Protein AF-0000000081333953 (afdb_homodimer)

Sequence (554 aa):
MEMHTAQPLSPWQMLKSGFLHRQLIFQLTQREISSRYRGSVMGVAWSFINPLLLLTIYTFVFSTVFKARWGAGLGSESKVDFALILFAGLIIHGFCAECINSAPKLILSNVNYVKKVVFPIEVLSMTSILNALFHFAVSLSVLLATQLFFNHTIPLTALYFPIIIMPLVFMMMGISWLLAALGTYIRDIGQITGMAVTALLFLSPVFYPISALPEQYQGWLYLNPLTAVIENARATLLFGQLPDWGSLGIGFGIGVITCALGYAFFQKTRAGFADVLMEMHTAQPLSPWQMLKSGFLHRQLIFQLTQREISSRYRGSVMGVAWSFINPLLLLTIYTFVFSTVFKARWGAGLGSESKVDFALILFAGLIIHGFCAECINSAPKLILSNVNYVKKVVFPIEVLSMTSILNALFHFAVSLSVLLATQLFFNHTIPLTALYFPIIIMPLVFMMMGISWLLAALGTYIRDIGQITGMAVTALLFLSPVFYPISALPEQYQGWLYLNPLTAVIENARATLLFGQLPDWGSLGIGFGIGVITCALGYAFFQKTRAGFADVL

Secondary structure (DSSP, 8-state):
----------HHHHHHHHHHTHHHHHHHHHHHHHHHTTT-SSGGGHHHHHHHHHHHHHHHHHHHT-TTTT-SS-TT--HHHHHHHHHHHHHHHHHHHHHHHHGGGTTGGGHHHHHSTT--TTHHHHHHHHHHHHHHHHHHHHHHHHHHHHH----GGGGGHHHHHHHHHHHHHHHHHHHHHHHHH-TTHHHHHHHHHHHHHHHTTTSS-GGGS-HHHHHHHTTSHHHHHHHHHHHHHTS-----HHHHHHHHHHHHHHHHHHHHHHHHHGGGHHHH-/----------HHHHHHHHHHTHHHHHHHHHHHHHHHTTT-SSGGGHHHHHHHHHHHHHHHHHHHT-TTTT-SS-TT--HHHHHHHHHHHHHHHHHHHHHHHHGGGTTGGGHHHHHSTT--TTHHHHHHHHHHHHHHHHHHHHHHHHHHHHH----GGGGGHHHHHHHHHHHHHHHHHHHHHHHHH-TTHHHHHHHHHHHHHHHTTTSS-GGGS-HHHHHHHTTSHHHHHHHHHHHHHTS-----HHHHHHHHHHHHHHHHHHHHHHHHHGGGHHHH-

pLDDT: mean 88.14, std 14.1, range [28.64, 98.62]

Nearest PDB structures (foldseek):
  7k2t-assembly1_B  TM=9.074E-01  e=9.260E-10  Aquifex aeolicus VF5
  8dku-assembly1_B  TM=8.670E-01  e=4.878E-10  Aquifex aeolicus VF5
  6m96-assembly1_B-2  TM=8.752E-01  e=1.147E-09  Aquifex aeolicus VF5
  6oih-assembly2_C  TM=8.794E-01  e=3.484E-09  Aquifex aeolicus VF5
  6jbh-assembly1_D  TM=8.485E-01  e=5.371E-08  Alicyclobacillus herbarius

Foldseek 3Di:
DDPLPLQDLFPVVVVVVCVVCVVVLVVLLVVVLQVVQPPPPCGNCVLQVVLLVVLVVLLVCCLPPVVPDLPDDPPPDDSNLLSLLLLLLVLLLQLLLQLLLCLLCQCVVPVVQLPDPDHPSLSSSVSSSVNSVVSSVSSVVSSLVSCCVPVVDWAPLLVCLVLLCQLVSLLSSLSSLQNNLVSLVDVCSNVVSVVVSVCLSVLECSPHDLVVDDPVCSVVSLVRLSHLSSVQNCQRGPVNHHHDVVSSVVSNVVSNVSNSNSSSVNSVRSVCSNVSD/DDPPPLQDLFPVVVVVVCVVCVVVLVVLLVVVLQVVQPPPPCGNCVLQVVLLVVLVVLLVCCLPPVVPDLPDDPPPDDSNLLSLLLLLLVLLLQLLLQLLLCLLCQCVVPVVQLPDPDHPSLSSSVSSSVNSVVSSVSSVVSSLVSCCVPVVDWAPLLVCLVLLCQLVSLLSSLSSLQNNLVSLVDVCSNVVSVVVSVCLSVLECSPHDLVVDDPVCSVVSLVRLSHLSSVQNCQRGPVNHHHDVVSSVVSNVVSNVSNSNSSSVNSVRSVCSNVSD

InterPro domains:
  IPR000412 ABC-2 transporter [PIRSF006648] (23-269)
  IPR000412 ABC-2 transporter [PR00164] (44-65)
  IPR000412 ABC-2 transporter [PR00164] (158-182)
  IPR000412 ABC-2 transporter [PR00164] (195-214)
  IPR000412 ABC-2 transporter [PR00164] (215-234)
  IPR013525 ABC-2 type transporter, transmembrane domain [PF01061] (24-237)
  IPR047817 ABC-2 type transporter, transmembrane domain, bacterial-type [PS51012] (42-269)

Organism: NCBI:txid2813360

Solvent-accessible surface area (backbone atoms only — not comparable to full-atom values): 28839 Å² total; per-residue (Å²): 139,80,78,76,61,80,66,75,60,48,60,63,46,54,54,48,49,49,61,74,39,40,66,59,34,51,50,51,24,53,47,50,59,50,56,74,28,58,77,23,87,66,31,70,54,47,59,53,48,50,48,51,50,49,48,52,48,42,28,49,40,41,46,52,53,48,68,70,65,84,67,65,84,64,64,94,66,53,50,58,53,54,29,50,55,36,44,54,23,44,48,55,48,48,33,51,38,50,37,52,58,47,16,23,45,51,50,70,75,37,49,70,48,65,71,36,90,79,51,70,67,75,45,56,46,53,22,48,47,51,44,32,47,50,52,35,51,45,40,49,50,52,52,54,49,49,36,35,70,75,67,67,52,69,40,75,38,38,72,52,44,72,64,55,49,42,25,54,52,32,29,48,50,5,49,20,28,38,35,21,47,46,17,57,78,35,48,47,45,53,61,48,33,53,51,50,42,55,45,49,50,64,59,27,59,33,88,42,60,65,81,59,33,55,73,86,52,44,67,62,33,60,71,33,80,54,29,58,41,39,53,32,44,45,28,9,53,71,66,54,32,78,62,59,62,66,59,48,51,53,38,35,52,51,7,51,51,36,24,38,52,13,47,29,50,26,60,69,50,55,78,53,47,65,79,70,99,140,78,80,78,61,79,67,76,60,47,59,63,45,52,55,48,49,50,60,74,39,41,66,58,35,51,52,50,25,53,47,50,59,50,57,75,27,58,79,24,86,64,30,70,53,46,60,51,49,50,48,52,49,50,49,52,48,43,27,49,40,41,46,52,52,49,68,69,66,78,67,62,83,63,64,95,66,53,50,60,55,54,29,49,55,36,45,55,25,46,47,56,48,49,35,51,39,50,35,52,59,47,17,23,45,52,50,71,74,37,50,70,47,66,71,36,92,78,52,69,68,74,44,56,48,54,22,48,46,50,43,30,48,50,51,35,51,45,39,49,50,51,52,52,48,51,36,34,70,75,67,66,52,70,40,76,39,39,72,53,45,72,65,54,50,42,25,54,52,31,30,46,52,5,48,20,28,39,35,21,48,47,18,59,78,37,49,47,43,54,61,49,35,54,52,49,42,52,46,48,51,64,60,27,60,33,90,42,60,64,81,60,34,54,75,86,52,42,67,62,34,61,72,33,79,55,28,59,41,39,54,33,43,45,28,9,54,72,65,54,31,77,63,59,62,67,60,47,50,53,39,35,53,52,6,49,52,37,24,38,50,12,46,28,51,26,61,70,49,53,80,55,48,64,79,69,98

Radius of gyration: 24.86 Å; Cα contacts (8 Å, |Δi|>4): 710; chains: 2; bounding box: 68×60×59 Å

Structure (mmCIF, N/CA/C/O backbone):
data_AF-0000000081333953-model_v1
#
loop_
_entity.id
_entity.type
_entity.pdbx_description
1 polymer 'Transport permease protein'
#
loop_
_atom_site.group_PDB
_atom_site.id
_atom_site.type_symbol
_atom_site.label_atom_id
_atom_site.label_alt_id
_atom_site.label_comp_id
_atom_site.label_asym_id
_atom_site.label_entity_id
_atom_site.label_seq_id
_atom_site.pdbx_PDB_ins_code
_atom_site.Cartn_x
_atom_site.Cartn_y
_atom_site.Cartn_z
_atom_site.occupancy
_atom_site.B_iso_or_equiv
_atom_site.auth_seq_id
_atom_site.auth_comp_id
_atom_site.auth_asym_id
_atom_site.auth_atom_id
_atom_site.pdbx_PDB_model_num
ATOM 1 N N . MET A 1 1 ? 32.875 -4 -30.906 1 29.44 1 MET A N 1
ATOM 2 C CA . MET A 1 1 ? 31.703 -3.148 -31.156 1 29.44 1 MET A CA 1
ATOM 3 C C . MET A 1 1 ? 30.484 -3.984 -31.484 1 29.44 1 MET A C 1
ATOM 5 O O . MET A 1 1 ? 29.469 -3.447 -31.938 1 29.44 1 MET A O 1
ATOM 9 N N . GLU A 1 2 ? 30.641 -5.352 -31.969 1 32.97 2 GLU A N 1
ATOM 10 C CA . GLU A 1 2 ? 29.891 -6.309 -32.781 1 32.97 2 GLU A CA 1
ATOM 11 C C . GLU A 1 2 ? 28.484 -6.523 -32.219 1 32.97 2 GLU A C 1
ATOM 13 O O . GLU A 1 2 ? 28.141 -5.977 -31.156 1 32.97 2 GLU A O 1
ATOM 18 N N . MET A 1 3 ? 28.109 -7.957 -32 1 33.84 3 MET A N 1
ATOM 19 C CA . MET A 1 3 ? 27.094 -8.945 -32.344 1 33.84 3 MET A CA 1
ATOM 20 C C . MET A 1 3 ? 26 -8.977 -31.281 1 33.84 3 MET A C 1
ATOM 22 O O . MET A 1 3 ? 26.156 -9.602 -30.234 1 33.84 3 MET A O 1
ATOM 26 N N . HIS A 1 4 ? 25.531 -7.828 -30.797 1 43.53 4 HIS A N 1
ATOM 27 C CA . HIS A 1 4 ? 24.266 -7.961 -30.078 1 43.53 4 HIS A CA 1
ATOM 28 C C . HIS A 1 4 ? 23.312 -8.883 -30.828 1 43.53 4 HIS A C 1
ATOM 30 O O . HIS A 1 4 ? 22.703 -8.484 -31.828 1 43.53 4 HIS A O 1
ATOM 36 N N . THR A 1 5 ? 23.719 -10.055 -31.109 1 42.38 5 THR A N 1
ATOM 37 C CA . THR A 1 5 ? 22.891 -11.055 -31.797 1 42.38 5 THR A CA 1
ATOM 38 C C . THR A 1 5 ? 21.438 -10.961 -31.344 1 42.38 5 THR A C 1
ATOM 40 O O . THR A 1 5 ? 21.156 -10.93 -30.156 1 42.38 5 THR A O 1
ATOM 43 N N . ALA A 1 6 ? 20.75 -10.391 -32.281 1 53.06 6 ALA A N 1
ATOM 44 C CA . ALA A 1 6 ? 19.297 -10.383 -32.156 1 53.06 6 ALA A CA 1
ATOM 45 C C . ALA A 1 6 ? 18.781 -11.672 -31.516 1 53.06 6 ALA A C 1
ATOM 47 O O . ALA A 1 6 ? 19.016 -12.766 -32.062 1 53.06 6 ALA A O 1
ATOM 48 N N . GLN A 1 7 ? 18.719 -11.805 -30.188 1 61.44 7 GLN A N 1
ATOM 49 C CA . GLN A 1 7 ? 18.234 -13.031 -29.562 1 61.44 7 GLN A CA 1
ATOM 50 C C . GLN A 1 7 ? 16.828 -13.359 -30.047 1 61.44 7 GLN A C 1
ATOM 52 O O . GLN A 1 7 ? 16.047 -12.461 -30.375 1 61.44 7 GLN A O 1
ATOM 57 N N . PRO A 1 8 ? 16.547 -14.609 -30.391 1 61.22 8 PRO A N 1
ATOM 58 C CA . PRO A 1 8 ? 15.273 -15.055 -30.969 1 61.22 8 PRO A CA 1
ATOM 59 C C . PRO A 1 8 ? 14.062 -14.602 -30.141 1 61.22 8 PRO A C 1
ATOM 61 O O . PRO A 1 8 ? 14.125 -14.578 -28.906 1 61.22 8 PRO A O 1
ATOM 64 N N . LEU A 1 9 ? 13.109 -13.953 -30.734 1 67.56 9 LEU A N 1
ATOM 65 C CA . LEU A 1 9 ? 11.875 -13.383 -30.219 1 67.56 9 LEU A CA 1
ATOM 66 C C . LEU A 1 9 ? 10.844 -14.469 -29.953 1 67.56 9 LEU A C 1
ATOM 68 O O . LEU A 1 9 ? 9.781 -14.203 -29.375 1 67.56 9 LEU A O 1
ATOM 72 N N . SER A 1 10 ? 11.242 -15.766 -30.188 1 74 10 SER A N 1
ATOM 73 C CA . SER A 1 10 ? 10.25 -16.844 -30.188 1 74 10 SER A CA 1
ATOM 74 C C . SER A 1 10 ? 9.914 -17.281 -28.766 1 74 10 SER A C 1
ATOM 76 O O . SER A 1 10 ? 10.773 -17.266 -27.875 1 74 10 SER A O 1
ATOM 78 N N . PRO A 1 11 ? 8.672 -17.438 -28.547 1 76.06 11 PRO A N 1
ATOM 79 C CA . PRO A 1 11 ? 8.25 -17.984 -27.25 1 76.06 11 PRO A CA 1
ATOM 80 C C . PRO A 1 11 ? 9.039 -19.219 -26.844 1 76.06 11 PRO A C 1
ATOM 82 O O . PRO A 1 11 ? 9.234 -19.469 -25.656 1 76.06 11 PRO A O 1
ATOM 85 N N . TRP A 1 12 ? 9.461 -19.844 -27.828 1 80 12 TRP A N 1
ATOM 86 C CA . TRP A 1 12 ? 10.258 -21.031 -27.547 1 80 12 TRP A CA 1
ATOM 87 C C . TRP A 1 12 ? 11.586 -20.656 -26.891 1 80 12 TRP A C 1
ATOM 89 O O . TRP A 1 12 ? 12.086 -21.391 -26.031 1 80 12 TRP A O 1
ATOM 99 N N . GLN A 1 13 ? 12.07 -19.625 -27.234 1 82.19 13 GLN A N 1
ATOM 100 C CA . GLN A 1 13 ? 13.328 -19.156 -26.656 1 82.19 13 GLN A CA 1
ATOM 101 C C . GLN A 1 13 ? 13.156 -18.781 -25.188 1 82.19 13 GLN A C 1
ATOM 103 O O . GLN A 1 13 ? 14.07 -18.969 -24.391 1 82.19 13 GLN A O 1
ATOM 108 N N . MET A 1 14 ? 11.984 -18.312 -24.875 1 83.75 14 MET A N 1
ATOM 109 C CA . MET A 1 14 ? 11.68 -17.969 -23.484 1 83.75 14 MET A CA 1
ATOM 110 C C . MET A 1 14 ? 11.734 -19.203 -22.594 1 83.75 14 MET A C 1
ATOM 112 O O . MET A 1 14 ? 12.375 -19.172 -21.531 1 83.75 14 MET A O 1
ATOM 116 N N . LEU A 1 15 ? 11.078 -20.188 -23.078 1 85.12 15 LEU A N 1
ATOM 117 C CA . LEU A 1 15 ? 11.062 -21.438 -22.328 1 85.12 15 LEU A CA 1
ATOM 118 C C . LEU A 1 15 ? 12.461 -22.047 -22.266 1 85.12 15 LEU A C 1
ATOM 120 O O . LEU A 1 15 ? 12.875 -22.547 -21.219 1 85.12 15 LEU A O 1
ATOM 124 N N . LYS A 1 16 ? 13.141 -21.953 -23.359 1 86.88 16 LYS A N 1
ATOM 125 C CA . LYS A 1 16 ? 14.5 -22.469 -23.422 1 86.88 16 LYS A CA 1
ATOM 126 C C . LYS A 1 16 ? 15.422 -21.719 -22.484 1 86.88 16 LYS A C 1
ATOM 128 O O . LYS A 1 16 ? 16.219 -22.328 -21.766 1 86.88 16 LYS A O 1
ATOM 133 N N . SER A 1 17 ? 15.305 -20.453 -22.484 1 87 17 SER A N 1
ATOM 134 C CA . SER A 1 17 ? 16.125 -19.641 -21.594 1 87 17 SER A CA 1
ATOM 135 C C . SER A 1 17 ? 15.828 -19.953 -20.125 1 87 17 SER A C 1
ATOM 137 O O . SER A 1 17 ? 16.75 -20.078 -19.312 1 87 17 SER A O 1
ATOM 139 N N . GLY A 1 18 ? 14.586 -20.094 -19.766 1 89.88 18 GLY A N 1
ATOM 140 C CA . GLY A 1 18 ? 14.203 -20.469 -18.422 1 89.88 18 GLY A CA 1
ATOM 141 C C . GLY A 1 18 ? 14.789 -21.797 -17.984 1 89.88 18 GLY A C 1
ATOM 142 O O . GLY A 1 18 ? 15.281 -21.938 -16.859 1 89.88 18 GLY A O 1
ATOM 143 N N . PHE A 1 19 ? 14.695 -22.688 -18.953 1 89.12 19 PHE A N 1
ATOM 144 C CA . PHE A 1 19 ? 15.211 -24.016 -18.656 1 89.12 19 PHE A CA 1
ATOM 145 C C . PHE A 1 19 ? 16.734 -24 -18.578 1 89.12 19 PHE A C 1
ATOM 147 O O . PHE A 1 19 ? 17.328 -24.609 -17.688 1 89.12 19 PHE A O 1
ATOM 154 N N . LEU A 1 20 ? 17.391 -23.328 -19.453 1 90.25 20 LEU A N 1
ATOM 155 C CA . LEU A 1 20 ? 18.844 -23.266 -19.516 1 90.25 20 LEU A CA 1
ATOM 156 C C . LEU A 1 20 ? 19.406 -22.578 -18.281 1 90.25 20 LEU A C 1
ATOM 158 O O . LEU A 1 20 ? 20.469 -22.969 -17.781 1 90.25 20 LEU A O 1
ATOM 162 N N . HIS A 1 21 ? 18.719 -21.625 -17.812 1 93.69 21 HIS A N 1
ATOM 163 C CA . HIS A 1 21 ? 19.234 -20.828 -16.688 1 93.69 21 HIS A CA 1
ATOM 164 C C . HIS A 1 21 ? 18.453 -21.125 -15.406 1 93.69 21 HIS A C 1
ATOM 166 O O . HIS A 1 21 ? 18.344 -20.25 -14.539 1 93.69 21 HIS A O 1
ATOM 172 N N . ARG A 1 22 ? 17.875 -22.281 -15.297 1 94.88 22 ARG A N 1
ATOM 173 C CA . ARG A 1 22 ? 17.031 -22.641 -14.164 1 94.88 22 ARG A CA 1
ATOM 174 C C . ARG A 1 22 ? 17.797 -22.562 -12.852 1 94.88 22 ARG A C 1
ATOM 176 O O . ARG A 1 22 ? 17.25 -22.141 -11.828 1 94.88 22 ARG A O 1
ATOM 183 N N . GLN A 1 23 ? 19.047 -22.922 -12.859 1 95.69 23 GLN A N 1
ATOM 184 C CA . GLN A 1 23 ? 19.844 -22.891 -11.641 1 95.69 23 GLN A CA 1
ATOM 185 C C . GLN A 1 23 ? 20.125 -21.453 -11.219 1 95.69 23 GLN A C 1
ATOM 187 O O . GLN A 1 23 ? 20.031 -21.125 -10.031 1 95.69 23 GLN A O 1
ATOM 192 N N . LEU A 1 24 ? 20.453 -20.656 -12.195 1 94.5 24 LEU A N 1
ATOM 193 C CA . LEU A 1 24 ? 20.688 -19.234 -11.93 1 94.5 24 LEU A CA 1
ATOM 194 C C . LEU A 1 24 ? 19.438 -18.562 -11.383 1 94.5 24 LEU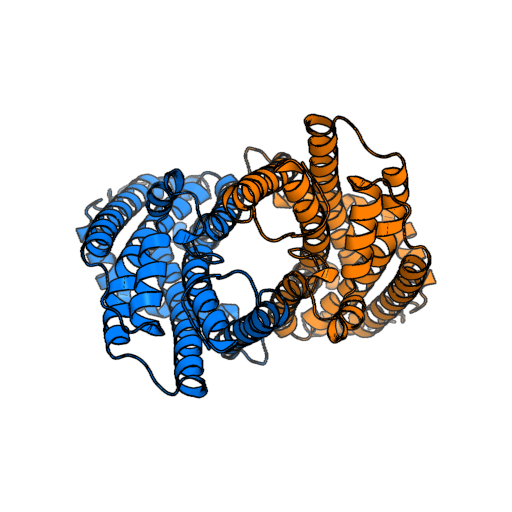 A C 1
ATOM 196 O O . LEU A 1 24 ? 19.5 -17.828 -10.398 1 94.5 24 LEU A O 1
ATOM 200 N N . ILE A 1 25 ? 18.312 -18.859 -11.992 1 96.56 25 ILE A N 1
ATOM 201 C CA . ILE A 1 25 ? 17.031 -18.297 -11.586 1 96.56 25 ILE A CA 1
ATOM 202 C C . ILE A 1 25 ? 16.719 -18.719 -10.156 1 96.56 25 ILE A C 1
ATOM 204 O O . ILE A 1 25 ? 16.312 -17.891 -9.336 1 96.56 25 ILE A O 1
ATOM 208 N N . PHE A 1 26 ? 16.938 -19.922 -9.867 1 96 26 PHE A N 1
ATOM 209 C CA . PHE A 1 26 ? 16.656 -20.453 -8.539 1 96 26 PHE A CA 1
ATOM 210 C C . PHE A 1 26 ? 17.578 -19.797 -7.504 1 96 26 PHE A C 1
ATOM 212 O O . PHE A 1 26 ? 17.125 -19.406 -6.426 1 96 26 PHE A O 1
ATOM 219 N N . GLN A 1 27 ? 18.828 -19.609 -7.809 1 95.75 27 GLN A N 1
ATOM 220 C CA . GLN A 1 27 ? 19.781 -19 -6.898 1 95.75 27 GLN A CA 1
ATOM 221 C C . GLN A 1 27 ? 19.438 -17.531 -6.648 1 95.75 27 GLN A C 1
ATOM 223 O O . GLN A 1 27 ? 19.484 -17.062 -5.508 1 95.75 27 GLN A O 1
ATOM 228 N N . LEU A 1 28 ? 19.094 -16.906 -7.719 1 95.44 28 LEU A N 1
ATOM 229 C CA . LEU A 1 28 ? 18.719 -15.5 -7.586 1 95.44 28 LEU A CA 1
ATOM 230 C C . LEU A 1 28 ? 17.438 -15.352 -6.762 1 95.44 28 LEU A C 1
ATOM 232 O O . LEU A 1 28 ? 17.328 -14.422 -5.965 1 95.44 28 LEU A O 1
ATOM 236 N N . THR A 1 29 ? 16.516 -16.266 -6.977 1 96.5 29 THR A N 1
ATOM 237 C CA . THR A 1 29 ? 15.266 -16.234 -6.23 1 96.5 29 THR A CA 1
ATOM 238 C C . THR A 1 29 ? 15.523 -16.453 -4.738 1 96.5 29 THR A C 1
ATOM 240 O O . THR A 1 29 ? 15.023 -15.688 -3.906 1 96.5 29 THR A O 1
ATOM 243 N N . GLN A 1 30 ? 16.344 -17.406 -4.402 1 95.5 30 GLN A N 1
ATOM 244 C CA . GLN A 1 30 ? 16.672 -17.672 -3.012 1 95.5 30 GLN A CA 1
ATOM 245 C C . GLN A 1 30 ? 17.375 -16.484 -2.363 1 95.5 30 GLN A C 1
ATOM 247 O O . GLN A 1 30 ? 17.078 -16.125 -1.223 1 95.5 30 GLN A O 1
ATOM 252 N N . ARG A 1 31 ? 18.203 -15.938 -3.109 1 93.88 31 ARG A N 1
ATOM 253 C CA . ARG A 1 31 ? 18.938 -14.781 -2.621 1 93.88 31 ARG A CA 1
ATOM 254 C C . ARG A 1 31 ? 18 -13.594 -2.375 1 93.88 31 ARG A C 1
ATOM 256 O O . ARG A 1 31 ? 18.141 -12.891 -1.375 1 93.88 31 ARG A O 1
ATOM 263 N N . GLU A 1 32 ? 17.125 -13.414 -3.291 1 94 32 GLU A N 1
ATOM 264 C CA . GLU A 1 32 ? 16.188 -12.297 -3.162 1 94 32 GLU A CA 1
ATOM 265 C C . GLU A 1 32 ? 15.273 -12.484 -1.957 1 94 32 GLU A C 1
ATOM 267 O O . GLU A 1 32 ? 15.016 -11.531 -1.216 1 94 32 GLU A O 1
ATOM 272 N N . ILE A 1 33 ? 14.781 -13.68 -1.786 1 92.69 33 ILE A N 1
ATOM 273 C CA . ILE A 1 33 ? 13.914 -13.977 -0.65 1 92.69 33 ILE A CA 1
ATOM 274 C C . ILE A 1 33 ? 14.664 -13.727 0.653 1 92.69 33 ILE A C 1
ATOM 276 O O . ILE A 1 33 ? 14.141 -13.086 1.569 1 92.69 33 ILE A O 1
ATOM 280 N N . SER A 1 34 ? 15.898 -14.109 0.716 1 91.06 34 SER A N 1
ATOM 281 C CA . SER A 1 34 ? 16.719 -13.938 1.912 1 91.06 34 SER A CA 1
ATOM 282 C C . SER A 1 34 ? 17.078 -12.477 2.127 1 91.06 34 SER A C 1
ATOM 284 O O . SER A 1 34 ? 17.125 -12 3.264 1 91.06 34 SER A O 1
ATOM 286 N N . SER A 1 35 ? 17.328 -11.781 1.065 1 89.75 35 SER A N 1
ATOM 287 C CA . SER A 1 35 ? 17.781 -10.391 1.138 1 89.75 35 SER A CA 1
ATOM 288 C C . SER A 1 35 ? 16.672 -9.477 1.649 1 89.75 35 SER A C 1
ATOM 290 O O . SER A 1 35 ? 16.938 -8.484 2.33 1 89.75 35 SER A O 1
ATOM 292 N N . ARG A 1 36 ? 15.469 -9.867 1.419 1 87.12 36 ARG A N 1
ATOM 293 C CA . ARG A 1 36 ? 14.32 -9.07 1.853 1 87.12 36 ARG A CA 1
ATOM 294 C C . ARG A 1 36 ? 14.258 -8.984 3.373 1 87.12 36 ARG A C 1
ATOM 296 O O . ARG A 1 36 ? 13.828 -7.969 3.928 1 87.12 36 ARG A O 1
ATOM 303 N N . TYR A 1 37 ? 14.742 -9.969 4.012 1 86 37 TYR A N 1
ATOM 304 C CA . TYR A 1 37 ? 14.625 -10.023 5.465 1 86 37 TYR A CA 1
ATOM 305 C C . TYR A 1 37 ? 16 -9.992 6.125 1 86 37 TYR A C 1
ATOM 307 O O . TYR A 1 37 ? 16.141 -10.352 7.297 1 86 37 TYR A O 1
ATOM 315 N N . ARG A 1 38 ? 16.875 -9.547 5.309 1 85.06 38 ARG A N 1
ATOM 316 C CA . ARG A 1 38 ? 18.25 -9.539 5.809 1 85.06 38 ARG A CA 1
ATOM 317 C C . ARG A 1 38 ? 18.391 -8.625 7.016 1 85.06 38 ARG A C 1
ATOM 319 O O . ARG A 1 38 ? 17.938 -7.477 6.988 1 85.06 38 ARG A O 1
ATOM 326 N N . GLY A 1 39 ? 18.984 -9.109 8.062 1 85.06 39 GLY A N 1
ATOM 327 C CA . GLY A 1 39 ? 19.25 -8.328 9.258 1 85.06 39 GLY A CA 1
ATOM 328 C C . GLY A 1 39 ? 18.125 -8.359 10.266 1 85.06 39 GLY A C 1
ATOM 329 O O . GLY A 1 39 ? 18.281 -7.898 11.391 1 85.06 39 GLY A O 1
ATOM 330 N N . SER A 1 40 ? 16.969 -8.844 9.805 1 88.44 40 SER A N 1
ATOM 331 C CA . SER A 1 40 ? 15.844 -8.938 10.727 1 88.44 40 SER A CA 1
ATOM 332 C C . SER A 1 40 ? 16 -10.125 11.672 1 88.44 40 SER A C 1
ATOM 334 O O . SER A 1 40 ? 16.594 -11.141 11.305 1 88.44 40 SER A O 1
ATOM 336 N N . VAL A 1 41 ? 15.531 -9.984 12.844 1 90.12 41 VAL A N 1
ATOM 337 C CA . VAL A 1 41 ? 15.641 -11.023 13.859 1 90.12 41 VAL A CA 1
ATOM 338 C C . VAL A 1 41 ? 14.781 -12.219 13.469 1 90.12 41 VAL A C 1
ATOM 340 O O . VAL A 1 41 ? 15.242 -13.367 13.5 1 90.12 41 VAL A O 1
ATOM 343 N N . MET A 1 42 ? 13.586 -12.016 12.938 1 90.69 42 MET A N 1
ATOM 344 C CA . MET A 1 42 ? 12.672 -13.102 12.578 1 90.69 42 MET A CA 1
ATOM 345 C C . MET A 1 42 ? 12.938 -13.586 11.156 1 90.69 42 MET A C 1
ATOM 347 O O . MET A 1 42 ? 12.43 -14.633 10.75 1 90.69 42 MET A O 1
ATOM 351 N N . GLY A 1 43 ? 13.688 -12.875 10.414 1 91.25 43 GLY A N 1
ATOM 352 C CA . GLY A 1 43 ? 14.109 -13.273 9.078 1 91.25 43 GLY A CA 1
ATOM 353 C C . GLY A 1 43 ? 12.961 -13.68 8.18 1 91.25 43 GLY A C 1
ATOM 354 O O . GLY A 1 43 ? 11.977 -12.953 8.055 1 91.25 43 GLY A O 1
ATOM 355 N N . VAL A 1 44 ? 13.047 -14.805 7.613 1 90.62 44 VAL A N 1
ATOM 356 C CA . VAL A 1 44 ? 12.109 -15.297 6.613 1 90.62 44 VAL A CA 1
ATOM 357 C C . VAL A 1 44 ? 10.773 -15.625 7.277 1 90.62 44 VAL A C 1
ATOM 359 O O . VAL A 1 44 ? 9.742 -15.703 6.605 1 90.62 44 VAL A O 1
ATOM 362 N N . ALA A 1 45 ? 10.688 -15.688 8.57 1 92.94 45 ALA A N 1
ATOM 363 C CA . ALA A 1 45 ? 9.453 -15.969 9.297 1 92.94 45 ALA A CA 1
ATOM 364 C C . ALA A 1 45 ? 8.43 -14.852 9.102 1 92.94 45 ALA A C 1
ATOM 366 O O . ALA A 1 45 ? 7.227 -15.078 9.25 1 92.94 45 ALA A O 1
ATOM 367 N N . TRP A 1 46 ? 8.977 -13.727 8.703 1 91.31 46 TRP A N 1
ATOM 368 C CA . TRP A 1 46 ? 8.078 -12.609 8.43 1 91.31 46 TRP A CA 1
ATOM 369 C C . TRP A 1 46 ? 7.152 -12.914 7.258 1 91.31 46 TRP A C 1
ATOM 371 O O . TRP A 1 46 ? 6.031 -12.406 7.191 1 91.31 46 TRP A O 1
ATOM 381 N N . SER A 1 47 ? 7.605 -13.758 6.332 1 92.31 47 SER A N 1
ATOM 382 C CA . SER A 1 47 ? 6.762 -14.109 5.195 1 92.31 47 SER A CA 1
ATOM 383 C C . SER A 1 47 ? 5.484 -14.805 5.648 1 92.31 47 SER A C 1
ATOM 385 O O . SER A 1 47 ? 4.449 -14.719 4.984 1 92.31 47 SER A O 1
ATOM 387 N N . PHE A 1 48 ? 5.52 -15.398 6.82 1 93.19 48 PHE A N 1
ATOM 388 C CA . PHE A 1 48 ? 4.352 -16.062 7.383 1 93.19 48 PHE A CA 1
ATOM 389 C C . PHE A 1 48 ? 3.582 -15.133 8.305 1 93.19 48 PHE A C 1
ATOM 391 O O . PHE A 1 48 ? 2.35 -15.125 8.305 1 93.19 48 PHE A O 1
ATOM 398 N N . ILE A 1 49 ? 4.266 -14.344 8.984 1 92.75 49 ILE A N 1
ATOM 399 C CA . ILE A 1 49 ? 3.662 -13.469 9.984 1 92.75 49 ILE A CA 1
ATOM 400 C C . ILE A 1 49 ? 2.816 -12.406 9.297 1 92.75 49 ILE A C 1
ATOM 402 O O . ILE A 1 49 ? 1.709 -12.094 9.742 1 92.75 49 ILE A O 1
ATOM 406 N N . ASN A 1 50 ? 3.262 -11.961 8.156 1 90.69 50 ASN A N 1
ATOM 407 C CA . ASN A 1 50 ? 2.578 -10.883 7.449 1 90.69 50 ASN A CA 1
ATOM 408 C C . ASN A 1 50 ? 1.181 -11.305 7.004 1 90.69 50 ASN A C 1
ATOM 410 O O . ASN A 1 50 ? 0.188 -10.688 7.395 1 90.69 50 ASN A O 1
ATOM 414 N N . PRO A 1 51 ? 1.085 -12.352 6.305 1 91.56 51 PRO A N 1
ATOM 415 C CA . PRO A 1 51 ? -0.264 -12.742 5.887 1 91.56 51 PRO A CA 1
ATOM 416 C C . PRO A 1 51 ? -1.143 -13.172 7.059 1 91.56 51 PRO A C 1
ATOM 418 O O . PRO A 1 51 ? -2.361 -12.984 7.023 1 91.56 51 PRO A O 1
ATOM 421 N N . LEU A 1 52 ? -0.579 -13.734 8.086 1 91.62 52 LEU A N 1
ATOM 422 C CA . LEU A 1 52 ? -1.356 -14.109 9.258 1 91.62 52 LEU A CA 1
ATOM 423 C C . LEU A 1 52 ? -1.941 -12.883 9.945 1 91.62 52 LEU A C 1
ATOM 425 O O . LEU A 1 52 ? -3.111 -12.883 10.336 1 91.62 52 LEU A O 1
ATOM 429 N N . LEU A 1 53 ? -1.125 -11.898 10.031 1 89.06 53 LEU A N 1
ATOM 430 C CA . LEU A 1 53 ? -1.591 -10.664 10.656 1 89.06 53 LEU A CA 1
ATOM 431 C C . LEU A 1 53 ? -2.652 -9.984 9.797 1 89.06 53 LEU A C 1
ATOM 433 O O . LEU A 1 53 ? -3.641 -9.461 10.32 1 89.06 53 LEU A O 1
ATOM 437 N N . LEU A 1 54 ? -2.414 -10 8.547 1 85.69 54 LEU A N 1
ATOM 438 C CA . LEU A 1 54 ? -3.395 -9.422 7.633 1 85.69 54 LEU A CA 1
ATOM 439 C C . LEU A 1 54 ? -4.73 -10.148 7.742 1 85.69 54 LEU A C 1
ATOM 441 O O . LEU A 1 54 ? -5.781 -9.508 7.832 1 85.69 54 LEU A O 1
ATOM 445 N N . LEU A 1 55 ? -4.66 -11.445 7.746 1 88.81 55 LEU A N 1
ATOM 446 C CA . LEU A 1 55 ? -5.883 -12.227 7.879 1 88.81 55 LEU A CA 1
ATOM 447 C C . LEU A 1 55 ? -6.59 -11.914 9.195 1 88.81 55 LEU A C 1
ATOM 449 O O . LEU A 1 55 ? -7.816 -11.789 9.227 1 88.81 55 LEU A O 1
ATOM 453 N N . THR A 1 56 ? -5.805 -11.727 10.258 1 87.56 56 THR A N 1
ATOM 454 C CA . THR A 1 56 ? -6.363 -11.398 11.562 1 87.56 56 THR A CA 1
ATOM 455 C C . THR A 1 56 ? -7.035 -10.031 11.531 1 87.56 56 THR A C 1
ATOM 457 O O . THR A 1 56 ? -8.156 -9.875 12.031 1 87.56 56 THR A O 1
ATOM 460 N N . ILE A 1 57 ? -6.402 -9.07 10.914 1 82.38 57 ILE A N 1
ATOM 461 C CA . ILE A 1 57 ? -6.941 -7.723 10.812 1 82.38 57 ILE A CA 1
ATOM 462 C C . ILE A 1 57 ? -8.242 -7.746 10.008 1 82.38 57 ILE A C 1
ATOM 464 O O . ILE A 1 57 ? -9.242 -7.156 10.414 1 82.38 57 ILE A O 1
ATOM 468 N N . TYR A 1 58 ? -8.219 -8.453 8.93 1 76.75 58 TYR A N 1
ATOM 469 C CA . TYR A 1 58 ? -9.398 -8.508 8.07 1 76.75 58 TYR A CA 1
ATOM 470 C C . TYR A 1 58 ? -10.531 -9.266 8.75 1 76.75 58 TYR A C 1
ATOM 472 O O . TYR A 1 58 ? -11.703 -8.883 8.625 1 76.75 58 TYR A O 1
ATOM 480 N N . THR A 1 59 ? -10.203 -10.352 9.406 1 79.44 59 THR A N 1
ATOM 481 C CA . THR A 1 59 ? -11.211 -11.078 10.172 1 79.44 59 THR A CA 1
ATOM 482 C C . THR A 1 59 ? -11.883 -10.164 11.188 1 79.44 59 THR A C 1
ATOM 484 O O . THR A 1 59 ? -13.109 -10.164 11.312 1 79.44 59 THR A O 1
ATOM 487 N N . PHE A 1 60 ? -11.133 -9.344 11.82 1 75.06 60 PHE A N 1
ATOM 488 C CA . PHE A 1 60 ? -11.672 -8.422 12.82 1 75.06 60 PHE A CA 1
ATOM 489 C C . PHE A 1 60 ? -12.555 -7.371 12.164 1 75.06 60 PHE A C 1
ATOM 491 O O . PHE A 1 60 ? -13.672 -7.121 12.617 1 75.06 60 PHE A O 1
ATOM 498 N N . VAL A 1 61 ? -12.062 -6.734 11.141 1 71.25 61 VAL A N 1
ATOM 499 C CA . VAL A 1 61 ? -12.773 -5.645 10.477 1 71.25 61 VAL A CA 1
ATOM 500 C C . VAL A 1 61 ? -14.078 -6.164 9.875 1 71.25 61 VAL A C 1
ATOM 502 O O . VAL A 1 61 ? -15.133 -5.547 10.031 1 71.25 61 VAL A O 1
ATOM 505 N N . PHE A 1 62 ? -14.031 -7.266 9.312 1 67.56 62 PHE A N 1
ATOM 506 C CA . PHE A 1 62 ? -15.219 -7.75 8.609 1 67.56 62 PHE A CA 1
ATOM 507 C C . PHE A 1 62 ? -16.172 -8.453 9.57 1 67.56 62 PHE A C 1
ATOM 509 O O . PHE A 1 62 ? -17.375 -8.477 9.344 1 67.56 62 PHE A O 1
ATOM 516 N N . SER A 1 63 ? -15.664 -9.023 10.578 1 70.69 63 SER A N 1
ATOM 517 C CA . SER A 1 63 ? -16.531 -9.617 11.586 1 70.69 63 SER A CA 1
ATOM 518 C C . SER A 1 63 ? -17.266 -8.555 12.398 1 70.69 63 SER A C 1
ATOM 520 O O . SER A 1 63 ? -18.406 -8.758 12.82 1 70.69 63 SER A O 1
ATOM 522 N N . THR A 1 64 ? -16.609 -7.426 12.523 1 67.88 64 THR A N 1
ATOM 523 C CA . THR A 1 64 ? -17.172 -6.418 13.422 1 67.88 64 THR A CA 1
ATOM 524 C C . THR A 1 64 ? -17.781 -5.262 12.625 1 67.88 64 THR A C 1
ATOM 526 O O . THR A 1 64 ? -18.797 -4.703 13.008 1 67.88 64 THR A O 1
ATOM 529 N N . VAL A 1 65 ? -17.109 -4.891 11.523 1 62.44 65 VAL A N 1
ATOM 530 C CA . VAL A 1 65 ? -17.516 -3.689 10.805 1 62.44 65 VAL A CA 1
ATOM 531 C C . VAL A 1 65 ? -18.484 -4.062 9.688 1 62.44 65 VAL A C 1
ATOM 533 O O . VAL A 1 65 ? -19.484 -3.361 9.461 1 62.44 65 VAL A O 1
ATOM 536 N N . PHE A 1 66 ? -18.188 -5.059 8.836 1 57.38 66 PHE A N 1
ATOM 537 C CA . PHE A 1 66 ? -18.938 -5.305 7.605 1 57.38 66 PHE A CA 1
ATOM 538 C C . PHE A 1 66 ? -19.891 -6.484 7.781 1 57.38 66 PHE A C 1
ATOM 540 O O . PHE A 1 66 ? -20.125 -7.242 6.836 1 57.38 66 PHE A O 1
ATOM 547 N N . LYS A 1 67 ? -20.344 -6.723 8.984 1 53.53 67 LYS A N 1
ATOM 548 C CA . LYS A 1 67 ? -21.297 -7.832 9.094 1 53.53 67 LYS A CA 1
ATOM 549 C C . LYS A 1 67 ? -22.297 -7.816 7.945 1 53.53 67 LYS A C 1
ATOM 551 O O . LYS A 1 67 ? -22.75 -8.875 7.504 1 53.53 67 LYS A O 1
ATOM 556 N N . ALA A 1 68 ? -22.797 -6.668 7.422 1 45.31 68 ALA A N 1
ATOM 557 C CA . ALA A 1 68 ? -24.062 -6.516 6.715 1 45.31 68 ALA A CA 1
ATOM 558 C C . ALA A 1 68 ? -23.906 -6.867 5.238 1 45.31 68 ALA A C 1
ATOM 560 O O . ALA A 1 68 ? -24.891 -7.242 4.582 1 45.31 68 ALA A O 1
ATOM 561 N N . ARG A 1 69 ? -22.859 -6.512 4.633 1 47.47 69 ARG A N 1
ATOM 562 C CA . ARG A 1 69 ? -23.125 -6.195 3.234 1 47.47 69 ARG A CA 1
ATOM 563 C C . ARG A 1 69 ? -23.078 -7.449 2.369 1 47.47 69 ARG A C 1
ATOM 565 O O . ARG A 1 69 ? -23.25 -7.379 1.15 1 47.47 69 ARG A O 1
ATOM 572 N N . TRP A 1 70 ? -22.094 -8.312 2.527 1 46.25 70 TRP A N 1
ATOM 573 C CA . TRP A 1 70 ? -22.109 -9.336 1.491 1 46.25 70 TRP A CA 1
ATOM 574 C C . TRP A 1 70 ? -23.438 -10.086 1.489 1 46.25 70 TRP A C 1
ATOM 576 O O . TRP A 1 70 ? -23.578 -11.094 0.793 1 46.25 70 TRP A O 1
ATOM 586 N N . GLY A 1 71 ? -24.656 -9.195 1.712 1 40.91 71 GLY A N 1
ATOM 587 C CA . GLY A 1 71 ? -26.016 -9.656 1.441 1 40.91 71 GLY A CA 1
ATOM 588 C C . GLY A 1 71 ? -26.172 -11.156 1.595 1 40.91 71 GLY A C 1
ATOM 589 O O . GLY A 1 71 ? -27.062 -11.625 2.312 1 40.91 71 GLY A O 1
ATOM 590 N N . ALA A 1 72 ? -26.047 -11.672 0.3 1 41.75 72 ALA A N 1
ATOM 591 C CA . ALA A 1 72 ? -26.797 -12.836 -0.174 1 41.75 72 ALA A CA 1
ATOM 592 C C . ALA A 1 72 ? -26.781 -13.953 0.862 1 41.75 72 ALA A C 1
ATOM 594 O O . ALA A 1 72 ? -26.047 -13.891 1.847 1 41.75 72 ALA A O 1
ATOM 595 N N . GLY A 1 73 ? -26.75 -15.227 0.376 1 35.59 73 GLY A N 1
ATOM 596 C CA . GLY A 1 73 ? -27.141 -16.625 0.524 1 35.59 73 GLY A CA 1
ATOM 597 C C . GLY A 1 73 ? -26.312 -17.359 1.574 1 35.59 73 GLY A C 1
ATOM 598 O O . GLY A 1 73 ? -26.328 -18.594 1.63 1 35.59 73 GLY A O 1
ATOM 599 N N . LEU A 1 74 ? -25.156 -16.547 1.953 1 41.25 74 LEU A N 1
ATOM 600 C CA . LEU A 1 74 ? -24.531 -17.531 2.826 1 41.25 74 LEU A CA 1
ATOM 601 C C . LEU A 1 74 ? -25.203 -17.547 4.199 1 41.25 74 LEU A C 1
ATOM 603 O O . LEU A 1 74 ? -25.312 -16.516 4.848 1 41.25 74 LEU A O 1
ATOM 607 N N . GLY A 1 75 ? -26.188 -18.062 4.305 1 39.88 75 GLY A N 1
ATOM 608 C CA . GLY A 1 75 ? -26.844 -18.375 5.566 1 39.88 75 GLY A CA 1
ATOM 609 C C . GLY A 1 75 ? -26.016 -17.984 6.781 1 39.88 75 GLY A C 1
ATOM 610 O O . GLY A 1 75 ? -25.188 -17.078 6.703 1 39.88 75 GLY A O 1
ATOM 611 N N . SER A 1 76 ? -26.016 -18.781 7.859 1 45.28 76 SER A N 1
ATOM 612 C CA . SER A 1 76 ? -25.297 -18.875 9.125 1 45.28 76 SER A CA 1
ATOM 613 C C . SER A 1 76 ? -23.797 -18.672 8.922 1 45.28 76 SER A C 1
ATOM 615 O O . SER A 1 76 ? -22.984 -19.453 9.43 1 45.28 76 SER A O 1
ATOM 617 N N . GLU A 1 77 ? -23.234 -18.047 7.852 1 54.22 77 GLU A N 1
ATOM 618 C CA . GLU A 1 77 ? -21.812 -18.172 7.609 1 54.22 77 GLU A CA 1
ATOM 619 C C . GLU A 1 77 ? -21.016 -17.328 8.609 1 54.22 77 GLU A C 1
ATOM 621 O O . GLU A 1 77 ? -21.422 -16.219 8.961 1 54.22 77 GLU A O 1
ATOM 626 N N . SER A 1 78 ? -19.969 -17.953 9.344 1 67 78 SER A N 1
ATOM 627 C CA . SER A 1 78 ? -19.062 -17.531 10.406 1 67 78 SER A CA 1
ATOM 628 C C . SER A 1 78 ? -18.203 -16.359 9.961 1 67 78 SER A C 1
ATOM 630 O O . SER A 1 78 ? -17.984 -16.141 8.766 1 67 78 SER A O 1
ATOM 632 N N . LYS A 1 79 ? -18.062 -15.359 10.703 1 74 79 LYS A N 1
ATOM 633 C CA . LYS A 1 79 ? -17.125 -14.242 10.594 1 74 79 LYS A CA 1
ATOM 634 C C . LYS A 1 79 ? -15.828 -14.68 9.914 1 74 79 LYS A C 1
ATOM 636 O O . LYS A 1 79 ? -15.266 -13.93 9.109 1 74 79 LYS A O 1
ATOM 641 N N . VAL A 1 80 ? -15.625 -15.914 10.023 1 79 80 VAL A N 1
ATOM 642 C CA . VAL A 1 80 ? -14.375 -16.453 9.5 1 79 80 VAL A CA 1
ATOM 643 C C . VAL A 1 80 ? -14.516 -16.734 8.008 1 79 80 VAL A C 1
ATOM 645 O O . VAL A 1 80 ? -13.57 -16.531 7.238 1 79 80 VAL A O 1
ATOM 648 N N . ASP A 1 81 ? -15.664 -17.094 7.586 1 83.88 81 ASP A N 1
ATOM 649 C CA . ASP A 1 81 ? -15.875 -17.391 6.172 1 83.88 81 ASP A CA 1
ATOM 650 C C . ASP A 1 81 ? -15.695 -16.141 5.312 1 83.88 81 ASP A C 1
ATOM 652 O O . ASP A 1 81 ? -15.062 -16.188 4.258 1 83.88 81 ASP A O 1
ATOM 656 N N . PHE A 1 82 ? -16.125 -15.117 5.82 1 82.06 82 PHE A N 1
ATOM 657 C CA . PHE A 1 82 ? -15.992 -13.867 5.078 1 82.06 82 PHE A CA 1
ATOM 658 C C . PHE A 1 82 ? -14.531 -13.438 5.02 1 82.06 82 PHE A C 1
ATOM 660 O O . PHE A 1 82 ? -14.062 -12.938 3.992 1 82.06 82 PHE A O 1
ATOM 667 N N . ALA A 1 83 ? -13.914 -13.555 6.082 1 85.5 83 ALA A N 1
ATOM 668 C CA . ALA A 1 83 ? -12.5 -13.219 6.117 1 85.5 83 ALA A CA 1
ATOM 669 C C . ALA A 1 83 ? -11.711 -14.047 5.113 1 85.5 83 ALA A C 1
ATOM 671 O O . ALA A 1 83 ? -10.789 -13.539 4.465 1 85.5 83 ALA A O 1
ATOM 672 N N . LEU A 1 84 ? -12.133 -15.25 4.988 1 90.81 84 LEU A N 1
ATOM 673 C CA . LEU A 1 84 ? -11.445 -16.141 4.062 1 90.81 84 LEU A CA 1
ATOM 674 C C . LEU A 1 84 ? -11.734 -15.758 2.617 1 90.81 84 LEU A C 1
ATOM 676 O O . LEU A 1 84 ? -10.844 -15.805 1.766 1 90.81 84 LEU A O 1
ATOM 680 N N . ILE A 1 85 ? -12.969 -15.367 2.365 1 90.19 85 ILE A N 1
ATOM 681 C CA . ILE A 1 85 ? -13.367 -14.93 1.032 1 90.19 85 ILE A CA 1
ATOM 682 C C . ILE A 1 85 ? -12.578 -13.688 0.639 1 90.19 85 ILE A C 1
ATOM 684 O O . ILE A 1 85 ? -12.039 -13.609 -0.466 1 90.19 85 ILE A O 1
ATOM 688 N N . LEU A 1 86 ? -12.492 -12.789 1.565 1 88.19 86 LEU A N 1
ATOM 689 C CA . LEU A 1 86 ? -11.75 -11.562 1.32 1 88.19 86 LEU A CA 1
ATOM 690 C C . LEU A 1 86 ? -10.258 -11.852 1.146 1 88.19 86 LEU A C 1
ATOM 692 O O . LEU A 1 86 ? -9.625 -11.32 0.229 1 88.19 86 LEU A O 1
ATOM 696 N N . PHE A 1 87 ? -9.766 -12.641 2.006 1 92.44 87 PHE A N 1
ATOM 697 C CA . PHE A 1 87 ? -8.344 -12.953 1.993 1 92.44 87 PHE A CA 1
ATOM 698 C C . PHE A 1 87 ? -7.945 -13.641 0.691 1 92.44 87 PHE A C 1
ATOM 700 O O . PHE A 1 87 ? -6.875 -13.367 0.141 1 92.44 87 PHE A O 1
ATOM 707 N N . ALA A 1 88 ? -8.781 -14.469 0.156 1 95.31 88 ALA A N 1
ATOM 708 C CA . ALA A 1 88 ? -8.508 -15.133 -1.116 1 95.31 88 ALA A CA 1
ATOM 709 C C . ALA A 1 88 ? -8.305 -14.109 -2.234 1 95.31 88 ALA A C 1
ATOM 711 O O . ALA A 1 88 ? -7.387 -14.242 -3.045 1 95.31 88 ALA A O 1
ATOM 712 N N . GLY A 1 89 ? -9.18 -13.141 -2.256 1 94.44 89 GLY A N 1
ATOM 713 C CA . GLY A 1 89 ? -9.023 -12.086 -3.242 1 94.44 89 GLY A CA 1
ATOM 714 C C . GLY A 1 89 ? -7.777 -11.25 -3.039 1 94.44 89 GLY A C 1
ATOM 715 O O . GLY A 1 89 ? -7.102 -10.891 -4.004 1 94.44 89 GLY A O 1
ATOM 716 N N . LEU A 1 90 ? -7.461 -11.016 -1.814 1 93.06 90 LEU A N 1
ATOM 717 C CA . LEU A 1 90 ? -6.336 -10.148 -1.485 1 93.06 90 LEU A CA 1
ATOM 718 C C . LEU A 1 90 ? -5.012 -10.82 -1.819 1 93.06 90 LEU A C 1
ATOM 720 O O . LEU A 1 90 ? -4.059 -10.164 -2.236 1 93.06 90 LEU A O 1
ATOM 724 N N . ILE A 1 91 ? -4.918 -12.078 -1.585 1 96.38 91 ILE A N 1
ATOM 725 C CA . ILE A 1 91 ? -3.65 -12.75 -1.855 1 96.38 91 ILE A CA 1
ATOM 726 C C . ILE A 1 91 ? -3.396 -12.789 -3.361 1 96.38 91 ILE A C 1
ATOM 728 O O . ILE A 1 91 ? -2.252 -12.672 -3.807 1 96.38 91 ILE A O 1
ATOM 732 N N . ILE A 1 92 ? -4.453 -12.906 -4.148 1 97.88 92 ILE A N 1
ATOM 733 C CA . ILE A 1 92 ? -4.312 -12.891 -5.598 1 97.88 92 ILE A CA 1
ATOM 734 C C . ILE A 1 92 ? -3.912 -11.492 -6.062 1 97.88 92 ILE A C 1
ATOM 736 O O . ILE A 1 92 ? -2.984 -11.344 -6.863 1 97.88 92 ILE A O 1
ATOM 740 N N . HIS A 1 93 ? -4.582 -10.539 -5.523 1 96.12 93 HIS A N 1
ATOM 741 C CA . HIS A 1 93 ? -4.191 -9.172 -5.824 1 96.12 93 HIS A CA 1
ATOM 742 C C . HIS A 1 93 ? -2.764 -8.891 -5.371 1 96.12 93 HIS A C 1
ATOM 744 O O . HIS A 1 93 ? -2.012 -8.195 -6.062 1 96.12 93 HIS A O 1
ATOM 750 N N . GLY A 1 94 ? -2.449 -9.352 -4.18 1 95.88 94 GLY A N 1
ATOM 751 C CA . GLY A 1 94 ? -1.104 -9.156 -3.662 1 95.88 94 GLY A CA 1
ATOM 752 C C . GLY A 1 94 ? -0.026 -9.703 -4.578 1 95.88 94 GLY A C 1
ATOM 753 O O . GLY A 1 94 ? 1.021 -9.078 -4.758 1 95.88 94 GLY A O 1
ATOM 754 N N . PHE A 1 95 ? -0.248 -10.844 -5.129 1 97.94 95 PHE A N 1
ATOM 755 C CA . PHE A 1 95 ? 0.669 -11.43 -6.098 1 97.94 95 PHE A CA 1
ATOM 756 C C . PHE A 1 95 ? 0.855 -10.492 -7.293 1 97.94 95 PHE A C 1
ATOM 758 O O . PHE A 1 95 ? 1.986 -10.195 -7.68 1 97.94 95 PHE A O 1
ATOM 765 N N . CYS A 1 96 ? -0.188 -10.008 -7.84 1 97.75 96 CYS A N 1
ATOM 766 C CA . CYS A 1 96 ? -0.149 -9.094 -8.977 1 97.75 96 CYS A CA 1
ATOM 767 C C . CYS A 1 96 ? 0.571 -7.805 -8.609 1 97.75 96 CYS A C 1
ATOM 769 O O . CYS A 1 96 ? 1.41 -7.32 -9.375 1 97.75 96 CYS A O 1
ATOM 771 N N . ALA A 1 97 ? 0.232 -7.336 -7.469 1 96.81 97 ALA A N 1
ATOM 772 C CA . ALA A 1 97 ? 0.81 -6.078 -7.004 1 96.81 97 ALA A CA 1
ATOM 773 C C . ALA A 1 97 ? 2.328 -6.18 -6.887 1 96.81 97 ALA A C 1
ATOM 775 O O . ALA A 1 97 ? 3.053 -5.281 -7.32 1 96.81 97 ALA A O 1
ATOM 776 N N . GLU A 1 98 ? 2.768 -7.227 -6.324 1 96.56 98 GLU A N 1
ATOM 777 C CA . GLU A 1 98 ? 4.207 -7.418 -6.172 1 96.56 98 GLU A CA 1
ATOM 778 C C . GLU A 1 98 ? 4.902 -7.488 -7.527 1 96.56 98 GLU A C 1
ATOM 780 O O . GLU A 1 98 ? 5.949 -6.871 -7.73 1 96.56 98 GLU A O 1
ATOM 785 N N . CYS A 1 99 ? 4.324 -8.203 -8.469 1 98.25 99 CYS A N 1
ATOM 786 C CA . CYS A 1 99 ? 4.898 -8.336 -9.805 1 98.25 99 CYS A CA 1
ATOM 787 C C . CYS A 1 99 ? 4.93 -6.996 -10.523 1 98.25 99 CYS A C 1
ATOM 789 O O . CYS A 1 99 ? 5.969 -6.594 -11.055 1 98.25 99 CYS A O 1
ATOM 791 N N . ILE A 1 100 ? 3.836 -6.262 -10.477 1 98.06 100 ILE A N 1
ATOM 792 C CA . ILE A 1 100 ? 3.672 -5.027 -11.242 1 98.06 100 ILE A CA 1
ATOM 793 C C . ILE A 1 100 ? 4.547 -3.932 -10.641 1 98.06 100 ILE A C 1
ATOM 795 O O . ILE A 1 100 ? 5.203 -3.184 -11.375 1 98.06 100 ILE A O 1
ATOM 799 N N . ASN A 1 101 ? 4.641 -3.889 -9.359 1 96.69 101 ASN A N 1
ATOM 800 C CA . ASN A 1 101 ? 5.363 -2.805 -8.695 1 96.69 101 ASN A CA 1
ATOM 801 C C . ASN A 1 101 ? 6.871 -3.002 -8.781 1 96.69 101 ASN A C 1
ATOM 803 O O . ASN A 1 101 ? 7.629 -2.029 -8.836 1 96.69 101 ASN A O 1
ATOM 807 N N . SER A 1 102 ? 7.332 -4.188 -8.828 1 97.31 102 SER A N 1
ATOM 808 C CA . SER A 1 102 ? 8.773 -4.434 -8.836 1 97.31 102 SER A CA 1
ATOM 809 C C . SER A 1 102 ? 9.336 -4.359 -10.25 1 97.31 102 SER A C 1
ATOM 811 O O . SER A 1 102 ? 10.516 -4.062 -10.438 1 97.31 102 SER A O 1
ATOM 813 N N . ALA A 1 103 ? 8.547 -4.551 -11.195 1 98.5 103 ALA A N 1
ATOM 814 C CA . ALA A 1 103 ? 8.992 -4.797 -12.57 1 98.5 103 ALA A CA 1
ATOM 815 C C . ALA A 1 103 ? 9.727 -3.588 -13.133 1 98.5 103 ALA A C 1
ATOM 817 O O . ALA A 1 103 ? 10.812 -3.723 -13.703 1 98.5 103 ALA A O 1
ATOM 818 N N . PRO A 1 104 ? 9.211 -2.359 -12.93 1 97.38 104 PRO A N 1
ATOM 819 C CA . PRO A 1 104 ? 9.867 -1.213 -13.562 1 97.38 104 PRO A CA 1
ATOM 820 C C . PRO A 1 104 ? 11.266 -0.964 -13.016 1 97.38 104 PRO A C 1
ATOM 822 O O . PRO A 1 104 ? 12.086 -0.316 -13.672 1 97.38 104 PRO A O 1
ATOM 825 N N . LYS A 1 105 ? 11.57 -1.483 -11.883 1 95.12 105 LYS A N 1
ATOM 826 C CA . LYS A 1 105 ? 12.836 -1.19 -11.227 1 95.12 105 LYS A CA 1
ATOM 827 C C . LYS A 1 105 ? 13.828 -2.338 -11.406 1 95.12 105 LYS A C 1
ATOM 829 O O . LYS A 1 105 ? 14.984 -2.232 -11 1 95.12 105 LYS A O 1
ATOM 834 N N . LEU A 1 106 ? 13.461 -3.379 -11.977 1 96.56 106 LEU A N 1
ATOM 835 C CA . LEU A 1 106 ? 14.266 -4.594 -12.031 1 96.56 106 LEU A CA 1
ATOM 836 C C . LEU A 1 106 ? 15.609 -4.328 -12.703 1 96.56 106 LEU A C 1
ATOM 838 O O . LEU A 1 106 ? 16.656 -4.695 -12.172 1 96.56 106 LEU A O 1
ATOM 842 N N . ILE A 1 107 ? 15.578 -3.664 -13.828 1 95.94 107 ILE A N 1
ATOM 843 C CA . ILE A 1 107 ? 16.797 -3.432 -14.586 1 95.94 107 ILE A CA 1
ATOM 844 C C . ILE A 1 107 ? 17.609 -2.312 -13.938 1 95.94 107 ILE A C 1
ATOM 846 O O . ILE A 1 107 ? 18.828 -2.424 -13.781 1 95.94 107 ILE A O 1
ATOM 850 N N . LEU A 1 108 ? 16.938 -1.313 -13.461 1 93.06 108 LEU A N 1
ATOM 851 C CA . LEU A 1 108 ? 17.578 -0.152 -12.852 1 93.06 108 LEU A CA 1
ATOM 852 C C . LEU A 1 108 ? 18.281 -0.536 -11.555 1 93.06 108 LEU A C 1
ATOM 854 O O . LEU A 1 108 ? 19.297 0.062 -11.195 1 93.06 108 LEU A O 1
ATOM 858 N N . SER A 1 109 ? 17.781 -1.521 -10.922 1 92.56 109 SER A N 1
ATOM 859 C CA . SER A 1 109 ? 18.375 -1.942 -9.656 1 92.56 109 SER A CA 1
ATOM 860 C C . SER A 1 109 ? 19.469 -2.977 -9.875 1 92.56 109 SER A C 1
ATOM 862 O O . SER A 1 109 ? 20.156 -3.387 -8.93 1 92.56 109 SER A O 1
ATOM 864 N N . ASN A 1 110 ? 19.625 -3.416 -11.125 1 93.81 110 ASN A N 1
ATOM 865 C CA . ASN A 1 110 ? 20.625 -4.426 -11.469 1 93.81 110 ASN A CA 1
ATOM 866 C C . ASN A 1 110 ? 21.469 -4 -12.664 1 93.81 110 ASN A C 1
ATOM 868 O O . ASN A 1 110 ? 21.672 -4.777 -13.594 1 93.81 110 ASN A O 1
ATOM 872 N N . VAL A 1 111 ? 21.922 -2.836 -12.594 1 92.88 111 VAL A N 1
ATOM 873 C CA . VAL A 1 111 ? 22.672 -2.254 -13.711 1 92.88 111 VAL A CA 1
ATOM 874 C C . VAL A 1 111 ? 23.938 -3.053 -13.953 1 92.88 111 VAL A C 1
ATOM 876 O O . VAL A 1 111 ? 24.375 -3.221 -15.094 1 92.88 111 VAL A O 1
ATOM 879 N N . ASN A 1 112 ? 24.5 -3.584 -12.898 1 91.44 112 ASN A N 1
ATOM 880 C CA . ASN A 1 112 ? 25.734 -4.352 -13.016 1 91.44 112 ASN A CA 1
ATOM 881 C C . ASN A 1 112 ? 25.547 -5.574 -13.906 1 91.44 112 ASN A C 1
ATOM 883 O O . ASN A 1 112 ? 26.484 -5.98 -14.609 1 91.44 112 ASN A O 1
ATOM 887 N N . TYR A 1 113 ? 24.375 -6.137 -13.898 1 89.75 113 TYR A N 1
ATOM 888 C CA . TYR A 1 113 ? 24.094 -7.309 -14.727 1 89.75 113 TYR A CA 1
ATOM 889 C C . TYR A 1 113 ? 23.938 -6.918 -16.188 1 89.75 113 TYR A C 1
ATOM 891 O O . TYR A 1 113 ? 24.219 -7.715 -17.078 1 89.75 113 TYR A O 1
ATOM 89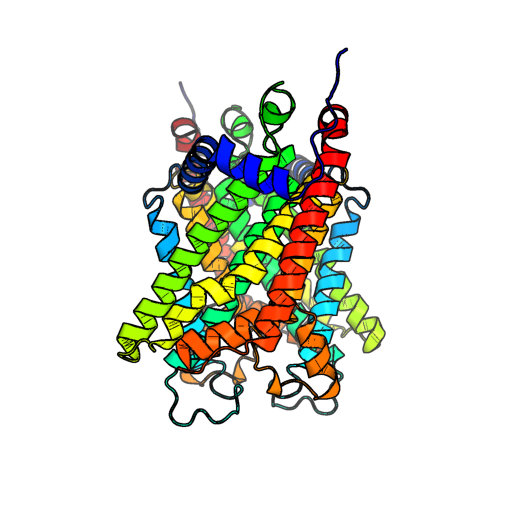9 N N . VAL A 1 114 ? 23.516 -5.703 -16.422 1 86.88 114 VAL A N 1
ATOM 900 C CA . VAL A 1 114 ? 23.297 -5.211 -17.781 1 86.88 114 VAL A CA 1
ATOM 901 C C . VAL A 1 114 ? 24.641 -4.938 -18.453 1 86.88 114 VAL A C 1
ATOM 903 O O . VAL A 1 114 ? 24.812 -5.207 -19.641 1 86.88 114 VAL A O 1
ATOM 906 N N . LYS A 1 115 ? 25.484 -4.418 -17.594 1 84.19 115 LYS A N 1
ATOM 907 C CA . LYS A 1 115 ? 26.797 -4.027 -18.125 1 84.19 115 LYS A CA 1
ATOM 908 C C . LYS A 1 115 ? 27.703 -5.238 -18.281 1 84.19 115 LYS A C 1
ATOM 910 O O . LYS A 1 115 ? 28.703 -5.176 -19 1 84.19 115 LYS A O 1
ATOM 915 N N . LYS A 1 116 ? 27.297 -6.281 -17.578 1 75.25 116 LYS A N 1
ATOM 916 C CA . LYS A 1 116 ? 28.078 -7.504 -17.734 1 75.25 116 LYS A CA 1
ATOM 917 C C . LYS A 1 116 ? 27.703 -8.25 -19.016 1 75.25 116 LYS A C 1
ATOM 919 O O . LYS A 1 116 ? 26.516 -8.414 -19.312 1 75.25 116 LYS A O 1
ATOM 924 N N . VAL A 1 117 ? 28.562 -8.531 -19.875 1 65.56 117 VAL A N 1
ATOM 925 C CA . VAL A 1 117 ? 28.453 -8.984 -21.266 1 65.56 117 VAL A CA 1
ATOM 926 C C . VAL A 1 117 ? 27.656 -10.297 -21.312 1 65.56 117 VAL A C 1
ATOM 928 O O . VAL A 1 117 ? 26.891 -10.531 -22.234 1 65.56 117 VAL A O 1
ATOM 931 N N . VAL A 1 118 ? 27.562 -11.07 -20.219 1 77.12 118 VAL A N 1
ATOM 932 C CA . VAL A 1 118 ? 27.078 -12.422 -20.469 1 77.12 118 VAL A CA 1
ATOM 933 C C . VAL A 1 118 ? 25.844 -12.703 -19.609 1 77.12 118 VAL A C 1
ATOM 935 O O . VAL A 1 118 ? 25.297 -13.812 -19.641 1 77.12 118 VAL A O 1
ATOM 938 N N . PHE A 1 119 ? 25.281 -11.812 -19.078 1 87.75 119 PHE A N 1
ATOM 939 C CA . PHE A 1 119 ? 24.172 -12.141 -18.172 1 87.75 119 PHE A CA 1
ATOM 940 C C . PHE A 1 119 ? 22.844 -12.094 -18.922 1 87.75 119 PHE A C 1
ATOM 942 O O . PHE A 1 119 ? 22.547 -11.117 -19.609 1 87.75 119 PHE A O 1
ATOM 949 N N . PRO A 1 120 ? 22.094 -13.227 -18.844 1 92.12 120 PRO A N 1
ATOM 950 C CA . PRO A 1 120 ? 20.766 -13.203 -19.438 1 92.12 120 PRO A CA 1
ATOM 951 C C . PRO A 1 120 ? 19.781 -12.336 -18.656 1 92.12 120 PRO A C 1
ATOM 953 O O . PRO A 1 120 ? 19.109 -12.828 -17.75 1 92.12 120 PRO A O 1
ATOM 956 N N . ILE A 1 121 ? 19.578 -11.188 -19.047 1 93.31 121 ILE A N 1
ATOM 957 C CA . ILE A 1 121 ? 18.906 -10.156 -18.266 1 93.31 121 ILE A CA 1
ATOM 958 C C . ILE A 1 121 ? 17.422 -10.492 -18.156 1 93.31 121 ILE A C 1
ATOM 960 O O . ILE A 1 121 ? 16.75 -10.039 -17.219 1 93.31 121 ILE A O 1
ATOM 964 N N . GLU A 1 122 ? 16.906 -11.328 -19.062 1 93.56 122 GLU A N 1
ATOM 965 C CA . GLU A 1 122 ? 15.492 -11.695 -19.047 1 93.56 122 GLU A CA 1
ATOM 966 C C . GLU A 1 122 ? 15.156 -12.547 -17.812 1 93.56 122 GLU A C 1
ATOM 968 O O . GLU A 1 122 ? 13.992 -12.648 -17.422 1 93.56 122 GLU A O 1
ATOM 973 N N . VAL A 1 123 ? 16.141 -13.078 -17.141 1 95.19 123 VAL A N 1
ATOM 974 C CA . VAL A 1 123 ? 15.945 -13.969 -15.992 1 95.19 123 VAL A CA 1
ATOM 975 C C . VAL A 1 123 ? 15.523 -13.148 -14.773 1 95.19 123 VAL A C 1
ATOM 977 O O . VAL A 1 123 ? 14.945 -13.688 -13.828 1 95.19 123 VAL A O 1
ATOM 980 N N . LEU A 1 124 ? 15.82 -11.875 -14.828 1 96 124 LEU A N 1
ATOM 981 C CA . LEU A 1 124 ? 15.484 -11.023 -13.688 1 96 124 LEU A CA 1
ATOM 982 C C . LEU A 1 124 ? 13.977 -10.984 -13.469 1 96 124 LEU A C 1
ATOM 984 O O . LEU A 1 124 ? 13.508 -11.031 -12.336 1 96 124 LEU A O 1
ATOM 988 N N . SER A 1 125 ? 13.219 -10.922 -14.531 1 97.44 125 SER A N 1
ATOM 989 C CA . SER A 1 125 ? 11.766 -10.93 -14.422 1 97.44 125 SER A CA 1
ATOM 990 C C . SER A 1 125 ? 11.258 -12.281 -13.93 1 97.44 125 SER A C 1
ATOM 992 O O . SER A 1 125 ? 10.344 -12.344 -13.109 1 97.44 125 SER A O 1
ATOM 994 N N . MET A 1 126 ? 11.898 -13.312 -14.406 1 97.38 126 MET A N 1
ATOM 995 C CA . MET A 1 126 ? 11.516 -14.648 -13.961 1 97.38 126 MET A CA 1
ATOM 996 C C . MET A 1 126 ? 11.781 -14.82 -12.469 1 97.38 126 MET A C 1
ATOM 998 O O . MET A 1 126 ? 10.969 -15.414 -11.75 1 97.38 126 MET A O 1
ATOM 1002 N N . THR A 1 127 ? 12.875 -14.289 -12.055 1 97.31 127 THR A N 1
ATOM 1003 C CA . THR A 1 127 ? 13.234 -14.344 -10.641 1 97.31 127 THR A CA 1
ATOM 1004 C C . THR A 1 127 ? 12.219 -13.57 -9.797 1 97.31 127 THR A C 1
ATOM 1006 O O . THR A 1 127 ? 11.781 -14.055 -8.75 1 97.31 127 THR A O 1
ATOM 1009 N N . SER A 1 128 ? 11.828 -12.422 -10.289 1 97.75 128 SER A N 1
ATOM 1010 C CA . SER A 1 128 ? 10.859 -11.594 -9.57 1 97.75 128 SER A CA 1
ATOM 1011 C C . SER A 1 128 ? 9.508 -12.289 -9.461 1 97.75 128 SER A C 1
ATOM 1013 O O . SER A 1 128 ? 8.844 -12.219 -8.422 1 97.75 128 SER A O 1
ATOM 1015 N N . ILE A 1 129 ? 9.109 -13.016 -10.477 1 98.19 129 ILE A N 1
ATOM 1016 C CA . ILE A 1 129 ? 7.844 -13.734 -10.484 1 98.19 129 ILE A CA 1
ATOM 1017 C C . ILE A 1 129 ? 7.898 -14.883 -9.477 1 98.19 129 ILE A C 1
ATOM 1019 O O . ILE A 1 129 ? 6.949 -15.094 -8.719 1 98.19 129 ILE A O 1
ATOM 1023 N N . LEU A 1 130 ? 8.992 -15.547 -9.453 1 97.81 130 LEU A N 1
ATOM 1024 C CA . LEU A 1 130 ? 9.141 -16.656 -8.523 1 97.81 130 LEU A CA 1
ATOM 1025 C C . LEU A 1 130 ? 9.148 -16.172 -7.078 1 97.81 130 LEU A C 1
ATOM 1027 O O . LEU A 1 130 ? 8.625 -16.828 -6.184 1 97.81 130 LEU A O 1
ATOM 1031 N N . ASN A 1 131 ? 9.742 -15.031 -6.879 1 97.44 131 ASN A N 1
ATOM 1032 C CA . ASN A 1 131 ? 9.688 -14.422 -5.551 1 97.44 131 ASN A CA 1
ATOM 1033 C C . ASN A 1 131 ? 8.25 -14.117 -5.133 1 97.44 131 ASN A C 1
ATOM 1035 O O . ASN A 1 131 ? 7.848 -14.43 -4.012 1 97.44 131 ASN A O 1
ATOM 1039 N N . ALA A 1 132 ? 7.535 -13.539 -6.012 1 98 132 ALA A N 1
ATOM 1040 C CA . ALA A 1 132 ? 6.133 -13.227 -5.742 1 98 132 ALA A CA 1
ATOM 1041 C C . ALA A 1 132 ? 5.324 -14.5 -5.512 1 98 132 ALA A C 1
ATOM 1043 O O . ALA A 1 132 ? 4.438 -14.531 -4.656 1 98 132 ALA A O 1
ATOM 1044 N N . LEU A 1 133 ? 5.684 -15.547 -6.285 1 98.25 133 LEU A N 1
ATOM 1045 C CA . LEU A 1 133 ? 4.996 -16.828 -6.133 1 98.25 133 LEU A CA 1
ATOM 1046 C C . LEU A 1 133 ? 5.297 -17.438 -4.773 1 98.25 133 LEU A C 1
ATOM 1048 O O . LEU A 1 133 ? 4.441 -18.109 -4.184 1 98.25 133 LEU A O 1
ATOM 1052 N N . PHE A 1 134 ? 6.496 -17.219 -4.273 1 97.31 134 PHE A N 1
ATOM 1053 C CA . PHE A 1 134 ? 6.844 -17.703 -2.941 1 97.31 134 PHE A CA 1
ATOM 1054 C C . PHE A 1 134 ? 5.949 -17.062 -1.885 1 97.31 134 PHE A C 1
ATOM 1056 O O . PHE A 1 134 ? 5.348 -17.766 -1.07 1 97.31 134 PHE A O 1
ATOM 1063 N N . HIS A 1 135 ? 5.82 -15.781 -1.938 1 96.56 135 HIS A N 1
ATOM 1064 C CA . HIS A 1 135 ? 4.98 -15.07 -0.98 1 96.56 135 HIS A CA 1
ATOM 1065 C C . HIS A 1 135 ? 3.514 -15.461 -1.142 1 96.56 135 HIS A C 1
ATOM 1067 O O . HIS A 1 135 ? 2.793 -15.602 -0.151 1 96.56 135 HIS A O 1
ATOM 1073 N N . PHE A 1 136 ? 3.139 -15.68 -2.332 1 97.94 136 PHE A N 1
ATOM 1074 C CA . PHE A 1 136 ? 1.781 -16.125 -2.621 1 97.94 136 PHE A CA 1
ATOM 1075 C C . PHE A 1 136 ? 1.521 -17.5 -2.016 1 97.94 136 PHE A C 1
ATOM 1077 O O . PHE A 1 136 ? 0.483 -17.719 -1.386 1 97.94 136 PHE A O 1
ATOM 1084 N N . ALA A 1 137 ? 2.432 -18.359 -2.219 1 98.06 137 ALA A N 1
ATOM 1085 C CA . ALA A 1 137 ? 2.291 -19.719 -1.7 1 98.06 137 ALA A CA 1
ATOM 1086 C C . ALA A 1 137 ? 2.197 -19.719 -0.177 1 98.06 137 ALA A C 1
ATOM 1088 O O . ALA A 1 137 ? 1.414 -20.469 0.404 1 98.06 137 ALA A O 1
ATOM 1089 N N . VAL A 1 138 ? 2.967 -18.922 0.411 1 97.12 138 VAL A N 1
ATOM 1090 C CA . VAL A 1 138 ? 2.926 -18.797 1.864 1 97.12 138 VAL A CA 1
ATOM 1091 C C . VAL A 1 138 ? 1.557 -18.281 2.303 1 97.12 138 VAL A C 1
ATOM 1093 O O . VAL A 1 138 ? 0.938 -18.844 3.209 1 97.12 138 VAL A O 1
ATOM 1096 N N . SER A 1 139 ? 1.048 -17.266 1.672 1 97.5 139 SER A N 1
ATOM 1097 C CA . SER A 1 139 ? -0.262 -16.719 1.997 1 97.5 139 SER A CA 1
ATOM 1098 C C . SER A 1 139 ? -1.369 -17.734 1.765 1 97.5 139 SER A C 1
ATOM 1100 O O . SER A 1 139 ? -2.322 -17.812 2.541 1 97.5 139 SER A O 1
ATOM 1102 N N . LEU A 1 140 ? -1.21 -18.5 0.672 1 97.88 140 LEU A N 1
ATOM 1103 C CA . LEU A 1 140 ? -2.166 -19.547 0.368 1 97.88 140 LEU A CA 1
ATOM 1104 C C . LEU A 1 140 ? -2.176 -20.609 1.469 1 97.88 140 LEU A C 1
ATOM 1106 O O . LEU A 1 140 ? -3.242 -21.078 1.869 1 97.88 140 LEU A O 1
ATOM 1110 N N . SER A 1 141 ? -1.04 -20.938 1.929 1 97.69 141 SER A N 1
ATOM 1111 C CA . SER A 1 141 ? -0.954 -21.906 3.012 1 97.69 141 SER A CA 1
ATOM 1112 C C . SER A 1 141 ? -1.644 -21.391 4.273 1 97.69 141 SER A C 1
ATOM 1114 O O . SER A 1 141 ? -2.291 -22.172 4.988 1 97.69 141 SER A O 1
ATOM 1116 N N . VAL A 1 142 ? -1.488 -20.094 4.547 1 96.75 142 VAL A N 1
ATOM 1117 C CA . VAL A 1 142 ? -2.16 -19.484 5.688 1 96.75 142 VAL A CA 1
ATOM 1118 C C . VAL A 1 142 ? -3.674 -19.547 5.492 1 96.75 142 VAL A C 1
ATOM 1120 O O . VAL A 1 142 ? -4.414 -19.875 6.426 1 96.75 142 VAL A O 1
ATOM 1123 N N . LEU A 1 143 ? -4.105 -19.297 4.297 1 96.62 143 LEU A N 1
ATOM 1124 C CA . LEU A 1 143 ? -5.527 -19.375 3.979 1 96.62 143 LEU A CA 1
ATOM 1125 C C . LEU A 1 143 ? -6.062 -20.781 4.211 1 96.62 143 LEU A C 1
ATOM 1127 O O . LEU A 1 143 ? -7.066 -20.969 4.902 1 96.62 143 LEU A O 1
ATOM 1131 N N . LEU A 1 144 ? -5.395 -21.797 3.666 1 97.12 144 LEU A N 1
ATOM 1132 C CA . LEU A 1 144 ? -5.844 -23.188 3.756 1 97.12 144 LEU A CA 1
ATOM 1133 C C . LEU A 1 144 ? -5.773 -23.688 5.191 1 97.12 144 LEU A C 1
ATOM 1135 O O . LEU A 1 144 ? -6.648 -24.438 5.637 1 97.12 144 LEU A O 1
ATOM 1139 N N . ALA A 1 145 ? -4.777 -23.281 5.922 1 96.5 145 ALA A N 1
ATOM 1140 C CA . ALA A 1 145 ? -4.652 -23.656 7.328 1 96.5 145 ALA A CA 1
ATOM 1141 C C . ALA A 1 145 ? -5.797 -23.078 8.156 1 96.5 145 ALA A C 1
ATOM 1143 O O . ALA A 1 145 ? -6.363 -23.766 9.008 1 96.5 145 ALA A O 1
ATOM 1144 N N . THR A 1 146 ? -6.078 -21.859 7.918 1 93.25 146 THR A N 1
ATOM 1145 C CA . THR A 1 146 ? -7.164 -21.219 8.641 1 93.25 146 THR A CA 1
ATOM 1146 C C . THR A 1 146 ? -8.5 -21.859 8.305 1 93.25 146 THR A C 1
ATOM 1148 O O . THR A 1 146 ? -9.328 -22.094 9.195 1 93.25 146 THR A O 1
ATOM 1151 N N . GLN A 1 147 ? -8.664 -22.156 7.043 1 93.62 147 GLN A N 1
ATOM 1152 C CA . GLN A 1 147 ? -9.875 -22.844 6.617 1 93.62 147 GLN A CA 1
ATOM 1153 C C . GLN A 1 147 ? -9.992 -24.219 7.285 1 93.62 147 GLN A C 1
ATOM 1155 O O . GLN A 1 147 ? -11.07 -24.594 7.758 1 93.62 147 GLN A O 1
ATOM 1160 N N . LEU A 1 148 ? -8.945 -24.922 7.336 1 95.12 148 LEU A N 1
ATOM 1161 C CA . LEU A 1 148 ? -8.93 -26.25 7.961 1 95.12 148 LEU A CA 1
ATOM 1162 C C . LEU A 1 148 ? -9.211 -26.141 9.461 1 95.12 148 LEU A C 1
ATOM 1164 O O . LEU A 1 148 ? -9.938 -26.953 10.016 1 95.12 148 LEU A O 1
ATOM 1168 N N . PHE A 1 149 ? -8.68 -25.172 10.062 1 93.38 149 PHE A N 1
ATOM 1169 C CA . PHE A 1 149 ? -8.805 -25 11.5 1 93.38 149 PHE A CA 1
ATOM 1170 C C . PHE A 1 149 ? -10.227 -24.594 11.883 1 93.38 149 PHE A C 1
ATOM 1172 O O . PHE A 1 149 ? -10.797 -25.125 12.836 1 93.38 149 PHE A O 1
ATOM 1179 N N . PHE A 1 150 ? -10.875 -23.797 11.195 1 88 150 PHE A N 1
ATOM 1180 C CA . PHE A 1 150 ? -12.156 -23.234 11.586 1 88 150 PHE A CA 1
ATOM 1181 C C . PHE A 1 150 ? -13.305 -23.984 10.906 1 88 150 PHE A C 1
ATOM 1183 O O . PHE A 1 150 ? -14.359 -24.188 11.516 1 88 150 PHE A O 1
ATOM 1190 N N . ASN A 1 151 ? -13.078 -24.344 9.656 1 89.44 151 ASN A N 1
ATOM 1191 C CA . ASN A 1 151 ? -14.148 -25.016 8.914 1 89.44 151 ASN A CA 1
ATOM 1192 C C . ASN A 1 151 ? -13.953 -26.516 8.875 1 89.44 151 ASN A C 1
ATOM 1194 O O . ASN A 1 151 ? -14.805 -27.25 8.375 1 89.44 151 ASN A O 1
ATOM 1198 N N . HIS A 1 152 ? -12.805 -26.922 9.25 1 92.12 152 HIS A N 1
ATOM 1199 C CA . HIS A 1 152 ? -12.469 -28.328 9.453 1 92.12 152 HIS A CA 1
ATOM 1200 C C . HIS A 1 152 ? -12.469 -29.078 8.125 1 92.12 152 HIS A C 1
ATOM 1202 O O . HIS A 1 152 ? -12.609 -30.312 8.109 1 92.12 152 HIS A O 1
ATOM 1208 N N . THR A 1 153 ? -12.477 -28.375 6.996 1 91.19 153 THR A N 1
ATOM 1209 C CA . THR A 1 153 ? -12.453 -29.062 5.711 1 91.19 153 THR A CA 1
ATOM 1210 C C . THR A 1 153 ? -11.734 -28.234 4.66 1 91.19 153 THR A C 1
ATOM 1212 O O . THR A 1 153 ? -11.711 -27 4.75 1 91.19 153 THR A O 1
ATOM 1215 N N . ILE A 1 154 ? -11.047 -28.906 3.771 1 94.75 154 ILE A N 1
ATOM 1216 C CA . ILE A 1 154 ? -10.555 -28.359 2.51 1 94.75 154 ILE A CA 1
ATOM 1217 C C . ILE A 1 154 ? -11.18 -29.125 1.342 1 94.75 154 ILE A C 1
ATOM 1219 O O . ILE A 1 154 ? -11 -30.328 1.208 1 94.75 154 ILE A O 1
ATOM 1223 N N . PRO A 1 155 ? -11.953 -28.406 0.601 1 96 155 PRO A N 1
ATOM 1224 C CA . PRO A 1 155 ? -12.602 -29.125 -0.506 1 96 155 PRO A CA 1
ATOM 1225 C C . PRO A 1 155 ? -11.594 -29.781 -1.449 1 96 155 PRO A C 1
ATOM 1227 O O . PRO A 1 155 ? -10.508 -29.234 -1.678 1 96 155 PRO A O 1
ATOM 1230 N N . LEU A 1 156 ? -11.922 -30.875 -2.02 1 97 156 LEU A N 1
ATOM 1231 C CA . LEU A 1 156 ? -11.07 -31.578 -2.977 1 97 156 LEU A CA 1
ATOM 1232 C C . LEU A 1 156 ? -10.836 -30.719 -4.219 1 97 156 LEU A C 1
ATOM 1234 O O . LEU A 1 156 ? -9.805 -30.859 -4.887 1 97 156 LEU A O 1
ATOM 1238 N N . THR A 1 157 ? -11.742 -29.797 -4.465 1 97.94 157 THR A N 1
ATOM 1239 C CA . THR A 1 157 ? -11.641 -28.938 -5.633 1 97.94 157 THR A CA 1
ATOM 1240 C C . THR A 1 157 ? -10.445 -27.984 -5.492 1 97.94 157 THR A C 1
ATOM 1242 O O . THR A 1 157 ? -10.039 -27.344 -6.465 1 97.94 157 THR A O 1
ATOM 1245 N N . ALA A 1 158 ? -9.883 -27.875 -4.281 1 97.94 158 ALA A N 1
ATOM 1246 C CA . ALA A 1 158 ? -8.695 -27.062 -4.062 1 97.94 158 ALA A CA 1
ATOM 1247 C C . ALA A 1 158 ? -7.523 -27.562 -4.906 1 97.94 158 ALA A C 1
ATOM 1249 O O . ALA A 1 158 ? -6.602 -26.797 -5.207 1 97.94 158 ALA A O 1
ATOM 1250 N N . LEU A 1 159 ? -7.609 -28.781 -5.348 1 97.62 159 LEU A N 1
ATOM 1251 C CA . LEU A 1 159 ? -6.539 -29.391 -6.137 1 97.62 159 LEU A CA 1
ATOM 1252 C C . LEU A 1 159 ? -6.453 -28.75 -7.516 1 97.62 159 LEU A C 1
ATOM 1254 O O . LEU A 1 159 ? -5.426 -28.844 -8.188 1 97.62 159 LEU A O 1
ATOM 1258 N N . TYR A 1 160 ? -7.516 -28.078 -7.977 1 97.94 160 TYR A N 1
ATOM 1259 C CA . TYR A 1 160 ? -7.535 -27.406 -9.273 1 97.94 160 TYR A CA 1
ATOM 1260 C C . TYR A 1 160 ? -6.82 -26.062 -9.219 1 97.94 160 TYR A C 1
ATOM 1262 O O . TYR A 1 160 ? -6.578 -25.438 -10.25 1 97.94 160 TYR A O 1
ATOM 1270 N N . PHE A 1 161 ? -6.426 -25.641 -8.031 1 97.88 161 PHE A N 1
ATOM 1271 C CA . PHE A 1 161 ? -5.988 -24.25 -7.848 1 97.88 161 PHE A CA 1
ATOM 1272 C C . PHE A 1 161 ? -4.699 -23.984 -8.609 1 97.88 161 PHE A C 1
ATOM 1274 O O . PHE A 1 161 ? -4.523 -22.922 -9.188 1 97.88 161 PHE A O 1
ATOM 1281 N N . PRO A 1 162 ? -3.742 -24.969 -8.711 1 97.44 162 PRO A N 1
ATOM 1282 C CA . PRO A 1 162 ? -2.543 -24.719 -9.516 1 97.44 162 PRO A CA 1
ATOM 1283 C C . PRO A 1 162 ? -2.867 -24.375 -10.961 1 97.44 162 PRO A C 1
ATOM 1285 O O . PRO A 1 162 ? -2.178 -23.547 -11.578 1 97.44 162 PRO A O 1
ATOM 1288 N N . ILE A 1 163 ? -3.904 -24.891 -11.477 1 97.38 163 ILE A N 1
ATOM 1289 C CA . ILE A 1 163 ? -4.316 -24.609 -12.844 1 97.38 163 ILE A CA 1
ATOM 1290 C C . ILE A 1 163 ? -4.984 -23.234 -12.914 1 97.38 163 ILE A C 1
ATOM 1292 O O . ILE A 1 163 ? -4.816 -22.5 -13.883 1 97.38 163 ILE A O 1
ATOM 1296 N N . ILE A 1 164 ? -5.668 -22.875 -11.859 1 98 164 ILE A N 1
ATOM 1297 C CA . ILE A 1 164 ? -6.445 -21.641 -11.797 1 98 164 ILE A CA 1
ATOM 1298 C C . ILE A 1 164 ? -5.504 -20.438 -11.773 1 98 164 ILE A C 1
ATOM 1300 O O . ILE A 1 164 ? -5.805 -19.391 -12.359 1 98 164 ILE A O 1
ATOM 1304 N N . ILE A 1 165 ? -4.316 -20.609 -11.133 1 98.31 165 ILE A N 1
ATOM 1305 C CA . ILE A 1 165 ? -3.42 -19.469 -10.945 1 98.31 165 ILE A CA 1
ATOM 1306 C C . ILE A 1 165 ? -2.539 -19.297 -12.18 1 98.31 165 ILE A C 1
ATOM 1308 O O . ILE A 1 165 ? -1.948 -18.234 -12.391 1 98.31 165 ILE A O 1
ATOM 1312 N N . MET A 1 166 ? -2.445 -20.234 -13.102 1 97.69 166 MET A N 1
ATOM 1313 C CA . MET A 1 166 ? -1.497 -20.281 -14.211 1 97.69 166 MET A CA 1
ATOM 1314 C C . MET A 1 166 ? -1.742 -19.109 -15.172 1 97.69 166 MET A C 1
ATOM 1316 O O . MET A 1 166 ? -0.799 -18.453 -15.602 1 97.69 166 MET A O 1
ATOM 1320 N N . PRO A 1 167 ? -3.031 -18.859 -15.555 1 97.44 167 PRO A N 1
ATOM 1321 C CA . PRO A 1 167 ? -3.258 -17.719 -16.453 1 97.44 167 PRO A CA 1
ATOM 1322 C C . PRO A 1 167 ? -2.656 -16.422 -15.914 1 97.44 167 PRO A C 1
ATOM 1324 O O . PRO A 1 167 ? -2.061 -15.656 -16.672 1 97.44 167 PRO A O 1
ATOM 1327 N N . LEU A 1 168 ? -2.779 -16.234 -14.641 1 98.19 168 LEU A N 1
ATOM 1328 C CA . LEU A 1 168 ? -2.283 -15.016 -14.023 1 98.19 168 LEU A CA 1
ATOM 1329 C C . LEU A 1 168 ? -0.758 -15 -13.984 1 98.19 168 LEU A C 1
ATOM 1331 O O . LEU A 1 168 ? -0.135 -13.961 -14.195 1 98.19 168 LEU A O 1
ATOM 1335 N N . VAL A 1 169 ? -0.13 -16.141 -13.781 1 98.31 169 VAL A N 1
ATOM 1336 C CA . VAL A 1 169 ? 1.325 -16.25 -13.766 1 98.31 169 VAL A CA 1
ATOM 1337 C C . VAL A 1 169 ? 1.884 -15.891 -15.141 1 98.31 169 VAL A C 1
ATOM 1339 O O . VAL A 1 169 ? 2.828 -15.102 -15.25 1 98.31 169 VAL A O 1
ATOM 1342 N N . PHE A 1 170 ? 1.275 -16.406 -16.156 1 97.69 170 PHE A N 1
ATOM 1343 C CA . PHE A 1 170 ? 1.723 -16.094 -17.516 1 97.69 170 PHE A CA 1
ATOM 1344 C C . PHE A 1 170 ? 1.526 -14.625 -17.844 1 97.69 170 PHE A C 1
ATOM 1346 O O . PHE A 1 170 ? 2.414 -13.984 -18.406 1 97.69 170 PHE A O 1
ATOM 1353 N N . MET A 1 171 ? 0.419 -14.148 -17.438 1 98.12 171 MET A N 1
ATOM 1354 C CA . MET A 1 171 ? 0.129 -12.742 -17.688 1 98.12 171 MET A CA 1
ATOM 1355 C C . MET A 1 171 ? 1.139 -11.844 -16.984 1 98.12 171 MET A C 1
ATOM 1357 O O . MET A 1 171 ? 1.687 -10.922 -17.594 1 98.12 171 MET A O 1
ATOM 1361 N N . MET A 1 172 ? 1.438 -12.141 -15.711 1 98.44 172 MET A N 1
ATOM 1362 C CA . MET A 1 172 ? 2.355 -11.312 -14.938 1 98.44 172 MET A CA 1
ATOM 1363 C C . MET A 1 172 ? 3.781 -11.445 -15.453 1 98.44 172 MET A C 1
ATOM 1365 O O . MET A 1 172 ? 4.555 -10.492 -15.406 1 98.44 172 MET A O 1
ATOM 1369 N N . MET A 1 173 ? 4.082 -12.586 -15.977 1 97.94 173 MET A N 1
ATOM 1370 C CA . MET A 1 17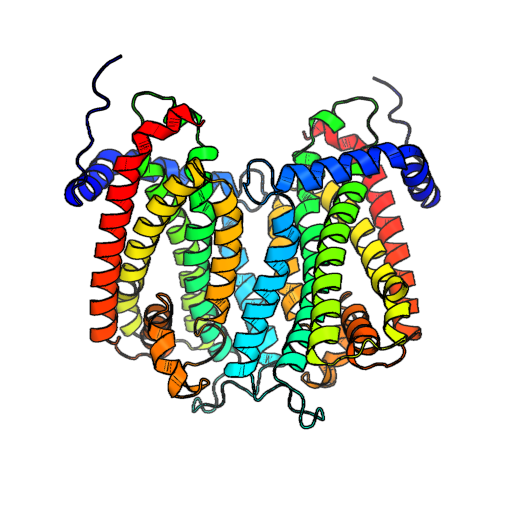3 ? 5.391 -12.758 -16.594 1 97.94 173 MET A CA 1
ATOM 1371 C C . MET A 1 173 ? 5.559 -11.812 -17.781 1 97.94 173 MET A C 1
ATOM 1373 O O . MET A 1 173 ? 6.566 -11.117 -17.891 1 97.94 173 MET A O 1
ATOM 1377 N N . GLY A 1 174 ? 4.602 -11.812 -18.609 1 98.25 174 GLY A N 1
ATOM 1378 C CA . GLY A 1 174 ? 4.637 -10.922 -19.75 1 98.25 174 GLY A CA 1
ATOM 1379 C C . GLY A 1 174 ? 4.629 -9.453 -19.375 1 98.25 174 GLY A C 1
ATOM 1380 O O . GLY A 1 174 ? 5.422 -8.664 -19.891 1 98.25 174 GLY A O 1
ATOM 1381 N N . ILE A 1 175 ? 3.818 -9.117 -18.422 1 98.38 175 ILE A N 1
ATOM 1382 C CA . ILE A 1 175 ? 3.707 -7.738 -17.953 1 98.38 175 ILE A CA 1
ATOM 1383 C C . ILE A 1 175 ? 5.008 -7.316 -17.281 1 98.38 175 ILE A C 1
ATOM 1385 O O . ILE A 1 175 ? 5.449 -6.172 -17.422 1 98.38 175 ILE A O 1
ATOM 1389 N N . SER A 1 176 ? 5.574 -8.211 -16.547 1 98.62 176 SER A N 1
ATOM 1390 C CA . SER A 1 176 ? 6.844 -7.922 -15.891 1 98.62 176 SER A CA 1
ATOM 1391 C C . SER A 1 176 ? 7.926 -7.578 -16.906 1 98.62 176 SER A C 1
ATOM 1393 O O . SER A 1 176 ? 8.664 -6.609 -16.734 1 98.62 176 SER A O 1
ATOM 1395 N N . TRP A 1 177 ? 8 -8.344 -17.984 1 98.25 177 TRP A N 1
ATOM 1396 C CA . TRP A 1 177 ? 8.977 -8.047 -19.031 1 98.25 177 TRP A CA 1
ATOM 1397 C C . TRP A 1 177 ? 8.68 -6.703 -19.688 1 98.25 177 TRP A C 1
ATOM 1399 O O . TRP A 1 177 ? 9.586 -5.906 -19.922 1 98.25 177 TRP A O 1
ATOM 1409 N N . LEU A 1 178 ? 7.449 -6.488 -19.953 1 98.44 178 LEU A N 1
ATOM 1410 C CA . LEU A 1 178 ? 7.039 -5.234 -20.562 1 98.44 178 LEU A CA 1
ATOM 1411 C C . LEU A 1 178 ? 7.387 -4.043 -19.688 1 98.44 178 LEU A C 1
ATOM 1413 O O . LEU A 1 178 ? 8.016 -3.088 -20.141 1 98.44 178 LEU A O 1
ATOM 1417 N N . LEU A 1 179 ? 7.062 -4.105 -18.422 1 98.56 179 LEU A N 1
ATOM 1418 C CA . LEU A 1 179 ? 7.262 -3.002 -17.484 1 98.56 179 LEU A CA 1
ATOM 1419 C C . LEU A 1 179 ? 8.742 -2.828 -17.156 1 98.56 179 LEU A C 1
ATOM 1421 O O . LEU A 1 179 ? 9.203 -1.707 -16.938 1 98.56 179 LEU A O 1
ATOM 1425 N N . ALA A 1 180 ? 9.461 -3.951 -17.094 1 98.31 180 ALA A N 1
ATOM 1426 C CA . ALA A 1 180 ? 10.898 -3.855 -16.875 1 98.31 180 ALA A CA 1
ATOM 1427 C C . ALA A 1 180 ? 11.578 -3.082 -18 1 98.31 180 ALA A C 1
ATOM 1429 O O . ALA A 1 180 ? 12.414 -2.215 -17.75 1 98.31 180 ALA A O 1
ATOM 1430 N N . ALA A 1 181 ? 11.156 -3.414 -19.203 1 97.81 181 ALA A N 1
ATOM 1431 C CA . ALA A 1 181 ? 11.719 -2.729 -20.359 1 97.81 181 ALA A CA 1
ATOM 1432 C C . ALA A 1 181 ? 11.32 -1.256 -20.375 1 97.81 181 ALA A C 1
ATOM 1434 O O . ALA A 1 181 ? 12.172 -0.376 -20.484 1 97.81 181 ALA A O 1
ATOM 1435 N N . LEU A 1 182 ? 10.062 -0.969 -20.203 1 97.56 182 LEU A N 1
ATOM 1436 C CA . LEU A 1 182 ? 9.562 0.402 -20.234 1 97.56 182 LEU A CA 1
ATOM 1437 C C . LEU A 1 182 ? 10.164 1.229 -19.109 1 97.56 182 LEU A C 1
ATOM 1439 O O . LEU A 1 182 ? 10.531 2.391 -19.297 1 97.56 182 LEU A O 1
ATOM 1443 N N . GLY A 1 183 ? 10.25 0.646 -17.953 1 96.38 183 GLY A N 1
ATOM 1444 C CA . GLY A 1 183 ? 10.781 1.344 -16.797 1 96.38 183 GLY A CA 1
ATOM 1445 C C . GLY A 1 183 ? 12.242 1.738 -16.953 1 96.38 183 GLY A C 1
ATOM 1446 O O . GLY A 1 183 ? 12.703 2.697 -16.344 1 96.38 183 GLY A O 1
ATOM 1447 N N . THR A 1 184 ? 12.93 0.966 -17.75 1 95.31 184 THR A N 1
ATOM 1448 C CA . THR A 1 184 ? 14.328 1.279 -18.031 1 95.31 184 THR A CA 1
ATOM 1449 C C . THR A 1 184 ? 14.438 2.564 -18.844 1 95.31 184 THR A C 1
ATOM 1451 O O . THR A 1 184 ? 15.359 3.357 -18.641 1 95.31 184 THR A O 1
ATOM 1454 N N . TYR A 1 185 ? 13.469 2.779 -19.672 1 94.88 185 TYR A N 1
ATOM 1455 C CA . TYR A 1 185 ? 13.516 3.93 -20.562 1 94.88 185 TYR A CA 1
ATOM 1456 C C . TYR A 1 185 ? 12.75 5.109 -19.984 1 94.88 185 TYR A C 1
ATOM 1458 O O . TYR A 1 185 ? 13.117 6.266 -20.203 1 94.88 185 TYR A O 1
ATOM 1466 N N . ILE A 1 186 ? 11.664 4.805 -19.312 1 94.5 186 ILE A N 1
ATOM 1467 C CA . ILE A 1 186 ? 10.766 5.844 -18.828 1 94.5 186 ILE A CA 1
ATOM 1468 C C . ILE A 1 186 ? 10.531 5.664 -17.328 1 94.5 186 ILE A C 1
ATOM 1470 O O . ILE A 1 186 ? 9.781 4.781 -16.906 1 94.5 186 ILE A O 1
ATOM 1474 N N . ARG A 1 187 ? 10.969 6.586 -16.547 1 91.94 187 ARG A N 1
ATOM 1475 C CA . ARG A 1 187 ? 10.93 6.469 -15.102 1 91.94 187 ARG A CA 1
ATOM 1476 C C . ARG A 1 187 ? 9.508 6.66 -14.57 1 91.94 187 ARG A C 1
ATOM 1478 O O . ARG A 1 187 ? 9.188 6.23 -13.461 1 91.94 187 ARG A O 1
ATOM 1485 N N . ASP A 1 188 ? 8.656 7.242 -15.383 1 93.56 188 ASP A N 1
ATOM 1486 C CA . ASP A 1 188 ? 7.27 7.488 -15 1 93.56 188 ASP A CA 1
ATOM 1487 C C . ASP A 1 188 ? 6.512 6.18 -14.812 1 93.56 188 ASP A C 1
ATOM 1489 O O . ASP A 1 188 ? 5.473 6.148 -14.141 1 93.56 188 ASP A O 1
ATOM 1493 N N . ILE A 1 189 ? 7.023 5.156 -15.312 1 94.62 189 ILE A N 1
ATOM 1494 C CA . ILE A 1 189 ? 6.328 3.875 -15.266 1 94.62 189 ILE A CA 1
ATOM 1495 C C . ILE A 1 189 ? 6.18 3.428 -13.812 1 94.62 189 ILE A C 1
ATOM 1497 O O . ILE A 1 189 ? 5.172 2.818 -13.438 1 94.62 189 ILE A O 1
ATOM 1501 N N . GLY A 1 190 ? 7.145 3.783 -13.008 1 92.38 190 GLY A N 1
ATOM 1502 C CA . GLY A 1 190 ? 7.055 3.451 -11.602 1 92.38 190 GLY A CA 1
ATOM 1503 C C . GLY A 1 190 ? 5.867 4.09 -10.906 1 92.38 190 GLY A C 1
ATOM 1504 O O . GLY A 1 190 ? 5.203 3.453 -10.086 1 92.38 190 GLY A O 1
ATOM 1505 N N . GLN A 1 191 ? 5.551 5.277 -11.258 1 87.56 191 GLN A N 1
ATOM 1506 C CA . GLN A 1 191 ? 4.402 5.984 -10.711 1 87.56 191 GLN A CA 1
ATOM 1507 C C . GLN A 1 191 ? 3.092 5.395 -11.219 1 87.56 191 GLN A C 1
ATOM 1509 O O . GLN A 1 191 ? 2.145 5.207 -10.453 1 87.56 191 GLN A O 1
ATOM 1514 N N . ILE A 1 192 ? 3.107 4.988 -12.383 1 91.75 192 ILE A N 1
ATOM 1515 C CA . ILE A 1 192 ? 1.915 4.477 -13.047 1 91.75 192 ILE A CA 1
ATOM 1516 C C . ILE A 1 192 ? 1.546 3.113 -12.469 1 91.75 192 ILE A C 1
ATOM 1518 O O . ILE A 1 192 ? 0.369 2.828 -12.242 1 91.75 192 ILE A O 1
ATOM 1522 N N . THR A 1 193 ? 2.568 2.322 -12.258 1 95.06 193 THR A N 1
ATOM 1523 C CA . THR A 1 193 ? 2.305 0.97 -11.781 1 95.06 193 THR A CA 1
ATOM 1524 C C . THR A 1 193 ? 1.672 1.003 -10.391 1 95.06 193 THR A C 1
ATOM 1526 O O . THR A 1 193 ? 0.764 0.222 -10.094 1 95.06 193 THR A O 1
ATOM 1529 N N . GLY A 1 194 ? 2.076 1.912 -9.555 1 90.06 194 GLY A N 1
ATOM 1530 C CA . GLY A 1 194 ? 1.458 2.039 -8.242 1 90.06 194 GLY A CA 1
ATOM 1531 C C . GLY A 1 194 ? -0.029 2.336 -8.312 1 90.06 194 GLY A C 1
ATOM 1532 O O . GLY A 1 194 ? -0.826 1.698 -7.617 1 90.06 194 GLY A O 1
ATOM 1533 N N . MET A 1 195 ? -0.37 3.17 -9.148 1 87.69 195 MET A N 1
ATOM 1534 C CA . MET A 1 195 ? -1.766 3.559 -9.32 1 87.69 195 MET A CA 1
ATOM 1535 C C . MET A 1 195 ? -2.572 2.426 -9.953 1 87.69 195 MET A C 1
ATOM 1537 O O . MET A 1 195 ? -3.719 2.191 -9.57 1 87.69 195 MET A O 1
ATOM 1541 N N . ALA A 1 196 ? -1.929 1.8 -10.859 1 92 196 ALA A N 1
ATOM 1542 C CA . ALA A 1 196 ? -2.602 0.698 -11.547 1 92 196 ALA A CA 1
ATOM 1543 C C . ALA A 1 196 ? -2.939 -0.428 -10.57 1 92 196 ALA A C 1
ATOM 1545 O O . ALA A 1 196 ? -4.027 -1.006 -10.633 1 92 196 ALA A O 1
ATOM 1546 N N . VAL A 1 197 ? -2.043 -0.684 -9.68 1 93.62 197 VAL A N 1
ATOM 1547 C CA . VAL A 1 197 ? -2.246 -1.743 -8.695 1 93.62 197 VAL A CA 1
ATOM 1548 C C . VAL A 1 197 ? -3.4 -1.375 -7.77 1 93.62 197 VAL A C 1
ATOM 1550 O O . VAL A 1 197 ? -4.242 -2.217 -7.453 1 93.62 197 VAL A O 1
ATOM 1553 N N . THR A 1 198 ? -3.451 -0.139 -7.375 1 86.44 198 THR A N 1
ATOM 1554 C CA . THR A 1 198 ? -4.543 0.32 -6.523 1 86.44 198 THR A CA 1
ATOM 1555 C C . THR A 1 198 ? -5.875 0.232 -7.258 1 86.44 198 THR A C 1
ATOM 1557 O O . THR A 1 198 ? -6.871 -0.234 -6.699 1 86.44 198 THR A O 1
ATOM 1560 N N . ALA A 1 199 ? -5.883 0.636 -8.492 1 86.81 199 ALA A N 1
ATOM 1561 C CA . ALA A 1 199 ? -7.086 0.537 -9.312 1 86.81 199 ALA A CA 1
ATOM 1562 C C . ALA A 1 199 ? -7.547 -0.913 -9.438 1 86.81 199 ALA A C 1
ATOM 1564 O O . ALA A 1 199 ? -8.742 -1.203 -9.32 1 86.81 199 ALA A O 1
ATOM 1565 N N . LEU A 1 200 ? -6.586 -1.776 -9.602 1 91.75 200 LEU A N 1
ATOM 1566 C CA . LEU A 1 200 ? -6.91 -3.191 -9.75 1 91.75 200 LEU A CA 1
ATOM 1567 C C . LEU A 1 200 ? -7.559 -3.734 -8.477 1 91.75 200 LEU A C 1
ATOM 1569 O O . LEU A 1 200 ? -8.438 -4.594 -8.547 1 91.75 200 LEU A O 1
ATOM 1573 N N . LEU A 1 201 ? -7.113 -3.254 -7.379 1 88.75 201 LEU A N 1
ATOM 1574 C CA . LEU A 1 201 ? -7.676 -3.713 -6.113 1 88.75 201 LEU A CA 1
ATOM 1575 C C . LEU A 1 201 ? -9.172 -3.418 -6.043 1 88.75 201 LEU A C 1
ATOM 1577 O O . LEU A 1 201 ? -9.961 -4.289 -5.68 1 88.75 201 LEU A O 1
ATOM 1581 N N . PHE A 1 202 ? -9.508 -2.285 -6.52 1 80.81 202 PHE A N 1
ATOM 1582 C CA . PHE A 1 202 ? -10.883 -1.83 -6.324 1 80.81 202 PHE A CA 1
ATOM 1583 C C . PHE A 1 202 ? -11.75 -2.189 -7.523 1 80.81 202 PHE A C 1
ATOM 1585 O O . PHE A 1 202 ? -12.969 -2.287 -7.406 1 80.81 202 PHE A O 1
ATOM 1592 N N . LEU A 1 203 ? -11.094 -2.379 -8.633 1 85 203 LEU A N 1
ATOM 1593 C CA . LEU A 1 203 ? -11.859 -2.732 -9.828 1 85 203 LEU A CA 1
ATOM 1594 C C . LEU A 1 203 ? -11.977 -4.246 -9.969 1 85 203 LEU A C 1
ATOM 1596 O O . LEU A 1 203 ? -12.547 -4.738 -10.945 1 85 203 LEU A O 1
ATOM 1600 N N . SER A 1 204 ? -11.422 -4.961 -9.07 1 89.25 204 SER A N 1
ATOM 1601 C CA . SER A 1 204 ? -11.609 -6.406 -8.969 1 89.25 204 SER A CA 1
ATOM 1602 C C . SER A 1 204 ? -12.578 -6.762 -7.848 1 89.25 204 SER A C 1
ATOM 1604 O O . SER A 1 204 ? -12.781 -5.977 -6.918 1 89.25 204 SER A O 1
ATOM 1606 N N . PRO A 1 205 ? -13.148 -7.891 -7.965 1 88.12 205 PRO A N 1
ATOM 1607 C CA . PRO A 1 205 ? -14.102 -8.281 -6.918 1 88.12 205 PRO A CA 1
ATOM 1608 C C . PRO A 1 205 ? -13.406 -8.82 -5.664 1 88.12 205 PRO A C 1
ATOM 1610 O O . PRO A 1 205 ? -13.758 -9.898 -5.18 1 88.12 205 PRO A O 1
ATOM 1613 N N . VAL A 1 206 ? -12.5 -7.996 -5.184 1 88.5 206 VAL A N 1
ATOM 1614 C CA . VAL A 1 206 ? -11.789 -8.375 -3.971 1 88.5 206 VAL A CA 1
ATOM 1615 C C . VAL A 1 206 ? -12.664 -8.117 -2.75 1 88.5 206 VAL A C 1
ATOM 1617 O O . VAL A 1 206 ? -12.859 -9 -1.914 1 88.5 206 VAL A O 1
ATOM 1620 N N . PHE A 1 207 ? -13.312 -6.949 -2.754 1 80 207 PHE A N 1
ATOM 1621 C CA . PHE A 1 207 ? -14.031 -6.508 -1.564 1 80 207 PHE A CA 1
ATOM 1622 C C . PHE A 1 207 ? -15.531 -6.742 -1.723 1 80 207 PHE A C 1
ATOM 1624 O O . PHE A 1 207 ? -16.297 -6.508 -0.79 1 80 207 PHE A O 1
ATOM 1631 N N . TYR A 1 208 ? -15.945 -7.145 -2.896 1 78.38 208 TYR A N 1
ATOM 1632 C CA . TYR A 1 208 ? -17.375 -7.305 -3.184 1 78.38 208 TYR A CA 1
ATOM 1633 C C . TYR A 1 208 ? -17.594 -8.438 -4.172 1 78.38 208 TYR A C 1
ATOM 1635 O O . TYR A 1 208 ? -16.734 -8.742 -4.996 1 78.38 208 TYR A O 1
ATOM 1643 N N . PRO A 1 209 ? -18.766 -9 -3.986 1 81.19 209 PRO A N 1
ATOM 1644 C CA . PRO A 1 209 ? -19.109 -9.984 -5.008 1 81.19 209 PRO A CA 1
ATOM 1645 C C . PRO A 1 209 ? -19.516 -9.344 -6.336 1 81.19 209 PRO A C 1
ATOM 1647 O O . PRO A 1 209 ? -19.984 -8.203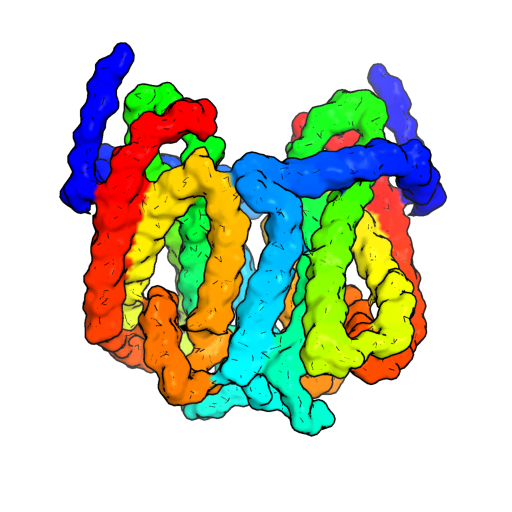 -6.359 1 81.19 209 PRO A O 1
ATOM 1650 N N . ILE A 1 210 ? -19.359 -10.078 -7.375 1 83.38 210 ILE A N 1
ATOM 1651 C CA . ILE A 1 210 ? -19.703 -9.57 -8.703 1 83.38 210 ILE A CA 1
ATOM 1652 C C . ILE A 1 210 ? -21.172 -9.164 -8.734 1 83.38 210 ILE A C 1
ATOM 1654 O O . ILE A 1 210 ? -21.547 -8.195 -9.398 1 83.38 210 ILE A O 1
ATOM 1658 N N . SER A 1 211 ? -21.969 -9.844 -7.984 1 80.19 211 SER A N 1
ATOM 1659 C CA . SER A 1 211 ? -23.406 -9.617 -7.973 1 80.19 211 SER A CA 1
ATOM 1660 C C . SER A 1 211 ? -23.766 -8.289 -7.324 1 80.19 211 SER A C 1
ATOM 1662 O O . SER A 1 211 ? -24.891 -7.809 -7.445 1 80.19 211 SER A O 1
ATOM 1664 N N . ALA A 1 212 ? -22.812 -7.703 -6.641 1 75 212 ALA A N 1
ATOM 1665 C CA . ALA A 1 212 ? -23.047 -6.414 -5.996 1 75 212 ALA A CA 1
ATOM 1666 C C . ALA A 1 212 ? -23.047 -5.281 -7.016 1 75 212 ALA A C 1
ATOM 1668 O O . ALA A 1 212 ? -23.516 -4.176 -6.73 1 75 212 ALA A O 1
ATOM 1669 N N . LEU A 1 213 ? -22.547 -5.543 -8.219 1 77.75 213 LEU A N 1
ATOM 1670 C CA . LEU A 1 213 ? -22.5 -4.531 -9.273 1 77.75 213 LEU A CA 1
ATOM 1671 C C . LEU A 1 213 ? -23.75 -4.609 -10.141 1 77.75 213 LEU A C 1
ATOM 1673 O O . LEU A 1 213 ? -24.328 -5.688 -10.312 1 77.75 213 LEU A O 1
ATOM 1677 N N . PRO A 1 214 ? -24.125 -3.389 -10.656 1 79.62 214 PRO A N 1
ATOM 1678 C CA . PRO A 1 214 ? -25.188 -3.439 -11.656 1 79.62 214 PRO A CA 1
ATOM 1679 C C . PRO A 1 214 ? -24.859 -4.355 -12.836 1 79.62 214 PRO A C 1
ATOM 1681 O O . PRO A 1 214 ? -23.688 -4.469 -13.219 1 79.62 214 PRO A O 1
ATOM 1684 N N . GLU A 1 215 ? -25.797 -4.984 -13.359 1 82.5 215 GLU A N 1
ATOM 1685 C CA . GLU A 1 215 ? -25.641 -6.004 -14.391 1 82.5 215 GLU A CA 1
ATOM 1686 C C . GLU A 1 215 ? -24.844 -5.473 -15.578 1 82.5 215 GLU A C 1
ATOM 1688 O O . GLU A 1 215 ? -24.047 -6.203 -16.172 1 82.5 215 GLU A O 1
ATOM 1693 N N . GLN A 1 216 ? -25.016 -4.188 -15.836 1 83.06 216 GLN A N 1
ATOM 1694 C CA . GLN A 1 216 ? -24.359 -3.6 -17 1 83.06 216 GLN A CA 1
ATOM 1695 C C . GLN A 1 216 ? -22.844 -3.566 -16.812 1 83.06 216 GLN A C 1
ATOM 1697 O O . GLN A 1 216 ? -22.094 -3.531 -17.781 1 83.06 216 GLN A O 1
ATOM 1702 N N . TYR A 1 217 ? -22.391 -3.631 -15.555 1 80.5 217 TYR A N 1
ATOM 1703 C CA . TYR A 1 217 ? -20.969 -3.496 -15.297 1 80.5 217 TYR A CA 1
ATOM 1704 C C . TYR A 1 217 ? -20.328 -4.848 -14.984 1 80.5 217 TYR A C 1
ATOM 1706 O O . TYR A 1 217 ? -19.109 -4.977 -14.938 1 80.5 217 TYR A O 1
ATOM 1714 N N . GLN A 1 218 ? -21.109 -5.824 -14.836 1 83.5 218 GLN A N 1
ATOM 1715 C CA . GLN A 1 218 ? -20.594 -7.133 -14.43 1 83.5 218 GLN A CA 1
ATOM 1716 C C . GLN A 1 218 ? -19.703 -7.73 -15.516 1 83.5 218 GLN A C 1
ATOM 1718 O O . GLN A 1 218 ? -18.656 -8.305 -15.219 1 83.5 218 GLN A O 1
ATOM 1723 N N . GLY A 1 219 ? -20.141 -7.543 -16.781 1 81.25 219 GLY A N 1
ATOM 1724 C CA . GLY A 1 219 ? -19.328 -8.039 -17.891 1 81.25 219 GLY A CA 1
ATOM 1725 C C . GLY A 1 219 ? -17.984 -7.344 -18.016 1 81.25 219 GLY A C 1
ATOM 1726 O O . GLY A 1 219 ? -16.984 -7.98 -18.312 1 81.25 219 GLY A O 1
ATOM 1727 N N . TRP A 1 220 ? -17.906 -6.082 -17.656 1 79.44 220 TRP A N 1
ATOM 1728 C CA . TRP A 1 220 ? -16.688 -5.289 -17.766 1 79.44 220 TRP A CA 1
ATOM 1729 C C . TRP A 1 220 ? -15.672 -5.723 -16.703 1 79.44 220 TRP A C 1
ATOM 1731 O O . TRP A 1 220 ? -14.469 -5.578 -16.906 1 79.44 220 TRP A O 1
ATOM 1741 N N . LEU A 1 221 ? -16.203 -6.348 -15.695 1 82.75 221 LEU A N 1
ATOM 1742 C CA . LEU A 1 221 ? -15.32 -6.781 -14.625 1 82.75 221 LEU A CA 1
ATOM 1743 C C . LEU A 1 221 ? -14.43 -7.926 -15.094 1 82.75 221 LEU A C 1
ATOM 1745 O O . LEU A 1 221 ? -13.312 -8.086 -14.602 1 82.75 221 LEU A O 1
ATOM 1749 N N . TYR A 1 222 ? -14.977 -8.609 -16.062 1 81.88 222 TYR A N 1
ATOM 1750 C CA . TYR A 1 222 ? -14.219 -9.773 -16.516 1 81.88 222 TYR A CA 1
ATOM 1751 C C . TYR A 1 222 ? -13.078 -9.367 -17.438 1 81.88 222 TYR A C 1
ATOM 1753 O O . TYR A 1 222 ? -12.211 -10.18 -17.75 1 81.88 222 TYR A O 1
ATOM 1761 N N . LEU A 1 223 ? -13.047 -8.102 -17.719 1 82.75 223 LEU A N 1
ATOM 1762 C CA . LEU A 1 223 ? -11.883 -7.578 -18.422 1 82.75 223 LEU A CA 1
ATOM 1763 C C . LEU A 1 223 ? -10.688 -7.461 -17.484 1 82.75 223 LEU A C 1
ATOM 1765 O O . LEU A 1 223 ? -9.539 -7.375 -17.922 1 82.75 223 LEU A O 1
ATOM 1769 N N . ASN A 1 224 ? -11.039 -7.449 -16.234 1 88.19 224 ASN A N 1
ATOM 1770 C CA . ASN A 1 224 ? -10 -7.48 -15.219 1 88.19 224 ASN A CA 1
ATOM 1771 C C . ASN A 1 224 ? -9.383 -8.875 -15.086 1 88.19 224 ASN A C 1
ATOM 1773 O O . ASN A 1 224 ? -10.094 -9.844 -14.812 1 88.19 224 ASN A O 1
ATOM 1777 N N . PRO A 1 225 ? -8.133 -8.891 -15.281 1 89.12 225 PRO A N 1
ATOM 1778 C CA . PRO A 1 225 ? -7.484 -10.203 -15.281 1 89.12 225 PRO A CA 1
ATOM 1779 C C . PRO A 1 225 ? -7.598 -10.922 -13.938 1 89.12 225 PRO A C 1
ATOM 1781 O O . PRO A 1 225 ? -7.41 -12.141 -13.867 1 89.12 225 PRO A O 1
ATOM 1784 N N . LEU A 1 226 ? -7.98 -10.211 -12.945 1 95.38 226 LEU A N 1
ATOM 1785 C CA . LEU A 1 226 ? -8.031 -10.812 -11.617 1 95.38 226 LEU A CA 1
ATOM 1786 C C . LEU A 1 226 ? -9.391 -11.445 -11.352 1 95.38 226 LEU A C 1
ATOM 1788 O O . LEU A 1 226 ? -9.508 -12.352 -10.523 1 95.38 226 LEU A O 1
ATOM 1792 N N . THR A 1 227 ? -10.375 -10.984 -12.055 1 94.38 227 THR A N 1
ATOM 1793 C CA . THR A 1 227 ? -11.75 -11.344 -11.734 1 94.38 227 THR A CA 1
ATOM 1794 C C . THR A 1 227 ? -11.961 -12.844 -11.883 1 94.38 227 THR A C 1
ATOM 1796 O O . THR A 1 227 ? -12.383 -13.516 -10.938 1 94.38 227 THR A O 1
ATOM 1799 N N . ALA A 1 228 ? -11.594 -13.375 -13.039 1 95.25 228 ALA A N 1
ATOM 1800 C CA . ALA A 1 228 ? -11.812 -14.797 -13.281 1 95.25 228 ALA A CA 1
ATOM 1801 C C . ALA A 1 228 ? -11 -15.656 -12.312 1 95.25 228 ALA A C 1
ATOM 1803 O O . ALA A 1 228 ? -11.484 -16.672 -11.82 1 95.25 228 ALA A O 1
ATOM 1804 N N . VAL A 1 229 ? -9.82 -15.219 -11.984 1 97.62 229 VAL A N 1
ATOM 1805 C CA . VAL A 1 229 ? -8.938 -15.984 -11.102 1 97.62 229 VAL A CA 1
ATOM 1806 C C . VAL A 1 229 ? -9.484 -15.945 -9.68 1 97.62 229 VAL A C 1
ATOM 1808 O O . VAL A 1 229 ? -9.539 -16.984 -9 1 97.62 229 VAL A O 1
ATOM 1811 N N . ILE A 1 230 ? -9.945 -14.805 -9.258 1 97.06 230 ILE A N 1
ATOM 1812 C CA . ILE A 1 230 ? -10.484 -14.648 -7.91 1 97.06 230 ILE A CA 1
ATOM 1813 C C . ILE A 1 230 ? -11.742 -15.5 -7.754 1 97.06 230 ILE A C 1
ATOM 1815 O O . ILE A 1 230 ? -11.875 -16.25 -6.785 1 97.06 230 ILE A O 1
ATOM 1819 N N . GLU A 1 231 ? -12.617 -15.453 -8.727 1 95.81 231 GLU A N 1
ATOM 1820 C CA . GLU A 1 231 ? -13.875 -16.188 -8.656 1 95.81 231 GLU A CA 1
ATOM 1821 C C . GLU A 1 231 ? -13.625 -17.703 -8.656 1 95.81 231 GLU A C 1
ATOM 1823 O O . GLU A 1 231 ? -14.219 -18.438 -7.871 1 95.81 231 GLU A O 1
ATOM 1828 N N . ASN A 1 232 ? -12.758 -18.125 -9.477 1 97.62 232 ASN A N 1
ATOM 1829 C CA . ASN A 1 232 ? -12.453 -19.547 -9.539 1 97.62 232 ASN A CA 1
ATOM 1830 C C . ASN A 1 232 ? -11.711 -20.016 -8.289 1 97.62 232 ASN A C 1
ATOM 1832 O O . ASN A 1 232 ? -11.891 -21.141 -7.84 1 97.62 232 ASN A O 1
ATOM 1836 N N . ALA A 1 233 ? -10.859 -19.141 -7.766 1 98 233 ALA A N 1
ATOM 1837 C CA . ALA A 1 233 ? -10.164 -19.469 -6.523 1 98 233 ALA A CA 1
ATOM 1838 C C . ALA A 1 233 ? -11.156 -19.672 -5.379 1 98 233 ALA A C 1
ATOM 1840 O O . ALA A 1 233 ? -11.086 -20.672 -4.656 1 98 233 ALA A O 1
ATOM 1841 N N . ARG A 1 234 ? -12.086 -18.75 -5.227 1 96.38 234 ARG A N 1
ATOM 1842 C CA . ARG A 1 234 ? -13.094 -18.875 -4.18 1 96.38 234 ARG A CA 1
ATOM 1843 C C . ARG A 1 234 ? -13.953 -20.125 -4.395 1 96.38 234 ARG A C 1
ATOM 1845 O O . ARG A 1 234 ? -14.203 -20.875 -3.455 1 96.38 234 ARG A O 1
ATOM 1852 N N . ALA A 1 235 ? -14.359 -20.359 -5.613 1 96.5 235 ALA A N 1
ATOM 1853 C CA . ALA A 1 235 ? -15.195 -21.516 -5.949 1 96.5 235 ALA A CA 1
ATOM 1854 C C . ALA A 1 235 ? -14.516 -22.828 -5.562 1 96.5 235 ALA A C 1
ATOM 1856 O O . ALA A 1 235 ? -15.141 -23.703 -4.961 1 96.5 235 ALA A O 1
ATOM 1857 N N . THR A 1 236 ? -13.203 -22.922 -5.801 1 97.94 236 THR A N 1
ATOM 1858 C CA . THR A 1 236 ? -12.531 -24.203 -5.652 1 97.94 236 THR A CA 1
ATOM 1859 C C . THR A 1 236 ? -11.922 -24.344 -4.262 1 97.94 236 THR A C 1
ATOM 1861 O O . THR A 1 236 ? -11.883 -25.438 -3.697 1 97.94 236 THR A O 1
ATOM 1864 N N . LEU A 1 237 ? -11.477 -23.234 -3.658 1 97.44 237 LEU A N 1
ATOM 1865 C CA . LEU A 1 237 ? -10.766 -23.297 -2.387 1 97.44 237 LEU A CA 1
ATOM 1866 C C . LEU A 1 237 ? -11.734 -23.25 -1.215 1 97.44 237 LEU A C 1
ATOM 1868 O O . LEU A 1 237 ? -11.461 -23.797 -0.149 1 97.44 237 LEU A O 1
ATOM 1872 N N . LEU A 1 238 ? -12.867 -22.562 -1.463 1 94.5 238 LEU A N 1
ATOM 1873 C CA . LEU A 1 238 ? -13.711 -22.266 -0.31 1 94.5 238 LEU A CA 1
ATOM 1874 C C . LEU A 1 238 ? -15.094 -22.875 -0.467 1 94.5 238 LEU A C 1
ATOM 1876 O O . LEU A 1 238 ? -15.664 -23.375 0.501 1 94.5 238 LEU A O 1
ATOM 1880 N N . PHE A 1 239 ? -15.609 -22.922 -1.716 1 94 239 PHE A N 1
ATOM 1881 C CA . PHE A 1 239 ? -17.016 -23.266 -1.875 1 94 239 PHE A CA 1
ATOM 1882 C C . PHE A 1 239 ? -17.172 -24.703 -2.355 1 94 239 PHE A C 1
ATOM 1884 O O . PHE A 1 239 ? -18.281 -25.219 -2.436 1 94 239 PHE A O 1
ATOM 1891 N N . GLY A 1 240 ? -16.094 -25.312 -2.729 1 95.88 240 GLY A N 1
ATOM 1892 C CA . GLY A 1 240 ? -16.156 -26.688 -3.172 1 95.88 240 GLY A CA 1
ATOM 1893 C C . GLY A 1 240 ? -16.797 -26.859 -4.531 1 95.88 240 GLY A C 1
ATOM 1894 O O . GLY A 1 240 ? -17.453 -27.875 -4.797 1 95.88 240 GLY A O 1
ATOM 1895 N N . GLN A 1 241 ? -16.688 -25.828 -5.316 1 97.19 241 GLN A N 1
ATOM 1896 C CA . GLN A 1 241 ? -17.266 -25.844 -6.66 1 97.19 241 GLN A CA 1
ATOM 1897 C C . GLN A 1 241 ? -16.188 -26.016 -7.719 1 97.19 241 GLN A C 1
ATOM 1899 O O . GLN A 1 241 ? -15.023 -25.656 -7.492 1 97.19 241 GLN A O 1
ATOM 1904 N N . LEU A 1 242 ? -16.562 -26.531 -8.852 1 97.75 242 LEU A N 1
ATOM 1905 C CA . LEU A 1 242 ? -15.633 -26.672 -9.969 1 97.75 242 LEU A CA 1
ATOM 1906 C C . LEU A 1 242 ? -15.344 -25.328 -10.617 1 97.75 242 LEU A C 1
ATOM 1908 O O . LEU A 1 242 ? -16.172 -24.406 -10.555 1 97.75 242 LEU A O 1
ATOM 1912 N N . PRO A 1 243 ? -14.141 -25.219 -11.18 1 97.75 243 PRO A N 1
ATOM 1913 C CA . PRO A 1 243 ? -13.844 -23.953 -11.844 1 97.75 243 PRO A CA 1
ATOM 1914 C C . PRO A 1 243 ? -14.617 -23.766 -13.148 1 97.75 243 PRO A C 1
ATOM 1916 O O . PRO A 1 243 ? -15.117 -24.75 -13.711 1 97.75 243 PRO A O 1
ATOM 1919 N N . ASP A 1 244 ? -14.812 -22.578 -13.531 1 96.81 244 ASP A N 1
ATOM 1920 C CA . ASP A 1 244 ? -15.336 -22.266 -14.859 1 96.81 244 ASP A CA 1
ATOM 1921 C C . ASP A 1 244 ? -14.266 -22.469 -15.93 1 96.81 244 ASP A C 1
ATOM 1923 O O . ASP A 1 244 ? -13.484 -21.547 -16.219 1 96.81 244 ASP A O 1
ATOM 1927 N N . TRP A 1 245 ? -14.32 -23.547 -16.609 1 96.5 245 TRP A N 1
ATOM 1928 C CA . TRP A 1 245 ? -13.289 -23.938 -17.547 1 96.5 245 TRP A CA 1
ATOM 1929 C C . TRP A 1 245 ? -13.234 -22.969 -18.734 1 96.5 245 TRP A C 1
ATOM 1931 O O . TRP A 1 245 ? -12.188 -22.781 -19.359 1 96.5 245 TRP A O 1
ATOM 1941 N N . GLY A 1 246 ? -14.375 -22.391 -19.094 1 95.12 246 GLY A N 1
ATOM 1942 C CA . GLY A 1 246 ? -14.398 -21.391 -20.156 1 95.12 246 GLY A CA 1
ATOM 1943 C C . GLY A 1 246 ? -13.578 -20.156 -19.828 1 95.12 246 GLY A C 1
ATOM 1944 O O . GLY A 1 246 ? -12.719 -19.766 -20.609 1 95.12 246 GLY A O 1
ATOM 1945 N N . SER A 1 247 ? -13.828 -19.625 -18.672 1 93.69 247 SER A N 1
ATOM 1946 C CA . SER A 1 247 ? -13.086 -18.438 -18.25 1 93.69 247 SER A CA 1
ATOM 1947 C C . SER A 1 247 ? -11.602 -18.75 -18.094 1 93.69 247 SER A C 1
ATOM 1949 O O . SER A 1 247 ? -10.75 -17.922 -18.406 1 93.69 247 SER A O 1
ATOM 1951 N N . LEU A 1 248 ? -11.289 -19.938 -17.672 1 95 248 LEU A N 1
ATOM 1952 C CA . LEU A 1 248 ? -9.898 -20.344 -17.484 1 95 248 LEU A CA 1
ATOM 1953 C C . LEU A 1 248 ? -9.188 -20.469 -18.828 1 95 248 LEU A C 1
ATOM 1955 O O . LEU A 1 248 ? -8.039 -20.047 -18.969 1 95 248 LEU A O 1
ATOM 1959 N N . GLY A 1 249 ? -9.922 -21.078 -19.734 1 96 249 GLY A N 1
ATOM 1960 C CA . GLY A 1 249 ? -9.344 -21.219 -21.062 1 96 249 GLY A CA 1
ATOM 1961 C C . GLY A 1 249 ? -9.039 -19.875 -21.703 1 96 249 GLY A C 1
ATOM 1962 O O . GLY A 1 249 ? -7.949 -19.688 -22.266 1 96 249 GLY A O 1
ATOM 1963 N N . ILE A 1 250 ? -9.969 -18.984 -21.641 1 95.44 250 ILE A N 1
ATOM 1964 C CA . ILE A 1 250 ? -9.781 -17.641 -22.188 1 95.44 250 ILE A CA 1
ATOM 1965 C C . ILE A 1 250 ? -8.617 -16.953 -21.469 1 95.44 250 ILE A C 1
ATOM 1967 O O . ILE A 1 250 ? -7.75 -16.375 -22.109 1 95.44 250 ILE A O 1
ATOM 1971 N N . GLY A 1 251 ? -8.586 -17.062 -20.141 1 95.69 251 GLY A N 1
ATOM 1972 C CA . GLY A 1 251 ? -7.5 -16.484 -19.375 1 95.69 251 GLY A CA 1
ATOM 1973 C C . GLY A 1 251 ? -6.141 -17.047 -19.734 1 95.69 251 GLY A C 1
ATOM 1974 O O . GLY A 1 251 ? -5.164 -16.297 -19.844 1 95.69 251 GLY A O 1
ATOM 1975 N N . PHE A 1 252 ? -6.152 -18.312 -19.938 1 96.44 252 PHE A N 1
ATOM 1976 C CA . PHE A 1 252 ? -4.91 -18.984 -20.312 1 96.44 252 PHE A CA 1
ATOM 1977 C C . PHE A 1 252 ? -4.414 -18.469 -21.656 1 96.44 252 PHE A C 1
ATOM 1979 O O . PHE A 1 252 ? -3.234 -18.141 -21.812 1 96.44 252 PHE A O 1
ATOM 1986 N N . GLY A 1 253 ? -5.332 -18.422 -22.609 1 97 253 GLY A N 1
ATOM 1987 C CA . GLY A 1 253 ? -4.969 -17.906 -23.906 1 97 253 GLY A CA 1
ATOM 1988 C C . GLY A 1 253 ? -4.426 -16.484 -23.859 1 97 253 GLY A C 1
ATOM 1989 O O . GLY A 1 253 ? -3.363 -16.203 -24.406 1 97 253 GLY A O 1
ATOM 1990 N N . ILE A 1 254 ? -5.043 -15.617 -23.125 1 96.81 254 ILE A N 1
ATOM 1991 C CA . ILE A 1 254 ? -4.621 -14.227 -23 1 96.81 254 ILE A CA 1
ATOM 1992 C C . ILE A 1 254 ? -3.281 -14.164 -22.266 1 96.81 254 ILE A C 1
ATOM 1994 O O . ILE A 1 254 ? -2.404 -13.375 -22.625 1 96.81 254 ILE A O 1
ATOM 1998 N N . GLY A 1 255 ? -3.162 -14.977 -21.234 1 97.25 255 GLY A N 1
ATOM 1999 C CA . GLY A 1 255 ? -1.914 -15.039 -20.5 1 97.25 255 GLY A CA 1
ATOM 2000 C C . GLY A 1 255 ? -0.727 -15.43 -21.359 1 97.25 255 GLY A C 1
ATOM 2001 O O . GLY A 1 255 ? 0.32 -14.781 -21.312 1 97.25 255 GLY A O 1
ATOM 2002 N N . VAL A 1 256 ? -0.908 -16.422 -22.172 1 96.44 256 VAL A N 1
ATOM 2003 C CA . VAL A 1 256 ? 0.167 -16.922 -23.016 1 96.44 256 VAL A CA 1
ATOM 2004 C C . VAL A 1 256 ? 0.525 -15.875 -24.062 1 96.44 256 VAL A C 1
ATOM 2006 O O . VAL A 1 256 ? 1.705 -15.625 -24.328 1 96.44 256 VAL A O 1
ATOM 2009 N N . ILE A 1 257 ? -0.458 -15.273 -24.609 1 97.25 257 ILE A N 1
ATOM 2010 C CA . ILE A 1 257 ? -0.229 -14.242 -25.625 1 97.25 257 ILE A CA 1
ATOM 2011 C C . ILE A 1 257 ? 0.509 -13.062 -24.984 1 97.25 257 ILE A C 1
ATOM 2013 O O . ILE A 1 257 ? 1.479 -12.555 -25.562 1 97.25 257 ILE A O 1
ATOM 2017 N N . THR A 1 258 ? 0.078 -12.664 -23.781 1 97.44 258 THR A N 1
ATOM 2018 C CA . THR A 1 258 ? 0.729 -11.562 -23.078 1 97.44 258 THR A CA 1
ATOM 2019 C C . THR A 1 258 ? 2.176 -11.922 -22.734 1 97.44 258 THR A C 1
ATOM 2021 O O . THR A 1 258 ? 3.072 -11.086 -22.875 1 97.44 258 THR A O 1
ATOM 2024 N N . CYS A 1 259 ? 2.334 -13.086 -22.328 1 97.12 259 CYS A N 1
ATOM 2025 C CA . CYS A 1 259 ? 3.67 -13.57 -22.016 1 97.12 259 CYS A CA 1
ATOM 2026 C C . CYS A 1 259 ? 4.586 -13.508 -23.234 1 97.12 259 CYS A C 1
ATOM 2028 O O . CYS A 1 259 ? 5.699 -12.984 -23.141 1 97.12 259 CYS A O 1
ATOM 2030 N N . ALA A 1 260 ? 4.113 -13.977 -24.344 1 96.25 260 ALA A N 1
ATOM 2031 C CA . ALA A 1 260 ? 4.891 -13.992 -25.578 1 96.25 260 ALA A CA 1
ATOM 2032 C C . ALA A 1 260 ? 5.188 -12.578 -26.062 1 96.25 260 ALA A C 1
ATOM 2034 O O . ALA A 1 260 ? 6.324 -12.258 -26.422 1 96.25 260 ALA A O 1
ATOM 2035 N N . LEU A 1 261 ? 4.215 -11.734 -26.016 1 97.19 261 LEU A N 1
ATOM 2036 C CA . LEU A 1 261 ? 4.379 -10.367 -26.469 1 97.19 261 LEU A CA 1
ATOM 2037 C C . LEU A 1 261 ? 5.316 -9.586 -25.547 1 97.19 261 LEU A C 1
ATOM 2039 O O . LEU A 1 261 ? 6.141 -8.805 -26.016 1 97.19 261 LEU A O 1
ATOM 2043 N N . GLY A 1 262 ? 5.125 -9.828 -24.203 1 97.62 262 GLY A N 1
ATOM 2044 C CA . GLY A 1 262 ? 6.016 -9.18 -23.266 1 97.62 262 GLY A CA 1
ATOM 2045 C C . GLY A 1 262 ? 7.469 -9.578 -23.438 1 97.62 262 GLY A C 1
ATOM 2046 O O . GLY A 1 262 ? 8.359 -8.727 -23.406 1 97.62 262 GLY A O 1
ATOM 2047 N N . TYR A 1 263 ? 7.652 -10.82 -23.719 1 96.38 263 TYR A N 1
ATOM 2048 C CA . TYR A 1 263 ? 9.008 -11.32 -23.938 1 96.38 263 TYR A CA 1
ATOM 2049 C C . TYR A 1 263 ? 9.602 -10.742 -25.219 1 96.38 263 TYR A C 1
ATOM 2051 O O . TYR A 1 263 ? 10.75 -10.289 -25.219 1 96.38 263 TYR A O 1
ATOM 2059 N N . ALA A 1 264 ? 8.859 -10.758 -26.266 1 95.75 264 ALA A N 1
ATOM 2060 C CA . ALA A 1 264 ? 9.312 -10.219 -27.547 1 95.75 264 ALA A CA 1
ATOM 2061 C C . ALA A 1 264 ? 9.68 -8.734 -27.422 1 95.75 264 ALA A C 1
ATOM 2063 O O . ALA A 1 264 ? 10.711 -8.297 -27.938 1 95.75 264 ALA A O 1
ATOM 2064 N N . PHE A 1 265 ? 8.836 -8.055 -26.75 1 96.94 265 PHE A N 1
ATOM 2065 C CA . PHE A 1 265 ? 9.086 -6.633 -26.547 1 96.94 265 PHE A CA 1
ATOM 2066 C C . PHE A 1 265 ? 10.375 -6.418 -25.75 1 96.94 265 PHE A C 1
ATOM 2068 O O . PHE A 1 265 ? 11.195 -5.57 -26.109 1 96.94 265 PHE A O 1
ATOM 2075 N N . PHE A 1 266 ? 10.555 -7.156 -24.75 1 96.69 266 PHE A N 1
ATOM 2076 C CA . PHE A 1 266 ? 11.742 -7.062 -23.906 1 96.69 266 PHE A CA 1
ATOM 2077 C C . PHE A 1 266 ? 13 -7.336 -24.719 1 96.69 266 PHE A C 1
ATOM 2079 O O . PHE A 1 266 ? 13.969 -6.582 -24.641 1 96.69 266 PHE A O 1
ATOM 2086 N N . GLN A 1 267 ? 12.953 -8.336 -25.5 1 93.69 267 GLN A N 1
ATOM 2087 C CA . GLN A 1 267 ? 14.117 -8.719 -26.297 1 93.69 267 GLN A CA 1
ATOM 2088 C C . GLN A 1 267 ? 14.445 -7.652 -27.328 1 93.69 267 GLN A C 1
ATOM 2090 O O . GLN A 1 267 ? 15.609 -7.371 -27.594 1 93.69 267 GLN A O 1
ATOM 2095 N N . LYS A 1 268 ? 13.438 -7.117 -27.844 1 94.5 268 LYS A N 1
ATOM 2096 C CA . LYS A 1 268 ? 13.641 -6.109 -28.875 1 94.5 268 LYS A CA 1
ATOM 2097 C C . LYS A 1 268 ? 14.234 -4.832 -28.281 1 94.5 268 LYS A C 1
ATOM 2099 O O . LYS A 1 268 ? 14.992 -4.125 -28.953 1 94.5 268 LYS A O 1
ATOM 2104 N N . THR A 1 269 ? 13.961 -4.551 -27.062 1 94.88 269 THR A N 1
ATOM 2105 C CA . THR A 1 269 ? 14.344 -3.258 -26.5 1 94.88 269 THR A CA 1
ATOM 2106 C C . THR A 1 269 ? 15.586 -3.396 -25.625 1 94.88 269 THR A C 1
ATOM 2108 O O . THR A 1 269 ? 16.219 -2.398 -25.281 1 94.88 269 THR A O 1
ATOM 2111 N N . ARG A 1 270 ? 16 -4.539 -25.25 1 92.12 270 ARG A N 1
ATOM 2112 C CA . ARG A 1 270 ? 17.062 -4.758 -24.266 1 92.12 270 ARG A CA 1
ATOM 2113 C C . ARG A 1 270 ? 18.406 -4.254 -24.797 1 92.12 270 ARG A C 1
ATOM 2115 O O . ARG A 1 270 ? 19.312 -3.955 -24.016 1 92.12 270 ARG A O 1
ATOM 2122 N N . ALA A 1 271 ? 18.547 -4.152 -26.141 1 89.31 271 ALA A N 1
ATOM 2123 C CA . ALA A 1 271 ? 19.797 -3.689 -26.719 1 89.31 271 ALA A CA 1
ATOM 2124 C C . ALA A 1 271 ? 20.094 -2.244 -26.328 1 89.31 271 ALA A C 1
ATOM 2126 O O . ALA A 1 271 ? 21.25 -1.832 -26.281 1 89.31 271 ALA A O 1
ATOM 2127 N N . GLY A 1 272 ? 19.047 -1.511 -26.016 1 91.31 272 GLY A N 1
ATOM 2128 C CA . GLY A 1 272 ? 19.219 -0.101 -25.703 1 91.31 272 GLY A CA 1
ATOM 2129 C C . GLY A 1 272 ? 19.391 0.162 -24.219 1 91.31 272 GLY A C 1
ATOM 2130 O O . GLY A 1 272 ? 19.609 1.302 -23.812 1 91.31 272 GLY A O 1
ATOM 2131 N N . PHE A 1 273 ? 19.375 -0.848 -23.438 1 93.31 273 PHE A N 1
ATOM 2132 C CA . PHE A 1 273 ? 19.422 -0.676 -22 1 93.31 273 PHE A CA 1
ATOM 2133 C C . PHE A 1 273 ? 20.734 -0.034 -21.562 1 93.31 273 PHE A C 1
ATOM 2135 O O . PHE A 1 273 ? 20.734 0.91 -20.766 1 93.31 273 PHE A O 1
ATOM 2142 N N . ALA A 1 274 ? 21.797 -0.505 -22.094 1 89.19 274 ALA A N 1
ATOM 2143 C CA . ALA A 1 274 ? 23.125 -0.038 -21.703 1 89.19 274 ALA A CA 1
ATOM 2144 C C . ALA A 1 274 ? 23.297 1.444 -22.016 1 89.19 274 ALA A C 1
ATOM 2146 O O . ALA A 1 274 ? 24 2.162 -21.281 1 89.19 274 ALA A O 1
ATOM 2147 N N . ASP A 1 275 ? 22.641 1.926 -22.984 1 90.38 275 ASP A N 1
ATOM 2148 C CA . ASP A 1 275 ? 22.781 3.307 -23.438 1 90.38 275 ASP A CA 1
ATOM 2149 C C . ASP A 1 275 ? 22.094 4.273 -22.469 1 90.38 275 ASP A C 1
ATOM 2151 O O . ASP A 1 275 ? 22.484 5.441 -22.375 1 90.38 275 ASP A O 1
ATOM 2155 N N . VAL A 1 276 ? 21.156 3.719 -21.797 1 90.25 276 VAL A N 1
ATOM 2156 C CA . VAL A 1 276 ? 20.375 4.648 -21 1 90.25 276 VAL A CA 1
ATOM 2157 C C . VAL A 1 276 ? 20.734 4.484 -19.516 1 90.25 276 VAL A C 1
ATOM 2159 O O . VAL A 1 276 ? 20.234 5.219 -18.672 1 90.25 276 VAL A O 1
ATOM 2162 N N . LEU A 1 277 ? 21.5 3.547 -19.266 1 88.12 277 LEU A N 1
ATOM 2163 C CA . LEU A 1 277 ? 21.906 3.307 -17.891 1 88.12 277 LEU A CA 1
ATOM 2164 C C . LEU A 1 277 ? 23.297 3.871 -17.625 1 88.12 277 LEU A C 1
ATOM 2166 O O . LEU A 1 277 ? 24.141 3.879 -18.531 1 88.12 277 LEU A O 1
ATOM 2170 N N . MET B 1 1 ? 38.438 11.188 21.188 1 28.64 1 MET B N 1
ATOM 2171 C CA . MET B 1 1 ? 37.562 10.266 21.906 1 28.64 1 MET B CA 1
ATOM 2172 C C . MET B 1 1 ? 36.344 11 22.5 1 28.64 1 MET B C 1
ATOM 2174 O O . MET B 1 1 ? 35.719 10.5 23.422 1 28.64 1 MET B O 1
ATOM 2178 N N . GLU B 1 2 ? 36.25 12.375 22.484 1 35 2 GLU B N 1
ATOM 2179 C CA . GLU B 1 2 ? 35.594 13.477 23.172 1 35 2 GLU B CA 1
ATOM 2180 C C . GLU B 1 2 ? 34.094 13.258 23.234 1 35 2 GLU B C 1
ATOM 2182 O O . GLU B 1 2 ? 33.531 12.422 22.516 1 35 2 GLU B O 1
ATOM 2187 N N . MET B 1 3 ? 33.312 14.242 24.016 1 33.78 3 MET B N 1
ATOM 2188 C CA . MET B 1 3 ? 32.031 14.438 24.672 1 33.78 3 MET B CA 1
ATOM 2189 C C . MET B 1 3 ? 30.891 14.352 23.672 1 33.78 3 MET B C 1
ATOM 2191 O O . MET B 1 3 ? 30.734 15.227 22.812 1 33.78 3 MET B O 1
ATOM 2195 N N . HIS B 1 4 ? 30.594 13.18 23.141 1 42.97 4 HIS B N 1
ATOM 2196 C CA . HIS B 1 4 ? 29.203 13.055 22.719 1 42.97 4 HIS B CA 1
ATOM 2197 C C . HIS B 1 4 ? 28.266 13.797 23.672 1 42.97 4 HIS B C 1
ATOM 2199 O O . HIS B 1 4 ? 28 13.32 24.781 1 42.97 4 HIS B O 1
ATOM 2205 N N . THR B 1 5 ? 28.5 15.031 23.875 1 41.94 5 THR B N 1
ATOM 2206 C CA . THR B 1 5 ? 27.703 15.867 24.75 1 41.94 5 THR B CA 1
ATOM 2207 C C . THR B 1 5 ? 26.219 15.477 24.688 1 41.94 5 THR B C 1
ATOM 2209 O O . THR B 1 5 ? 25.672 15.344 23.594 1 41.94 5 THR B O 1
ATOM 2212 N N . ALA B 1 6 ? 25.891 14.836 25.734 1 51.88 6 ALA B N 1
ATOM 2213 C CA . ALA B 1 6 ? 24.484 14.539 26 1 51.88 6 ALA B CA 1
ATOM 2214 C C . ALA B 1 6 ? 23.578 15.664 25.5 1 51.88 6 ALA B C 1
ATOM 2216 O O . ALA B 1 6 ? 23.719 16.812 25.938 1 51.88 6 ALA B O 1
ATOM 2217 N N . GLN B 1 7 ? 23.172 15.68 24.234 1 61.25 7 GLN B N 1
ATOM 2218 C CA . GLN B 1 7 ? 22.297 16.75 23.75 1 61.25 7 GLN B CA 1
ATOM 2219 C C . GLN B 1 7 ? 21.016 16.828 24.578 1 61.25 7 GLN B C 1
ATOM 2221 O O . GLN B 1 7 ? 20.547 15.82 25.094 1 61.25 7 GLN B O 1
ATOM 2226 N N . PRO B 1 8 ? 20.625 17.984 25.016 1 61.59 8 PRO B N 1
ATOM 2227 C CA . PRO B 1 8 ? 19.469 18.203 25.906 1 61.59 8 PRO B CA 1
ATOM 2228 C C . PRO B 1 8 ? 18.203 17.484 25.406 1 61.59 8 PRO B C 1
ATOM 2230 O O . PRO B 1 8 ? 17.969 17.422 24.203 1 61.59 8 PRO B O 1
ATOM 2233 N N . LEU B 1 9 ? 17.578 16.688 26.234 1 67.75 9 LEU B N 1
ATOM 2234 C CA . LEU B 1 9 ? 16.391 15.867 26.047 1 67.75 9 LEU B CA 1
ATOM 2235 C C . LEU B 1 9 ? 15.133 16.719 26.078 1 67.75 9 LEU B C 1
ATOM 2237 O O . LEU B 1 9 ? 14.039 16.234 25.797 1 67.75 9 LEU B O 1
ATOM 2241 N N . SER B 1 10 ? 15.297 18.062 26.266 1 73.81 10 SER B N 1
ATOM 2242 C CA . SER B 1 10 ? 14.141 18.906 26.547 1 73.81 10 SER B CA 1
ATOM 2243 C C . SER B 1 10 ? 13.359 19.219 25.281 1 73.81 10 SER B C 1
ATOM 2245 O O . SER B 1 10 ? 13.945 19.359 24.203 1 73.81 10 SER B O 1
ATOM 2247 N N . PRO B 1 11 ? 12.102 19.109 25.406 1 75.81 11 PRO B N 1
ATOM 2248 C CA . PRO B 1 11 ? 11.25 19.516 24.281 1 75.81 11 PRO B CA 1
ATOM 2249 C C . PRO B 1 11 ? 11.633 20.891 23.719 1 75.81 11 PRO B C 1
ATOM 2251 O O . PRO B 1 11 ? 11.453 21.141 22.516 1 75.81 11 PRO B O 1
ATOM 2254 N N . TRP B 1 12 ? 12.141 21.625 24.578 1 79.69 12 TRP B N 1
ATOM 2255 C CA . TRP B 1 12 ? 12.57 22.938 24.125 1 79.69 12 TRP B CA 1
ATOM 2256 C C . TRP B 1 12 ? 13.734 22.828 23.141 1 79.69 12 TRP B C 1
ATOM 2258 O O . TRP B 1 12 ? 13.828 23.625 22.203 1 79.69 12 TRP B O 1
ATOM 2268 N N . GLN B 1 13 ? 14.508 21.938 23.312 1 81.94 13 GLN B N 1
ATOM 2269 C CA . GLN B 1 13 ? 15.641 21.734 22.422 1 81.94 13 GLN B CA 1
ATOM 2270 C C . GLN B 1 13 ? 15.18 21.281 21.031 1 81.94 13 GLN B C 1
ATOM 2272 O O . GLN B 1 13 ? 15.789 21.641 20.031 1 81.94 13 GLN B O 1
ATOM 2277 N N . MET B 1 14 ? 14.078 20.578 21.031 1 83.62 14 MET B N 1
ATOM 2278 C CA . MET B 1 14 ? 13.5 20.141 19.766 1 83.62 14 MET B CA 1
ATOM 2279 C C . MET B 1 14 ? 13.078 21.344 18.906 1 83.62 14 MET B C 1
ATOM 2281 O O . MET B 1 14 ? 13.406 21.422 17.734 1 83.62 14 MET B O 1
ATOM 2285 N N . LEU B 1 15 ? 12.367 22.172 19.578 1 84.88 15 LEU B N 1
ATOM 2286 C CA . LEU B 1 15 ? 11.906 23.375 18.891 1 84.88 15 LEU B CA 1
ATOM 2287 C C . LEU B 1 15 ? 13.086 24.25 18.484 1 84.88 15 LEU B C 1
ATOM 2289 O O . LEU B 1 15 ? 13.102 24.812 17.375 1 84.88 15 LEU B O 1
ATOM 2293 N N . LYS B 1 16 ? 14.031 24.344 19.375 1 86.69 16 LYS B N 1
ATOM 2294 C CA . LYS B 1 16 ? 15.227 25.141 19.094 1 86.69 16 LYS B CA 1
ATOM 2295 C C . LYS B 1 16 ? 16 24.547 17.922 1 86.69 16 LYS B C 1
ATOM 2297 O O . LYS B 1 16 ? 16.453 25.297 17.047 1 86.69 16 LYS B O 1
ATOM 2302 N N . SER B 1 17 ? 16.156 23.281 17.922 1 86.81 17 SER B N 1
ATOM 2303 C CA . SER B 1 17 ? 16.859 22.625 16.828 1 86.81 17 SER B CA 1
ATOM 2304 C C . SER B 1 17 ? 16.141 22.844 15.5 1 86.81 17 SER B C 1
ATOM 2306 O O . SER B 1 17 ? 16.781 23.125 14.484 1 86.81 17 SER B O 1
ATOM 2308 N N . GLY B 1 18 ? 14.844 22.719 15.477 1 89.69 18 GLY B N 1
ATOM 2309 C CA . GLY B 1 18 ? 14.062 22.969 14.281 1 89.69 18 GLY B CA 1
ATOM 2310 C C . GLY B 1 18 ? 14.234 24.375 13.742 1 89.69 18 GLY B C 1
ATOM 2311 O O . GLY B 1 18 ? 14.375 24.578 12.539 1 89.69 18 GLY B O 1
ATOM 2312 N N . PHE B 1 19 ? 14.211 25.25 14.727 1 88.81 19 PHE B N 1
ATOM 2313 C CA . PHE B 1 19 ? 14.352 26.656 14.336 1 88.81 19 PHE B CA 1
ATOM 2314 C C . PHE B 1 19 ? 15.773 26.938 13.875 1 88.81 19 PHE B C 1
ATOM 2316 O O . PHE B 1 19 ? 15.977 27.641 12.883 1 88.81 19 PHE B O 1
ATOM 2323 N N . LEU B 1 20 ? 16.75 26.438 14.539 1 90.06 20 LEU B N 1
ATOM 2324 C CA . LEU B 1 20 ? 18.156 26.672 14.219 1 90.06 20 LEU B CA 1
ATOM 2325 C C . LEU B 1 20 ? 18.516 26.078 12.859 1 90.06 20 LEU B C 1
ATOM 2327 O O . LEU B 1 20 ? 19.297 26.656 12.109 1 90.06 20 LEU B O 1
ATOM 2331 N N . HIS B 1 21 ? 17.938 24.984 12.547 1 93.56 21 HIS B N 1
ATOM 2332 C CA . HIS B 1 21 ? 18.281 24.297 11.32 1 93.56 21 HIS B CA 1
ATOM 2333 C C . HIS B 1 21 ? 17.172 24.391 10.289 1 93.56 21 HIS B C 1
ATOM 2335 O O . HIS B 1 21 ? 17.016 23.5 9.453 1 93.56 21 HIS B O 1
ATOM 2341 N N . ARG B 1 22 ? 16.344 25.406 10.359 1 94.75 22 ARG B N 1
ATOM 2342 C CA . ARG B 1 22 ? 15.18 25.547 9.5 1 94.75 22 ARG B CA 1
ATOM 2343 C C . ARG B 1 22 ? 15.578 25.594 8.031 1 94.75 22 ARG B C 1
ATOM 2345 O O . ARG B 1 22 ? 14.883 25.047 7.172 1 94.75 22 ARG B O 1
ATOM 2352 N N . GLN B 1 23 ? 16.688 26.203 7.73 1 95.56 23 GLN B N 1
ATOM 2353 C CA . GLN B 1 23 ? 17.141 26.297 6.344 1 95.56 23 GLN B CA 1
ATOM 2354 C C . GLN B 1 23 ? 17.578 24.938 5.816 1 95.56 23 GLN B C 1
ATOM 2356 O O . GLN B 1 23 ? 17.25 24.562 4.688 1 95.56 23 GLN B O 1
ATOM 2361 N N . LEU B 1 24 ? 18.312 24.234 6.66 1 94.38 24 LEU B N 1
ATOM 2362 C CA . LEU B 1 24 ? 18.75 22.891 6.305 1 94.38 24 LEU B CA 1
ATOM 2363 C C . LEU B 1 24 ? 17.547 21.969 6.082 1 94.38 24 LEU B C 1
ATOM 2365 O O . LEU B 1 24 ? 17.5 21.234 5.09 1 94.38 24 LEU B O 1
ATOM 2369 N N . ILE B 1 25 ? 16.594 22.047 6.965 1 96.5 25 ILE B N 1
ATOM 2370 C CA . ILE B 1 25 ? 15.391 21.219 6.891 1 96.5 25 ILE B CA 1
ATOM 2371 C C . ILE B 1 25 ? 14.633 21.531 5.602 1 96.5 25 ILE B C 1
ATOM 2373 O O . ILE B 1 25 ? 14.211 20.625 4.887 1 96.5 25 ILE B O 1
ATOM 2377 N N . PHE B 1 26 ? 14.523 22.766 5.309 1 96 26 PHE B N 1
ATOM 2378 C CA . PHE B 1 26 ? 13.805 23.188 4.105 1 96 26 PHE B CA 1
ATOM 2379 C C . PHE B 1 26 ? 14.531 22.703 2.854 1 96 26 PHE B C 1
ATOM 2381 O O . PHE B 1 26 ? 13.906 22.203 1.924 1 96 26 PHE B O 1
ATOM 2388 N N . GLN B 1 27 ? 15.828 22.781 2.82 1 95.69 27 GLN B N 1
ATOM 2389 C CA . GLN B 1 27 ? 16.625 22.344 1.677 1 95.69 27 GLN B CA 1
ATOM 2390 C C . GLN B 1 27 ? 16.531 20.844 1.484 1 95.69 27 GLN B C 1
ATOM 2392 O O . GLN B 1 27 ? 16.375 20.359 0.361 1 95.69 27 GLN B O 1
ATOM 2397 N N . LEU B 1 28 ? 16.609 20.188 2.594 1 95.31 28 LEU B N 1
ATOM 2398 C CA . LEU B 1 28 ? 16.516 18.734 2.525 1 95.31 28 LEU B CA 1
ATOM 2399 C C . LEU B 1 28 ? 15.125 18.297 2.059 1 95.31 28 LEU B C 1
ATOM 2401 O O . LEU B 1 28 ? 14.984 17.344 1.297 1 95.31 28 LEU B O 1
ATOM 2405 N N . THR B 1 29 ? 14.117 19.016 2.531 1 96.5 29 THR B N 1
ATOM 2406 C CA . THR B 1 29 ? 12.75 18.703 2.135 1 96.5 29 THR B CA 1
ATOM 2407 C C . THR B 1 29 ? 12.555 18.922 0.637 1 96.5 29 THR B C 1
ATOM 2409 O O . THR B 1 29 ? 12.023 18.062 -0.059 1 96.5 29 THR B O 1
ATOM 2412 N N . GLN B 1 30 ? 13.047 20.016 0.121 1 95.38 30 GLN B N 1
ATOM 2413 C CA . GLN B 1 30 ? 12.945 20.312 -1.303 1 95.38 30 GLN B CA 1
ATOM 2414 C C . GLN B 1 30 ? 13.68 19.281 -2.141 1 95.38 30 GLN B C 1
ATOM 2416 O O . GLN B 1 30 ? 13.172 18.828 -3.174 1 95.38 30 GLN B O 1
ATOM 2421 N N . ARG B 1 31 ? 14.758 18.922 -1.644 1 93.81 31 ARG B N 1
ATOM 2422 C CA . ARG B 1 31 ? 15.57 17.922 -2.34 1 93.81 31 ARG B CA 1
ATOM 2423 C C . ARG B 1 31 ? 14.867 16.578 -2.367 1 93.81 31 ARG B C 1
ATOM 2425 O O . ARG B 1 31 ? 14.875 15.883 -3.389 1 93.81 31 ARG B O 1
ATOM 2432 N N . GLU B 1 32 ? 14.297 16.25 -1.259 1 93.94 32 GLU B N 1
ATOM 2433 C CA . GLU B 1 32 ? 13.617 14.953 -1.173 1 93.94 32 GLU B CA 1
ATOM 2434 C C . GLU B 1 32 ? 12.398 14.922 -2.09 1 93.94 32 GLU B C 1
ATOM 2436 O O . GLU B 1 32 ? 12.148 13.914 -2.766 1 93.94 32 GLU B O 1
ATOM 2441 N N . ILE B 1 33 ? 11.648 15.992 -2.094 1 92.62 33 ILE B N 1
ATOM 2442 C CA . 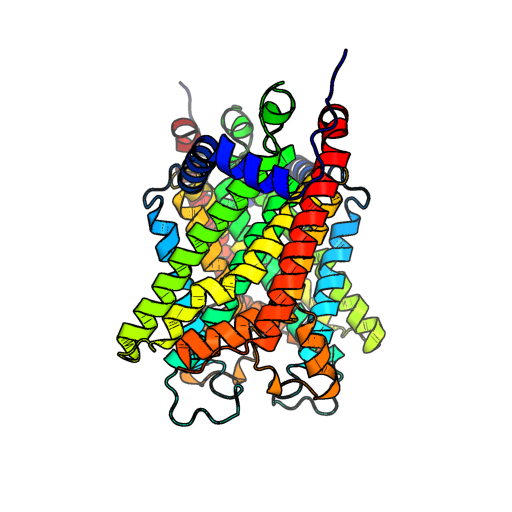ILE B 1 33 ? 10.469 16.078 -2.955 1 92.62 33 ILE B CA 1
ATOM 2443 C C . ILE B 1 33 ? 10.898 15.945 -4.418 1 92.62 33 ILE B C 1
ATOM 2445 O O . ILE B 1 33 ? 10.289 15.188 -5.184 1 92.62 33 ILE B O 1
ATOM 2449 N N . SER B 1 34 ? 11.969 16.578 -4.777 1 91.06 34 SER B N 1
ATOM 2450 C CA . SER B 1 34 ? 12.461 16.547 -6.152 1 91.06 34 SER B CA 1
ATOM 2451 C C . SER B 1 34 ? 13.047 15.18 -6.492 1 91.06 34 SER B C 1
ATOM 2453 O O . SER B 1 34 ? 12.891 14.695 -7.613 1 91.06 34 SER B O 1
ATOM 2455 N N . SER B 1 35 ? 13.695 14.57 -5.559 1 89.62 35 SER B N 1
ATOM 2456 C CA . SER B 1 35 ? 14.375 13.297 -5.781 1 89.62 35 SER B CA 1
ATOM 2457 C C . SER B 1 35 ? 13.383 12.164 -6.016 1 89.62 35 SER B C 1
ATOM 2459 O O . SER B 1 35 ? 13.664 11.234 -6.77 1 89.62 35 SER B O 1
ATOM 2461 N N . ARG B 1 36 ? 12.234 12.305 -5.477 1 87.12 36 ARG B N 1
ATOM 2462 C CA . ARG B 1 36 ? 11.203 11.273 -5.617 1 87.12 36 ARG B CA 1
ATOM 2463 C C . ARG B 1 36 ? 10.766 11.141 -7.074 1 87.12 36 ARG B C 1
ATOM 2465 O O . ARG B 1 36 ? 10.422 10.047 -7.52 1 87.12 36 ARG B O 1
ATOM 2472 N N . TYR B 1 37 ? 10.852 12.188 -7.781 1 85.88 37 TYR B N 1
ATOM 2473 C CA . TYR B 1 37 ? 10.352 12.18 -9.148 1 85.88 37 TYR B CA 1
ATOM 2474 C C . TYR B 1 37 ? 11.484 12.414 -10.148 1 85.88 37 TYR B C 1
ATOM 2476 O O . TYR B 1 37 ? 11.234 12.766 -11.305 1 85.88 37 TYR B O 1
ATOM 2484 N N . ARG B 1 38 ? 12.617 12.18 -9.594 1 85.19 38 ARG B N 1
ATOM 2485 C CA . ARG B 1 38 ? 13.789 12.445 -10.43 1 85.19 38 ARG B CA 1
ATOM 2486 C C . ARG B 1 38 ? 13.797 11.539 -11.656 1 85.19 38 ARG B C 1
ATOM 2488 O O . ARG B 1 38 ? 13.609 10.32 -11.539 1 85.19 38 ARG B O 1
ATOM 2495 N N . GLY B 1 39 ? 13.984 12.109 -12.812 1 85 39 GLY B N 1
ATOM 2496 C CA . GLY B 1 39 ? 14.086 11.359 -14.055 1 85 39 GLY B CA 1
ATOM 2497 C C . GLY B 1 39 ? 12.742 11.141 -14.734 1 85 39 GLY B C 1
ATOM 2498 O O . GLY B 1 39 ? 12.688 10.688 -15.875 1 85 39 GLY B O 1
ATOM 2499 N N . SER B 1 40 ? 11.672 11.383 -13.977 1 88.44 40 SER B N 1
ATOM 2500 C CA . SER B 1 40 ? 10.352 11.227 -14.57 1 88.44 40 SER B CA 1
ATOM 2501 C C . SER B 1 40 ? 10.016 12.398 -15.492 1 88.44 40 SER B C 1
ATOM 2503 O O . SER B 1 40 ? 10.461 13.523 -15.258 1 88.44 40 SER B O 1
ATOM 2505 N N . VAL B 1 41 ? 9.305 12.133 -16.516 1 90.06 41 VAL B N 1
ATOM 2506 C CA . VAL B 1 41 ? 8.93 13.148 -17.484 1 90.06 41 VAL B CA 1
ATOM 2507 C C . VAL B 1 41 ? 7.98 14.156 -16.859 1 90.06 41 VAL B C 1
ATOM 2509 O O . VAL B 1 41 ? 8.172 15.367 -16.984 1 90.06 41 VAL B O 1
ATOM 2512 N N . MET B 1 42 ? 7.039 13.727 -16.031 1 90.81 42 MET B N 1
ATOM 2513 C CA . MET B 1 42 ? 6.055 14.609 -15.43 1 90.81 42 MET B CA 1
ATOM 2514 C C . MET B 1 42 ? 6.574 15.18 -14.117 1 90.81 42 MET B C 1
ATOM 2516 O O . MET B 1 42 ? 5.988 16.109 -13.562 1 90.81 42 MET B O 1
ATOM 2520 N N . GLY B 1 43 ? 7.613 14.656 -13.602 1 91.31 43 GLY B N 1
ATOM 2521 C CA . GLY B 1 43 ? 8.281 15.172 -12.414 1 91.31 43 GLY B CA 1
ATOM 2522 C C . GLY B 1 43 ? 7.336 15.359 -11.234 1 91.31 43 GLY B C 1
ATOM 2523 O O . GLY B 1 43 ? 6.586 14.445 -10.891 1 91.31 43 GLY B O 1
ATOM 2524 N N . VAL B 1 44 ? 7.348 16.484 -10.68 1 90.56 44 VAL B N 1
ATOM 2525 C CA . VAL B 1 44 ? 6.617 16.797 -9.453 1 90.56 44 VAL B CA 1
ATOM 2526 C C . VAL B 1 44 ? 5.117 16.828 -9.742 1 90.56 44 VAL B C 1
ATOM 2528 O O . VAL B 1 44 ? 4.301 16.719 -8.82 1 90.56 44 VAL B O 1
ATOM 2531 N N . ALA B 1 45 ? 4.688 16.844 -10.969 1 92.88 45 ALA B N 1
ATOM 2532 C CA . ALA B 1 45 ? 3.273 16.859 -11.344 1 92.88 45 ALA B CA 1
ATOM 2533 C C . ALA B 1 45 ? 2.588 15.562 -10.922 1 92.88 45 ALA B C 1
ATOM 2535 O O . ALA B 1 45 ? 1.367 15.523 -10.742 1 92.88 45 ALA B O 1
ATOM 2536 N N . TRP B 1 46 ? 3.438 14.57 -10.711 1 91.5 46 TRP B N 1
ATOM 2537 C CA . TRP B 1 46 ? 2.891 13.305 -10.25 1 91.5 46 TRP B CA 1
ATOM 2538 C C . TRP B 1 46 ? 2.264 13.453 -8.867 1 91.5 46 TRP B C 1
ATOM 2540 O O . TRP B 1 46 ? 1.33 12.727 -8.523 1 91.5 46 TRP B O 1
ATOM 2550 N N . SER B 1 47 ? 2.758 14.383 -8.062 1 92.19 47 SER B N 1
ATOM 2551 C CA . SER B 1 47 ? 2.189 14.586 -6.734 1 92.19 47 SER B CA 1
ATOM 2552 C C . SER B 1 47 ? 0.724 15 -6.82 1 92.19 47 SER B C 1
ATOM 2554 O O . SER B 1 47 ? -0.061 14.719 -5.91 1 92.19 47 SER B O 1
ATOM 2556 N N . PHE B 1 48 ? 0.322 15.562 -7.941 1 93.19 48 PHE B N 1
ATOM 2557 C CA . PHE B 1 48 ? -1.061 15.969 -8.164 1 93.19 48 PHE B CA 1
ATOM 2558 C C . PHE B 1 48 ? -1.84 14.875 -8.883 1 93.19 48 PHE B C 1
ATOM 2560 O O . PHE B 1 48 ? -3.004 14.617 -8.562 1 93.19 48 PHE B O 1
ATOM 2567 N N . ILE B 1 49 ? -1.214 14.211 -9.734 1 92.69 49 ILE B N 1
ATOM 2568 C CA . ILE B 1 49 ? -1.868 13.211 -10.57 1 92.69 49 ILE B CA 1
ATOM 2569 C C . ILE B 1 49 ? -2.275 12.016 -9.711 1 92.69 49 ILE B C 1
ATOM 2571 O O . ILE B 1 49 ? -3.375 11.477 -9.867 1 92.69 49 ILE B O 1
ATOM 2575 N N . ASN B 1 50 ? -1.482 11.703 -8.734 1 90.62 50 ASN B N 1
ATOM 2576 C CA . ASN B 1 50 ? -1.726 10.531 -7.906 1 90.62 50 ASN B CA 1
ATOM 2577 C C . ASN B 1 50 ? -3.014 10.672 -7.102 1 90.62 50 ASN B C 1
ATOM 2579 O O . ASN B 1 50 ? -3.928 9.859 -7.238 1 90.62 50 ASN B O 1
ATOM 2583 N N . PRO B 1 51 ? -3.131 11.695 -6.379 1 91.62 51 PRO B N 1
ATOM 2584 C CA . PRO B 1 51 ? -4.375 11.812 -5.613 1 91.62 51 PRO B CA 1
ATOM 2585 C C . PRO B 1 51 ? -5.598 12.023 -6.504 1 91.62 51 PRO B C 1
ATOM 2587 O O . PRO B 1 51 ? -6.699 11.594 -6.156 1 91.62 51 PRO B O 1
ATOM 2590 N N . LEU B 1 52 ? -5.438 12.656 -7.625 1 91.69 52 LEU B N 1
ATOM 2591 C CA . LEU B 1 52 ? -6.555 12.836 -8.547 1 91.69 52 LEU B CA 1
ATOM 2592 C C . LEU B 1 52 ? -7.035 11.492 -9.086 1 91.69 52 LEU B C 1
ATOM 2594 O O . LEU B 1 52 ? -8.242 11.242 -9.156 1 91.69 52 LEU B O 1
ATOM 2598 N N . LEU B 1 53 ? -6.082 10.688 -9.406 1 89.06 53 LEU B N 1
ATOM 2599 C CA . LEU B 1 53 ? -6.434 9.367 -9.922 1 89.06 53 LEU B CA 1
ATOM 2600 C C . LEU B 1 53 ? -7.078 8.516 -8.828 1 89.06 53 LEU B C 1
ATOM 2602 O O . LEU B 1 53 ? -8.039 7.793 -9.086 1 89.06 53 LEU B O 1
ATOM 2606 N N . LEU B 1 54 ? -6.535 8.617 -7.68 1 85.69 54 LEU B N 1
ATOM 2607 C CA . LEU B 1 54 ? -7.102 7.883 -6.555 1 85.69 54 LEU B CA 1
ATOM 2608 C C . LEU B 1 54 ? -8.539 8.32 -6.293 1 85.69 54 LEU B C 1
ATOM 2610 O O . LEU B 1 54 ? -9.422 7.477 -6.117 1 85.69 54 LEU B O 1
ATOM 2614 N N . LEU B 1 55 ? -8.734 9.602 -6.285 1 88.81 55 LEU B N 1
ATOM 2615 C CA . LEU B 1 55 ? -10.086 10.117 -6.078 1 88.81 55 LEU B CA 1
ATOM 2616 C C . LEU B 1 55 ? -11.031 9.625 -7.168 1 88.81 55 LEU B C 1
ATOM 2618 O O . LEU B 1 55 ? -12.172 9.25 -6.887 1 88.81 55 LEU B O 1
ATOM 2622 N N . THR B 1 56 ? -10.531 9.57 -8.406 1 87.44 56 THR B N 1
ATOM 2623 C CA . THR B 1 56 ? -11.336 9.094 -9.531 1 87.44 56 THR B CA 1
ATOM 2624 C C . THR B 1 56 ? -11.688 7.621 -9.359 1 87.44 56 THR B C 1
ATOM 2626 O O . THR B 1 56 ? -12.836 7.223 -9.547 1 87.44 56 THR B O 1
ATOM 2629 N N . ILE B 1 57 ? -10.734 6.824 -8.953 1 82.31 57 ILE B N 1
ATOM 2630 C CA . ILE B 1 57 ? -10.938 5.398 -8.734 1 82.31 57 ILE B CA 1
ATOM 2631 C C . ILE B 1 57 ? -11.961 5.188 -7.621 1 82.31 57 ILE B C 1
ATOM 2633 O O . ILE B 1 57 ? -12.898 4.395 -7.77 1 82.31 57 ILE B O 1
ATOM 2637 N N . TYR B 1 58 ? -11.812 5.914 -6.578 1 76.5 58 TYR B N 1
ATOM 2638 C CA . TYR B 1 58 ? -12.703 5.762 -5.441 1 76.5 58 TYR B CA 1
ATOM 2639 C C . TYR B 1 58 ? -14.109 6.25 -5.781 1 76.5 58 TYR B C 1
ATOM 2641 O O . TYR B 1 58 ? -15.102 5.645 -5.367 1 76.5 58 TYR B O 1
ATOM 2649 N N . THR B 1 59 ? -14.188 7.359 -6.48 1 79.31 59 THR B N 1
ATOM 2650 C CA . THR B 1 59 ? -15.484 7.844 -6.941 1 79.31 59 THR B CA 1
ATOM 2651 C C . THR B 1 59 ? -16.203 6.777 -7.766 1 79.31 59 THR B C 1
ATOM 2653 O O . THR B 1 59 ? -17.391 6.527 -7.57 1 79.31 59 THR B O 1
ATOM 2656 N N . PHE B 1 60 ? -15.492 6.113 -8.586 1 75.12 60 PHE B N 1
ATOM 2657 C CA . PHE B 1 60 ? -16.078 5.074 -9.43 1 75.12 60 PHE B CA 1
ATOM 2658 C C . PHE B 1 60 ? -16.531 3.885 -8.594 1 75.12 60 PHE B C 1
ATOM 2660 O O . PHE B 1 60 ? -17.641 3.398 -8.75 1 75.12 60 PHE B O 1
ATOM 2667 N N . VAL B 1 61 ? -15.672 3.385 -7.742 1 71.31 61 VAL B N 1
ATOM 2668 C CA . VAL B 1 61 ? -15.953 2.197 -6.941 1 71.31 61 VAL B CA 1
ATOM 2669 C C . VAL B 1 61 ? -17.141 2.465 -6.016 1 71.31 61 VAL B C 1
ATOM 2671 O O . VAL B 1 61 ? -18.047 1.64 -5.906 1 71.31 61 VAL B O 1
ATOM 2674 N N . PHE B 1 62 ? -17.188 3.566 -5.461 1 67.56 62 PHE B N 1
ATOM 2675 C CA . PHE B 1 62 ? -18.219 3.832 -4.473 1 67.56 62 PHE B CA 1
ATOM 2676 C C . PHE B 1 62 ? -19.516 4.297 -5.148 1 67.56 62 PHE B C 1
ATOM 2678 O O . PHE B 1 62 ? -20.609 4.082 -4.629 1 67.56 62 PHE B O 1
ATOM 2685 N N . SER B 1 63 ? -19.391 4.91 -6.242 1 70.44 63 SER B N 1
ATOM 2686 C CA . SER B 1 63 ? -20.594 5.293 -6.984 1 70.44 63 SER B CA 1
ATOM 2687 C C . SER B 1 63 ? -21.281 4.074 -7.602 1 70.44 63 SER B C 1
ATOM 2689 O O . SER B 1 63 ? -22.5 4.031 -7.711 1 70.44 63 SER B O 1
ATOM 2691 N N . THR B 1 64 ? -20.469 3.096 -7.918 1 67.94 64 THR B N 1
ATOM 2692 C CA . THR B 1 64 ? -21.016 1.972 -8.664 1 67.94 64 THR B CA 1
ATOM 2693 C C . THR B 1 64 ? -21.141 0.737 -7.777 1 67.94 64 THR B C 1
ATOM 2695 O O . THR B 1 64 ? -22.094 -0.026 -7.895 1 67.94 64 THR B O 1
ATOM 2698 N N . VAL B 1 65 ? -20.141 0.544 -6.895 1 62.81 65 VAL B N 1
ATOM 2699 C CA . VAL B 1 65 ? -20.109 -0.698 -6.129 1 62.81 65 VAL B CA 1
ATOM 2700 C C . VAL B 1 65 ? -20.812 -0.506 -4.797 1 62.81 65 VAL B C 1
ATOM 2702 O O . VAL B 1 65 ? -21.547 -1.393 -4.34 1 62.81 65 VAL B O 1
ATOM 2705 N N . PHE B 1 66 ? -20.531 0.554 -4.02 1 57.53 66 PHE B N 1
ATOM 2706 C CA . PHE B 1 66 ? -20.984 0.676 -2.639 1 57.53 66 PHE B CA 1
ATOM 2707 C C . PHE B 1 66 ? -22.156 1.639 -2.535 1 57.53 66 PHE B C 1
ATOM 2709 O O . PHE B 1 66 ? -22.281 2.369 -1.549 1 57.53 66 PHE B O 1
ATOM 2716 N N . LYS B 1 67 ? -22.953 1.721 -3.572 1 53.72 67 LYS B N 1
ATOM 2717 C CA . LYS B 1 67 ? -24.094 2.619 -3.416 1 53.72 67 LYS B CA 1
ATOM 2718 C C . LYS B 1 67 ? -24.734 2.465 -2.037 1 53.72 67 LYS B C 1
ATOM 2720 O O . LYS B 1 67 ? -25.25 3.434 -1.475 1 53.72 67 LYS B O 1
ATOM 2725 N N . ALA B 1 68 ? -24.859 1.262 -1.388 1 45.56 68 ALA B N 1
ATOM 2726 C CA . ALA B 1 68 ? -25.844 0.909 -0.368 1 45.56 68 ALA B CA 1
ATOM 2727 C C . ALA B 1 68 ? -25.375 1.322 1.021 1 45.56 68 ALA B C 1
ATOM 2729 O O . ALA B 1 68 ? -26.172 1.512 1.933 1 45.56 68 ALA B O 1
ATOM 2730 N N . ARG B 1 69 ? -24.141 1.201 1.308 1 47.59 69 ARG B N 1
ATOM 2731 C CA . ARG B 1 69 ? -23.969 0.869 2.717 1 47.59 69 ARG B CA 1
ATOM 2732 C C . ARG B 1 69 ? -23.938 2.129 3.576 1 47.59 69 ARG B C 1
ATOM 2734 O O . ARG B 1 69 ? -23.766 2.051 4.797 1 47.59 69 ARG B O 1
ATOM 2741 N N . TRP B 1 70 ? -23.234 3.164 3.195 1 46.56 70 TRP B N 1
ATOM 2742 C CA . TRP B 1 70 ? -23.172 4.191 4.23 1 46.56 70 TRP B CA 1
ATOM 2743 C C . TRP B 1 70 ? -24.578 4.672 4.602 1 46.56 70 TRP B C 1
ATOM 2745 O O . TRP B 1 70 ? -24.734 5.645 5.344 1 46.56 70 TRP B O 1
ATOM 2755 N N . GLY B 1 71 ? -25.625 3.625 4.68 1 41.62 71 GLY B N 1
ATOM 2756 C CA . GLY B 1 71 ? -26.906 3.836 5.312 1 41.62 71 GLY B CA 1
ATOM 2757 C C . GLY B 1 71 ? -27.312 5.301 5.387 1 41.62 71 GLY B C 1
ATOM 2758 O O . GLY B 1 71 ? -28.5 5.629 5.402 1 41.62 71 GLY B O 1
ATOM 2759 N N . ALA B 1 72 ? -26.562 5.887 6.387 1 42 72 ALA B N 1
ATOM 2760 C CA . ALA B 1 72 ? -27.188 7.008 7.082 1 42 72 ALA B CA 1
ATOM 2761 C C . ALA B 1 72 ? -27.938 7.914 6.105 1 42 72 ALA B C 1
ATOM 2763 O O . ALA B 1 72 ? -27.719 7.836 4.891 1 42 72 ALA B O 1
ATOM 2764 N N . GLY B 1 73 ? -28.359 9.117 6.629 1 36.81 73 GLY B N 1
ATOM 2765 C CA . GLY B 1 73 ? -29.141 10.344 6.562 1 36.81 73 GLY B CA 1
ATOM 2766 C C . GLY B 1 73 ? -28.812 11.195 5.348 1 36.81 73 GLY B C 1
ATOM 2767 O O . GLY B 1 73 ? -29.172 12.375 5.293 1 36.81 73 GLY B O 1
ATOM 2768 N N . LEU B 1 74 ? -27.641 10.711 4.746 1 41.06 74 LEU B N 1
ATOM 2769 C CA . LEU B 1 74 ? -27.5 11.773 3.754 1 41.06 74 LEU B CA 1
ATOM 2770 C C . LEU B 1 74 ? -28.484 11.578 2.605 1 41.06 74 LEU B C 1
ATOM 2772 O O . LEU B 1 74 ? -28.531 10.508 1.998 1 41.06 74 LEU B O 1
ATOM 2776 N N . GLY B 1 75 ? -29.547 11.859 2.766 1 39.22 75 GLY B N 1
ATOM 2777 C CA . GLY B 1 75 ? -30.562 12 1.729 1 39.22 75 GLY B CA 1
ATOM 2778 C C . GLY B 1 75 ? -30.031 11.727 0.335 1 39.22 75 GLY B C 1
ATOM 2779 O O . GLY B 1 75 ? -29.016 11.039 0.172 1 39.22 75 GLY B O 1
ATOM 2780 N N . SER B 1 76 ? -30.438 12.5 -0.68 1 44.72 76 SER B N 1
ATOM 2781 C CA . SER B 1 76 ? -30.109 12.695 -2.088 1 44.72 76 SER B CA 1
ATOM 2782 C C . SER B 1 76 ? -28.609 12.781 -2.295 1 44.72 76 SER B C 1
ATOM 2784 O O . SER B 1 76 ? -28.125 13.672 -2.996 1 44.72 76 SER B O 1
ATOM 2786 N N . GLU B 1 77 ? -27.656 12.32 -1.414 1 53.84 77 GLU B N 1
ATOM 2787 C CA . GLU B 1 77 ? -26.266 12.727 -1.545 1 53.84 77 GLU B CA 1
ATOM 2788 C C . GLU B 1 77 ? -25.594 12.031 -2.725 1 53.84 77 GLU B C 1
ATOM 2790 O O . GLU B 1 77 ? -25.844 10.852 -2.977 1 53.84 77 GLU B O 1
ATOM 2795 N N . SER B 1 78 ? -24.922 12.836 -3.699 1 66.69 78 SER B N 1
ATOM 2796 C CA . SER B 1 78 ? -24.25 12.578 -4.973 1 66.69 78 SER B CA 1
ATOM 2797 C C . SER B 1 78 ? -23.094 11.609 -4.797 1 66.69 78 SER B C 1
ATOM 2799 O O . SER B 1 78 ? -22.547 11.477 -3.695 1 66.69 78 SER B O 1
ATOM 2801 N N . LYS B 1 79 ? -22.953 10.641 -5.551 1 73.94 79 LYS B N 1
ATOM 2802 C CA . LYS B 1 79 ? -21.812 9.75 -5.723 1 73.94 79 LYS B CA 1
ATOM 2803 C C . LYS B 1 79 ? -20.5 10.453 -5.391 1 73.94 79 LYS B C 1
ATOM 2805 O O . LYS B 1 79 ? -19.609 9.859 -4.785 1 73.94 79 LYS B O 1
ATOM 2810 N N . VAL B 1 80 ? -20.578 11.703 -5.531 1 78.94 80 VAL B N 1
ATOM 2811 C CA . VAL B 1 80 ? -19.375 12.492 -5.344 1 78.94 80 VAL B CA 1
ATOM 2812 C C . VAL B 1 80 ? -19.172 12.781 -3.857 1 78.94 80 VAL B C 1
ATOM 2814 O O . VAL B 1 80 ? -18.047 12.805 -3.369 1 78.94 80 VAL B O 1
ATOM 2817 N N . ASP B 1 81 ? -20.219 12.922 -3.135 1 83.62 81 ASP B N 1
ATOM 2818 C CA . ASP B 1 81 ? -20.109 13.211 -1.707 1 83.62 81 ASP B CA 1
ATOM 2819 C C . ASP B 1 81 ? -19.469 12.047 -0.957 1 83.62 81 ASP B C 1
ATOM 2821 O O . ASP B 1 81 ? -18.609 12.258 -0.102 1 83.62 81 ASP B O 1
ATOM 2825 N N . PHE B 1 82 ? -19.797 10.953 -1.355 1 81.94 82 PHE B N 1
ATOM 2826 C CA . PHE B 1 82 ? -19.219 9.781 -0.706 1 81.94 82 PHE B CA 1
ATOM 2827 C C . PHE B 1 82 ? -17.734 9.648 -1.046 1 81.94 82 PHE B C 1
ATOM 2829 O O . PHE B 1 82 ? -16.938 9.281 -0.19 1 81.94 82 PHE B O 1
ATOM 2836 N N . ALA B 1 83 ? -17.469 9.852 -2.227 1 85.44 83 ALA B N 1
ATOM 2837 C CA . ALA B 1 83 ? -16.062 9.805 -2.641 1 85.44 83 ALA B CA 1
ATOM 2838 C C . ALA B 1 83 ? -15.227 10.805 -1.854 1 85.44 83 ALA B C 1
ATOM 2840 O O . ALA B 1 83 ? -14.086 10.508 -1.481 1 85.44 83 ALA B O 1
ATOM 2841 N N . LEU B 1 84 ? -15.828 11.906 -1.598 1 90.69 84 LEU B N 1
ATOM 2842 C CA . LEU B 1 84 ? -15.117 12.945 -0.86 1 90.69 84 LEU B CA 1
ATOM 2843 C C . LEU B 1 84 ? -14.938 12.547 0.601 1 90.69 84 LEU B C 1
ATOM 2845 O O . LEU B 1 84 ? -13.883 12.789 1.188 1 90.69 84 LEU B O 1
ATOM 2849 N N . ILE B 1 85 ? -15.961 11.922 1.153 1 90.12 85 ILE B N 1
ATOM 2850 C CA . ILE B 1 85 ? -15.898 11.453 2.533 1 90.12 85 ILE B CA 1
ATOM 2851 C C . ILE B 1 85 ? -14.797 10.406 2.674 1 90.12 85 ILE B C 1
ATOM 2853 O O . ILE B 1 85 ? -13.984 10.469 3.596 1 90.12 85 ILE B O 1
ATOM 2857 N N . LEU B 1 86 ? -14.789 9.523 1.74 1 88.19 86 LEU B N 1
ATOM 2858 C CA . LEU B 1 86 ? -13.781 8.477 1.749 1 88.19 86 LEU B CA 1
ATOM 2859 C C . LEU B 1 86 ? -12.383 9.062 1.539 1 88.19 86 LEU B C 1
ATOM 2861 O O . LEU B 1 86 ? -11.445 8.703 2.244 1 88.19 86 LEU B O 1
ATOM 2865 N N . PHE B 1 87 ? -12.297 9.914 0.598 1 92.38 87 PHE B N 1
ATOM 2866 C CA . PHE B 1 87 ? -11.008 10.508 0.247 1 92.38 87 PHE B CA 1
ATOM 2867 C C . PHE B 1 87 ? -10.438 11.297 1.42 1 92.38 87 PHE B C 1
ATOM 2869 O O . PHE B 1 87 ? -9.234 11.266 1.665 1 92.38 87 PHE B O 1
ATOM 2876 N N . ALA B 1 88 ? -11.25 11.945 2.174 1 95.25 88 ALA B N 1
ATOM 2877 C CA . ALA B 1 88 ? -10.797 12.688 3.35 1 95.25 88 ALA B CA 1
ATOM 2878 C C . ALA B 1 88 ? -10.109 11.758 4.348 1 95.25 88 ALA B C 1
ATOM 2880 O O . ALA B 1 88 ? -9.055 12.094 4.895 1 95.25 88 ALA B O 1
ATOM 2881 N N . GLY B 1 89 ? -10.727 10.633 4.57 1 94.31 89 GLY B N 1
ATOM 2882 C CA . GLY B 1 89 ? -10.117 9.656 5.457 1 94.31 89 GLY B CA 1
ATOM 2883 C C . GLY B 1 89 ? -8.82 9.086 4.91 1 94.31 89 GLY B C 1
ATOM 2884 O O . GLY B 1 89 ? -7.859 8.891 5.656 1 94.31 89 GLY B O 1
ATOM 2885 N N . LEU B 1 90 ? -8.805 8.883 3.641 1 92.94 90 LEU B N 1
ATOM 2886 C CA . LEU B 1 90 ? -7.652 8.25 3.006 1 92.94 90 LEU B CA 1
ATOM 2887 C C . LEU B 1 90 ? -6.453 9.188 3.002 1 92.94 90 LEU B C 1
ATOM 2889 O O . LEU B 1 90 ? -5.309 8.742 3.139 1 92.94 90 LEU B O 1
ATOM 2893 N N . ILE B 1 91 ? -6.668 10.438 2.775 1 96.38 91 ILE B N 1
ATOM 2894 C CA . ILE B 1 91 ? -5.535 11.352 2.725 1 96.38 91 ILE B CA 1
ATOM 2895 C C . ILE B 1 91 ? -4.91 11.477 4.113 1 96.38 91 ILE B C 1
ATOM 2897 O O . ILE B 1 91 ? -3.691 11.617 4.242 1 96.38 91 ILE B O 1
ATOM 2901 N N . ILE B 1 92 ? -5.734 11.398 5.152 1 97.88 92 ILE B N 1
ATOM 2902 C CA . ILE B 1 92 ? -5.223 11.453 6.52 1 97.88 92 ILE B CA 1
ATOM 2903 C C . ILE B 1 92 ? -4.441 10.172 6.828 1 97.88 92 ILE B C 1
ATOM 2905 O O . ILE B 1 92 ? -3.326 10.234 7.352 1 97.88 92 ILE B O 1
ATOM 2909 N N . HIS B 1 93 ? -5.027 9.102 6.457 1 96.06 93 HIS B N 1
ATOM 2910 C CA . HIS B 1 93 ? -4.305 7.84 6.609 1 96.06 93 HIS B CA 1
ATOM 2911 C C . HIS B 1 93 ? -3.018 7.844 5.793 1 96.06 93 HIS B C 1
ATOM 2913 O O . HIS B 1 93 ? -1.988 7.336 6.246 1 96.06 93 HIS B O 1
ATOM 2919 N N . GLY B 1 94 ? -3.123 8.32 4.57 1 95.88 94 GLY B N 1
ATOM 2920 C CA . GLY B 1 94 ? -1.949 8.391 3.713 1 95.88 94 GLY B CA 1
ATOM 2921 C C . GLY B 1 94 ? -0.803 9.164 4.332 1 95.88 94 GLY B C 1
ATOM 2922 O O . GLY B 1 94 ? 0.358 8.766 4.215 1 95.88 94 GLY B O 1
ATOM 2923 N N . PHE B 1 95 ? -1.099 10.258 4.949 1 97.88 95 PHE B N 1
ATOM 2924 C CA . PHE B 1 95 ? -0.098 11.039 5.664 1 97.88 95 PHE B CA 1
ATOM 2925 C C . PHE B 1 95 ? 0.575 10.203 6.746 1 97.88 95 PHE B C 1
ATOM 2927 O O . PHE B 1 95 ? 1.804 10.148 6.82 1 97.88 95 PHE B O 1
ATOM 2934 N N . CYS B 1 96 ? -0.17 9.531 7.535 1 97.69 96 CYS B N 1
ATOM 2935 C CA . CYS B 1 96 ? 0.348 8.672 8.594 1 97.69 96 CYS B CA 1
ATOM 2936 C C . CYS B 1 96 ? 1.194 7.543 8.023 1 97.69 96 CYS B C 1
ATOM 2938 O O . CYS B 1 96 ? 2.283 7.262 8.523 1 97.69 96 CYS B O 1
ATOM 2940 N N . ALA B 1 97 ? 0.667 6.984 7 1 96.75 97 ALA B N 1
ATOM 2941 C CA . ALA B 1 97 ? 1.348 5.855 6.371 1 96.75 97 ALA B CA 1
ATOM 2942 C C . ALA B 1 97 ? 2.73 6.262 5.867 1 96.75 97 ALA B C 1
ATOM 2944 O O . ALA B 1 97 ? 3.709 5.539 6.07 1 96.75 97 ALA B O 1
ATOM 2945 N N . GLU B 1 98 ? 2.789 7.359 5.23 1 96.56 98 GLU B N 1
ATOM 2946 C CA . GLU B 1 98 ? 4.07 7.832 4.711 1 96.56 98 GLU B CA 1
ATOM 2947 C C . GLU B 1 98 ? 5.062 8.086 5.84 1 96.56 98 GLU B C 1
ATOM 2949 O O . GLU B 1 98 ? 6.23 7.695 5.746 1 96.56 98 GLU B O 1
ATOM 2954 N N . CYS B 1 99 ? 4.617 8.695 6.914 1 98.25 99 CYS B N 1
ATOM 2955 C CA . CYS B 1 99 ? 5.484 8.977 8.055 1 98.25 99 CYS B CA 1
ATOM 2956 C C . CYS B 1 99 ? 5.973 7.691 8.703 1 98.25 99 CYS B C 1
ATOM 2958 O O . CYS B 1 99 ? 7.172 7.52 8.93 1 98.25 99 CYS B O 1
ATOM 2960 N N . ILE B 1 100 ? 5.07 6.75 8.93 1 98 100 ILE B N 1
ATOM 2961 C CA . ILE B 1 100 ? 5.363 5.531 9.68 1 98 100 ILE B CA 1
ATOM 2962 C C . ILE B 1 100 ? 6.258 4.617 8.836 1 98 100 ILE B C 1
ATOM 2964 O O . ILE B 1 100 ? 7.219 4.039 9.352 1 98 100 ILE B O 1
ATOM 2968 N N . ASN B 1 101 ? 6.02 4.559 7.578 1 96.62 101 ASN B N 1
ATOM 2969 C CA . ASN B 1 101 ? 6.75 3.629 6.723 1 96.62 101 ASN B CA 1
ATOM 2970 C C . ASN B 1 101 ? 8.156 4.133 6.418 1 96.62 101 ASN B C 1
ATOM 2972 O O . ASN B 1 101 ? 9.078 3.334 6.238 1 96.62 101 ASN B O 1
ATOM 2976 N N . SER B 1 102 ? 8.367 5.387 6.367 1 97.31 102 SER B N 1
ATOM 2977 C CA . SER B 1 102 ? 9.68 5.918 6.008 1 97.31 102 SER B CA 1
ATOM 2978 C C . SER B 1 102 ? 10.594 5.996 7.227 1 97.31 102 SER B C 1
ATOM 2980 O O . SER B 1 102 ? 11.82 5.949 7.09 1 97.31 102 SER B O 1
ATOM 2982 N N . ALA B 1 103 ? 10.055 6.043 8.344 1 98.5 103 ALA B N 1
ATOM 2983 C CA . ALA B 1 103 ? 10.781 6.41 9.562 1 98.5 103 ALA B CA 1
ATOM 2984 C C . ALA B 1 103 ? 11.867 5.387 9.883 1 98.5 103 ALA B C 1
ATOM 2986 O O . ALA B 1 103 ? 13.016 5.754 10.148 1 98.5 103 ALA B O 1
ATOM 2987 N N . PRO B 1 104 ? 11.57 4.082 9.797 1 97.38 104 PRO B N 1
ATOM 2988 C CA . PRO B 1 104 ? 12.586 3.107 10.195 1 97.38 104 PRO B CA 1
ATOM 2989 C C . PRO B 1 104 ? 13.82 3.131 9.297 1 97.38 104 PRO B C 1
ATOM 2991 O O . PRO B 1 104 ? 14.891 2.676 9.703 1 97.38 104 PRO B O 1
ATOM 2994 N N . LYS B 1 105 ? 13.703 3.67 8.141 1 95.06 105 LYS B N 1
ATOM 2995 C CA . LYS B 1 105 ? 14.797 3.621 7.168 1 95.06 105 LYS B CA 1
ATOM 2996 C C . LYS B 1 105 ? 15.547 4.949 7.113 1 95.06 105 LYS B C 1
ATOM 2998 O O . LYS B 1 105 ? 16.562 5.07 6.422 1 95.06 105 LYS B O 1
ATOM 3003 N N . LEU B 1 106 ? 15.141 5.906 7.785 1 96.56 106 LEU B N 1
ATOM 3004 C CA . LEU B 1 106 ? 15.664 7.262 7.66 1 96.56 106 LEU B CA 1
ATOM 3005 C C . LEU B 1 106 ? 17.156 7.293 7.953 1 96.56 106 LEU B C 1
ATOM 3007 O O . LEU B 1 106 ? 17.938 7.852 7.176 1 96.56 106 LEU B O 1
ATOM 3011 N N . ILE B 1 107 ? 17.562 6.672 9.031 1 95.94 107 ILE B N 1
ATOM 3012 C CA . ILE B 1 107 ? 18.969 6.711 9.438 1 95.94 107 ILE B CA 1
ATOM 3013 C C . ILE B 1 107 ? 19.781 5.762 8.562 1 95.94 107 ILE B C 1
ATOM 3015 O O . ILE B 1 107 ? 20.875 6.117 8.102 1 95.94 107 ILE B O 1
ATOM 3019 N N . LEU B 1 108 ? 19.234 4.637 8.258 1 93.06 108 LEU B N 1
ATOM 3020 C CA . LEU B 1 108 ? 19.906 3.613 7.477 1 93.06 108 LEU B CA 1
ATOM 3021 C C . LEU B 1 108 ? 20.156 4.094 6.051 1 93.06 108 LEU B C 1
ATOM 3023 O O . LEU B 1 108 ? 21.141 3.705 5.418 1 93.06 108 LEU B O 1
ATOM 3027 N N . SER B 1 109 ? 19.312 4.938 5.594 1 92.62 109 SER B N 1
ATOM 3028 C CA . SER B 1 109 ? 19.453 5.434 4.227 1 92.62 109 SER B CA 1
ATOM 3029 C C . SER B 1 109 ? 20.344 6.676 4.18 1 92.62 109 SER B C 1
ATOM 3031 O O . SER B 1 109 ? 20.641 7.184 3.102 1 92.62 109 SER B O 1
ATOM 3033 N N . ASN B 1 110 ? 20.734 7.176 5.355 1 93.75 110 ASN B N 1
ATOM 3034 C CA . ASN B 1 110 ? 21.547 8.375 5.453 1 93.75 110 ASN B CA 1
ATOM 3035 C C . ASN B 1 110 ? 22.75 8.164 6.375 1 93.75 110 ASN B C 1
ATOM 3037 O O . ASN B 1 110 ? 23.031 8.992 7.246 1 93.75 110 ASN B O 1
ATOM 3041 N N . VAL B 1 111 ? 23.406 7.117 6.148 1 92.81 111 VAL B N 1
ATOM 3042 C CA . VAL B 1 111 ? 24.516 6.727 7.016 1 92.81 111 VAL B CA 1
ATOM 3043 C C . VAL B 1 111 ? 25.625 7.773 6.938 1 92.81 111 VAL B C 1
ATOM 3045 O O . VAL B 1 111 ? 26.297 8.055 7.934 1 92.81 111 VAL B O 1
ATOM 3048 N N . ASN B 1 112 ? 25.75 8.383 5.801 1 91.38 112 ASN B N 1
ATOM 3049 C CA . ASN B 1 112 ? 26.797 9.383 5.613 1 91.38 112 ASN B CA 1
ATOM 3050 C C . ASN B 1 112 ? 26.609 10.57 6.555 1 91.38 112 ASN B C 1
ATOM 3052 O O . ASN B 1 112 ? 27.594 11.18 6.996 1 91.38 112 ASN B O 1
ATOM 3056 N N . TYR B 1 113 ? 25.375 10.875 6.875 1 89.81 113 TYR B N 1
ATOM 3057 C CA . TYR B 1 113 ? 25.094 11.984 7.773 1 89.81 113 TYR B CA 1
ATOM 3058 C C . TYR B 1 113 ? 25.406 11.609 9.219 1 89.81 113 TYR B C 1
ATOM 3060 O O . TYR B 1 113 ? 25.75 12.477 10.031 1 89.81 113 TYR B O 1
ATOM 3068 N N . VAL B 1 114 ? 25.312 10.352 9.516 1 86.88 114 VAL B N 1
ATOM 3069 C CA . VAL B 1 114 ? 25.562 9.859 10.867 1 86.88 114 VAL B CA 1
ATOM 3070 C C . VAL B 1 114 ? 27.062 9.883 11.156 1 86.88 114 VAL B C 1
ATOM 3072 O O . VAL B 1 114 ? 27.484 10.211 12.273 1 86.88 114 VAL B O 1
ATOM 3075 N N . LYS B 1 115 ? 27.734 9.523 10.094 1 84.12 115 LYS B N 1
ATOM 3076 C CA . LYS B 1 115 ? 29.172 9.422 10.258 1 84.12 115 LYS B CA 1
ATOM 3077 C C . LYS B 1 115 ? 29.844 10.797 10.203 1 84.12 115 LYS B C 1
ATOM 3079 O O . LYS B 1 115 ? 30.984 10.953 10.633 1 84.12 115 LYS B O 1
ATOM 3084 N N . LYS B 1 116 ? 29.062 11.719 9.664 1 75.5 116 LYS B N 1
ATOM 3085 C CA . LYS B 1 116 ? 29.594 13.078 9.633 1 75.5 116 LYS B CA 1
ATOM 3086 C C . LYS B 1 116 ? 29.438 13.758 10.992 1 75.5 116 LYS B C 1
ATOM 3088 O O . LYS B 1 116 ? 28.375 13.688 11.609 1 75.5 116 LYS B O 1
ATOM 3093 N N . VAL B 1 117 ? 30.438 14.273 11.586 1 65.81 117 VAL B N 1
ATOM 3094 C CA . VAL B 1 117 ? 30.609 14.734 12.961 1 65.81 117 VAL B CA 1
ATOM 3095 C C . VAL B 1 117 ? 29.594 15.852 13.25 1 65.81 117 VAL B C 1
ATOM 3097 O O . VAL B 1 117 ? 29.078 15.945 14.367 1 65.81 117 VAL B O 1
ATOM 3100 N N . VAL B 1 118 ? 29.062 16.547 12.258 1 77.44 118 VAL B N 1
ATOM 3101 C CA . VAL B 1 118 ? 28.391 17.766 12.68 1 77.44 118 VAL B CA 1
ATOM 3102 C C . VAL B 1 118 ? 26.953 17.781 12.164 1 77.44 118 VAL B C 1
ATOM 3104 O O . VAL B 1 118 ? 26.219 18.75 12.344 1 77.44 118 VAL B O 1
ATOM 3107 N N . PHE B 1 119 ? 26.438 16.766 11.789 1 87.62 119 PHE B N 1
ATOM 3108 C CA . PHE B 1 119 ? 25.109 16.828 11.219 1 87.62 119 PHE B CA 1
ATOM 3109 C C . PHE B 1 119 ? 24.047 16.531 12.289 1 87.62 119 PHE B C 1
ATOM 3111 O O . PHE B 1 119 ? 24.141 15.539 13 1 87.62 119 PHE B O 1
ATOM 3118 N N . PRO B 1 120 ? 23.094 17.484 12.438 1 92.06 120 PRO B N 1
ATOM 3119 C CA . PRO B 1 120 ? 22 17.203 13.367 1 92.06 120 PRO B CA 1
ATOM 3120 C C . PRO B 1 120 ? 21.031 16.141 12.844 1 92.06 120 PRO B C 1
ATOM 3122 O O . PRO B 1 120 ? 20.062 16.453 12.156 1 92.06 120 PRO B O 1
ATOM 3125 N N . ILE B 1 121 ? 21.188 14.977 13.234 1 93.38 121 ILE B N 1
ATOM 3126 C CA . ILE B 1 121 ? 20.547 13.812 12.617 1 93.38 121 ILE B CA 1
ATOM 3127 C C . ILE B 1 121 ? 19.047 13.828 12.914 1 93.38 121 ILE B C 1
ATOM 3129 O O . ILE B 1 121 ? 18.266 13.234 12.18 1 93.38 121 ILE B O 1
ATOM 3133 N N . GLU B 1 122 ? 18.625 14.578 13.953 1 93.5 122 GLU B N 1
ATOM 3134 C CA . GLU B 1 122 ? 17.219 14.648 14.312 1 93.5 122 GLU B CA 1
ATOM 3135 C C . GLU B 1 122 ? 16.406 15.383 13.242 1 93.5 122 GLU B C 1
ATOM 3137 O O . GLU B 1 122 ? 15.188 15.234 13.164 1 93.5 122 GLU B O 1
ATOM 3142 N N . VAL B 1 123 ? 17.047 16.094 12.336 1 95.12 123 VAL B N 1
ATOM 3143 C CA . VAL B 1 123 ? 16.391 16.891 11.312 1 95.12 123 VAL B CA 1
ATOM 3144 C C . VAL B 1 123 ? 15.836 15.977 10.219 1 95.12 123 VAL B C 1
ATOM 3146 O O . VAL B 1 123 ? 14.93 16.359 9.477 1 95.12 123 VAL B O 1
ATOM 3149 N N . LEU B 1 124 ? 16.391 14.781 10.156 1 95.94 124 LEU B N 1
ATOM 3150 C CA . LEU B 1 124 ? 15.945 13.852 9.125 1 95.94 124 LEU B CA 1
ATOM 3151 C C . LEU B 1 124 ? 14.469 13.5 9.305 1 95.94 124 LEU B C 1
ATOM 3153 O O . LEU B 1 124 ? 13.719 13.422 8.328 1 95.94 124 LEU B O 1
ATOM 3157 N N . SER B 1 125 ? 14.039 13.305 10.531 1 97.44 125 SER B N 1
ATOM 3158 C CA . SER B 1 125 ? 12.633 13.023 10.805 1 97.44 125 SER B CA 1
ATOM 3159 C C . SER B 1 125 ? 11.758 14.227 10.492 1 97.44 125 SER B C 1
ATOM 3161 O O . SER B 1 125 ? 10.664 14.078 9.938 1 97.44 125 SER B O 1
ATOM 3163 N N . MET B 1 126 ? 12.281 15.383 10.812 1 97.31 126 MET B N 1
ATOM 3164 C CA . MET B 1 126 ? 11.531 16.609 10.516 1 97.31 126 MET B CA 1
ATOM 3165 C C . MET B 1 126 ? 11.359 16.781 9.016 1 97.31 126 MET B C 1
ATOM 3167 O O . MET B 1 126 ? 10.289 17.188 8.555 1 97.31 126 MET B O 1
ATOM 3171 N N . THR B 1 127 ? 12.398 16.484 8.312 1 97.25 127 THR B N 1
ATOM 3172 C CA . THR B 1 127 ? 12.359 16.562 6.859 1 97.25 127 THR B CA 1
ATOM 3173 C C . THR B 1 127 ? 11.336 15.578 6.289 1 97.25 127 THR B C 1
ATOM 3175 O O . THR B 1 127 ? 10.547 15.938 5.406 1 97.25 127 THR B O 1
ATOM 3178 N N . SER B 1 128 ? 11.32 14.375 6.828 1 97.69 128 SER B N 1
ATOM 3179 C CA . SER B 1 128 ? 10.391 13.352 6.363 1 97.69 128 SER B CA 1
ATOM 3180 C C . SER B 1 128 ? 8.945 13.766 6.629 1 97.69 128 SER B C 1
ATOM 3182 O O . SER B 1 128 ? 8.07 13.531 5.797 1 97.69 128 SER B O 1
ATOM 3184 N N . ILE B 1 129 ? 8.688 14.414 7.738 1 98.19 129 ILE B N 1
ATOM 3185 C CA . ILE B 1 129 ? 7.344 14.867 8.094 1 98.19 129 ILE B CA 1
ATOM 3186 C C . ILE B 1 129 ? 6.902 15.969 7.137 1 98.19 129 ILE B C 1
ATOM 3188 O O . ILE B 1 129 ? 5.766 15.969 6.664 1 98.19 129 ILE B O 1
ATOM 3192 N N . LEU B 1 130 ? 7.797 16.844 6.848 1 97.75 130 LEU B N 1
ATOM 3193 C CA . LEU B 1 130 ? 7.469 17.938 5.945 1 97.75 130 LEU B CA 1
ATOM 3194 C C . LEU B 1 130 ? 7.203 17.422 4.535 1 97.75 130 LEU B C 1
ATOM 3196 O O . LEU B 1 130 ? 6.344 17.953 3.826 1 97.75 130 LEU B O 1
ATOM 3200 N N . ASN B 1 131 ? 7.941 16.422 4.156 1 97.38 131 ASN B N 1
ATOM 3201 C CA . ASN B 1 131 ? 7.668 15.781 2.873 1 97.38 131 ASN B CA 1
ATOM 3202 C C . ASN B 1 131 ? 6.262 15.188 2.834 1 97.38 131 ASN B C 1
ATOM 3204 O O . ASN B 1 131 ? 5.523 15.383 1.868 1 97.38 131 ASN B O 1
ATOM 3208 N N . ALA B 1 132 ? 5.926 14.492 3.852 1 98 132 ALA B N 1
ATOM 3209 C CA . ALA B 1 132 ? 4.598 13.898 3.951 1 98 132 ALA B CA 1
ATOM 3210 C C . ALA B 1 132 ? 3.516 14.977 3.973 1 98 132 ALA B C 1
ATOM 3212 O O . ALA B 1 132 ? 2.447 14.805 3.381 1 98 132 ALA B O 1
ATOM 3213 N N . LEU B 1 133 ? 3.855 16.094 4.66 1 98.25 133 LEU B N 1
ATOM 3214 C CA . LEU B 1 133 ? 2.908 17.203 4.727 1 98.25 133 LEU B CA 1
ATOM 3215 C C . LEU B 1 133 ? 2.717 17.828 3.355 1 98.25 133 LEU B C 1
ATOM 3217 O O . LEU B 1 133 ? 1.621 18.297 3.029 1 98.25 133 LEU B O 1
ATOM 3221 N N . PHE B 1 134 ? 3.756 17.844 2.545 1 97.25 134 PHE B N 1
ATOM 3222 C CA . PHE B 1 134 ? 3.643 18.344 1.181 1 97.25 134 PHE B CA 1
ATOM 3223 C C . PHE B 1 134 ? 2.652 17.516 0.375 1 97.25 134 PHE B C 1
ATOM 3225 O O . PHE B 1 134 ? 1.729 18.062 -0.235 1 97.25 134 PHE B O 1
ATOM 3232 N N . HIS B 1 135 ? 2.797 16.234 0.43 1 96.5 135 HIS B N 1
ATOM 3233 C CA . HIS B 1 135 ? 1.897 15.352 -0.295 1 96.5 135 HIS B CA 1
ATOM 3234 C C . HIS B 1 135 ? 0.477 15.438 0.253 1 96.5 135 HIS B C 1
ATOM 3236 O O . HIS B 1 135 ? -0.491 15.406 -0.51 1 96.5 135 HIS B O 1
ATOM 3242 N N . PHE B 1 136 ? 0.395 15.609 1.506 1 97.94 136 PHE B N 1
ATOM 3243 C CA . PHE B 1 136 ? -0.902 15.773 2.15 1 97.94 136 PHE B CA 1
ATOM 3244 C C . PHE B 1 136 ? -1.583 17.047 1.671 1 97.94 136 PHE B C 1
ATOM 3246 O O . PHE B 1 136 ? -2.77 17.031 1.338 1 97.94 136 PHE B O 1
ATOM 3253 N N . ALA B 1 137 ? -0.844 18.078 1.657 1 98 137 ALA B N 1
ATOM 3254 C CA . ALA B 1 137 ? -1.385 19.375 1.23 1 98 137 ALA B CA 1
ATOM 3255 C C . ALA B 1 137 ? -1.869 19.312 -0.215 1 98 137 ALA B C 1
ATOM 3257 O O . ALA B 1 137 ? -2.914 19.875 -0.55 1 98 137 ALA B O 1
ATOM 3258 N N . VAL B 1 138 ? -1.138 18.672 -1.011 1 97.06 138 VAL B N 1
ATOM 3259 C CA . VAL B 1 138 ? -1.531 18.5 -2.406 1 97.06 138 VAL B CA 1
ATOM 3260 C C . VAL B 1 138 ? -2.834 17.703 -2.486 1 97.06 138 VAL B C 1
ATOM 3262 O O . VAL B 1 138 ? -3.77 18.109 -3.186 1 97.06 138 VAL B O 1
ATOM 3265 N N . SER B 1 139 ? -2.939 16.625 -1.774 1 97.5 139 SER B N 1
ATOM 3266 C CA . SER B 1 139 ? -4.148 15.805 -1.763 1 97.5 139 SER B CA 1
ATOM 3267 C C . SER B 1 139 ? -5.34 16.594 -1.224 1 97.5 139 SER B C 1
ATOM 3269 O O . SER B 1 139 ? -6.457 16.453 -1.724 1 97.5 139 SER B O 1
ATOM 3271 N N . LEU B 1 140 ? -5.062 17.406 -0.187 1 97.88 140 LEU B N 1
ATOM 3272 C CA . LEU B 1 140 ? -6.102 18.25 0.383 1 97.88 140 LEU B CA 1
ATOM 3273 C C . LEU B 1 140 ? -6.609 19.25 -0.648 1 97.88 140 LEU B C 1
ATOM 3275 O O . LEU B 1 140 ? -7.816 19.5 -0.745 1 97.88 140 LEU B O 1
ATOM 3279 N N . SER B 1 141 ? -5.719 19.797 -1.386 1 97.62 141 SER B N 1
ATOM 3280 C CA . SER B 1 141 ? -6.113 20.734 -2.428 1 97.62 141 SER B CA 1
ATOM 3281 C C . SER B 1 141 ? -6.992 20.062 -3.479 1 97.62 141 SER B C 1
ATOM 3283 O O . SER B 1 141 ? -7.945 20.656 -3.977 1 97.62 141 SER B O 1
ATOM 3285 N N . VAL B 1 142 ? -6.656 18.812 -3.809 1 96.69 142 VAL B N 1
ATOM 3286 C CA . VAL B 1 142 ? -7.465 18.047 -4.754 1 96.69 142 VAL B CA 1
ATOM 3287 C C . VAL B 1 142 ? -8.859 17.812 -4.172 1 96.69 142 VAL B C 1
ATOM 3289 O O . VAL B 1 142 ? -9.859 17.953 -4.871 1 96.69 142 VAL B O 1
ATOM 3292 N N . LEU B 1 143 ? -8.906 17.516 -2.912 1 96.56 143 LEU B N 1
ATOM 3293 C CA . LEU B 1 143 ? -10.18 17.297 -2.236 1 96.56 143 LEU B CA 1
ATOM 3294 C C . LEU B 1 143 ? -11.031 18.562 -2.281 1 96.56 143 LEU B C 1
ATOM 3296 O O . LEU B 1 143 ? -12.195 18.516 -2.688 1 96.56 143 LEU B O 1
ATOM 3300 N N . LEU B 1 144 ? -10.461 19.703 -1.9 1 97.06 144 LEU B N 1
ATOM 3301 C CA . LEU B 1 144 ? -11.188 20.969 -1.832 1 97.06 144 LEU B CA 1
ATOM 3302 C C . LEU B 1 144 ? -11.594 21.438 -3.225 1 97.06 144 LEU B C 1
ATOM 3304 O O . LEU B 1 144 ? -12.688 21.969 -3.408 1 97.06 144 LEU B O 1
ATOM 3308 N N . ALA B 1 145 ? -10.758 21.219 -4.207 1 96.44 145 ALA B N 1
ATOM 3309 C CA . ALA B 1 145 ? -11.078 21.578 -5.582 1 96.44 145 ALA B CA 1
ATOM 3310 C C . ALA B 1 145 ? -12.258 20.766 -6.105 1 96.44 145 ALA B C 1
ATOM 3312 O O . ALA B 1 145 ? -13.148 21.297 -6.762 1 96.44 145 ALA B O 1
ATOM 3313 N N . THR B 1 146 ? -12.211 19.516 -5.832 1 93.19 146 THR B N 1
ATOM 3314 C CA . THR B 1 146 ? -13.289 18.641 -6.27 1 93.19 146 THR B CA 1
ATOM 3315 C C . THR B 1 146 ? -14.602 19.016 -5.582 1 93.19 146 THR B C 1
ATOM 3317 O O . THR B 1 146 ? -15.656 19.047 -6.215 1 93.19 146 THR B O 1
ATOM 3320 N N . GLN B 1 147 ? -14.484 19.312 -4.309 1 93.5 147 GLN B N 1
ATOM 3321 C CA . GLN B 1 147 ? -15.664 19.75 -3.566 1 93.5 147 GLN B CA 1
ATOM 3322 C C . GLN B 1 147 ? -16.219 21.047 -4.145 1 93.5 147 GLN B C 1
ATOM 3324 O O . GLN B 1 147 ? -17.438 21.188 -4.309 1 93.5 147 GLN B O 1
ATOM 3329 N N . LEU B 1 148 ? -15.398 21.953 -4.441 1 95.12 148 LEU B N 1
ATOM 3330 C CA . LEU B 1 148 ? -15.812 23.234 -5.016 1 95.12 148 LEU B CA 1
ATOM 3331 C C . LEU B 1 148 ? -16.438 23.031 -6.391 1 95.12 148 LEU B C 1
ATOM 3333 O O . LEU B 1 148 ? -17.438 23.672 -6.719 1 95.12 148 LEU B O 1
ATOM 3337 N N . PHE B 1 149 ? -15.906 22.172 -7.141 1 93.31 149 PHE B N 1
ATOM 3338 C CA . PHE B 1 149 ? -16.359 21.938 -8.508 1 93.31 149 PHE B CA 1
ATOM 3339 C C . PHE B 1 149 ? -17.719 21.25 -8.508 1 93.31 149 PHE B C 1
ATOM 3341 O O . PHE B 1 149 ? -18.609 21.625 -9.266 1 93.31 149 PHE B O 1
ATOM 3348 N N . PHE B 1 150 ? -17.984 20.344 -7.695 1 87.94 150 PHE B N 1
ATOM 3349 C CA . PHE B 1 150 ? -19.188 19.531 -7.758 1 87.94 150 PHE B CA 1
ATOM 3350 C C . PHE B 1 150 ? -20.25 20.047 -6.785 1 87.94 150 PHE B C 1
ATOM 3352 O O . PHE B 1 150 ? -21.438 20.031 -7.086 1 87.94 150 PHE B O 1
ATOM 3359 N N . ASN B 1 151 ? -19.781 20.484 -5.629 1 89.31 151 ASN B N 1
ATOM 3360 C CA . ASN B 1 151 ? -20.734 20.953 -4.617 1 89.31 151 ASN B CA 1
ATOM 3361 C C . ASN B 1 151 ? -20.828 22.469 -4.59 1 89.31 151 ASN B C 1
ATOM 3363 O O . ASN B 1 151 ? -21.656 23.031 -3.865 1 89.31 151 ASN B O 1
ATOM 3367 N N . HIS B 1 152 ? -19.938 23.078 -5.238 1 92.12 152 HIS B N 1
ATOM 3368 C CA . HIS B 1 152 ? -19.953 24.516 -5.48 1 92.12 152 HIS B CA 1
ATOM 3369 C C . HIS B 1 152 ? -19.75 25.297 -4.184 1 92.12 152 HIS B C 1
ATOM 3371 O O . HIS B 1 152 ? -20.125 26.469 -4.098 1 92.12 152 HIS B O 1
ATOM 3377 N N . THR B 1 153 ? -19.328 24.641 -3.107 1 91.19 153 THR B N 1
ATOM 3378 C CA . THR B 1 153 ? -19.109 25.344 -1.853 1 91.19 153 THR B CA 1
ATOM 3379 C C . THR B 1 153 ? -17.984 24.703 -1.047 1 91.19 153 THR B C 1
ATOM 3381 O O . THR B 1 153 ? -17.75 23.5 -1.166 1 91.19 153 THR B O 1
ATOM 3384 N N . ILE B 1 154 ? -17.25 25.516 -0.336 1 94.69 154 ILE B N 1
ATOM 3385 C CA . ILE B 1 154 ? -16.344 25.109 0.74 1 94.69 154 ILE B CA 1
ATOM 3386 C C . ILE B 1 154 ? -16.797 25.766 2.051 1 94.69 154 ILE B C 1
ATOM 3388 O O . ILE B 1 154 ? -16.828 26.984 2.162 1 94.69 154 ILE B O 1
ATOM 3392 N N . PRO B 1 155 ? -17.188 24.938 2.945 1 95.88 155 PRO B N 1
ATOM 3393 C CA . PRO B 1 155 ? -17.641 25.531 4.199 1 95.88 155 PRO B CA 1
ATOM 3394 C C . PRO B 1 155 ? -16.578 26.406 4.867 1 95.88 155 PRO B C 1
ATOM 3396 O O . PRO B 1 155 ? -15.391 26.094 4.793 1 95.88 155 PRO B O 1
ATOM 3399 N N . LEU B 1 156 ? -16.969 27.422 5.539 1 96.94 156 LEU B N 1
ATOM 3400 C CA . LEU B 1 156 ? -16.062 28.312 6.262 1 96.94 156 LEU B CA 1
ATOM 3401 C C . LEU B 1 156 ? -15.344 27.547 7.375 1 96.94 156 LEU B C 1
ATOM 3403 O O . LEU B 1 156 ? -14.227 27.922 7.754 1 96.94 156 LEU B O 1
ATOM 3407 N N . THR B 1 157 ? -15.961 26.484 7.824 1 97.94 157 THR B N 1
ATOM 3408 C CA . THR B 1 157 ? -15.383 25.688 8.898 1 97.94 157 THR B CA 1
ATOM 3409 C C . THR B 1 157 ? -14.102 25 8.422 1 97.94 157 THR B C 1
ATOM 3411 O O . THR B 1 157 ? -13.336 24.484 9.242 1 97.94 157 THR B O 1
ATOM 3414 N N . ALA B 1 158 ? -13.859 24.969 7.109 1 97.88 158 ALA B N 1
ATOM 3415 C CA . ALA B 1 158 ? -12.625 24.406 6.566 1 97.88 158 ALA B CA 1
ATOM 3416 C C . ALA B 1 158 ? -11.406 25.141 7.0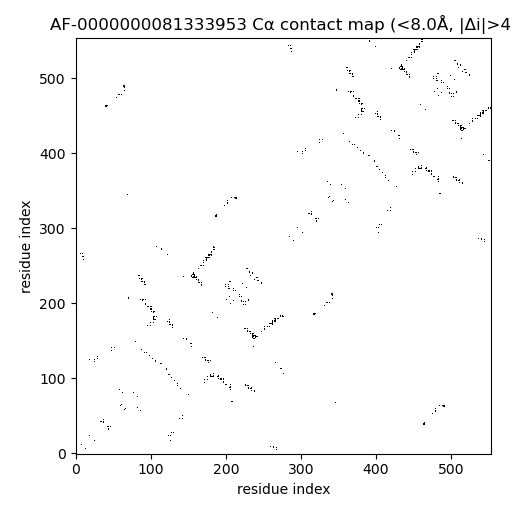9 1 97.88 158 ALA B C 1
ATOM 3418 O O . ALA B 1 158 ? -10.297 24.594 7.121 1 97.88 158 ALA B O 1
ATOM 3419 N N . LEU B 1 159 ? -11.609 26.344 7.574 1 97.62 159 LEU B N 1
ATOM 3420 C CA . LEU B 1 159 ? -10.516 27.172 8.078 1 97.62 159 LEU B CA 1
ATOM 3421 C C . LEU B 1 159 ? -9.953 26.594 9.367 1 97.62 159 LEU B C 1
ATOM 3423 O O . LEU B 1 159 ? -8.82 26.922 9.758 1 97.62 159 LEU B O 1
ATOM 3427 N N . TYR B 1 160 ? -10.695 25.75 10.07 1 97.88 160 TYR B N 1
ATOM 3428 C CA . TYR B 1 160 ? -10.25 25.125 11.312 1 97.88 160 TYR B CA 1
ATOM 3429 C C . TYR B 1 160 ? -9.32 23.953 11.031 1 97.88 160 TYR B C 1
ATOM 3431 O O . TYR B 1 160 ? -8.688 23.422 11.945 1 97.88 160 TYR B O 1
ATOM 3439 N N . PHE B 1 161 ? -9.156 23.562 9.766 1 97.88 161 PHE B N 1
ATOM 3440 C CA . PHE B 1 161 ? -8.516 22.297 9.438 1 97.88 161 PHE B CA 1
ATOM 3441 C C . PHE B 1 161 ? -7.043 22.328 9.836 1 97.88 161 PHE B C 1
ATOM 3443 O O . PHE B 1 161 ? -6.508 21.328 10.312 1 97.88 161 PHE B O 1
ATOM 3450 N N . PRO B 1 162 ? -6.312 23.484 9.711 1 97.38 162 PRO B N 1
ATOM 3451 C CA . PRO B 1 162 ? -4.922 23.5 10.172 1 97.38 162 PRO B CA 1
ATOM 3452 C C . PRO B 1 162 ? -4.781 23.125 11.648 1 97.38 162 PRO B C 1
ATOM 3454 O O . PRO B 1 162 ? -3.807 22.484 12.031 1 97.38 162 PRO B O 1
ATOM 3457 N N . ILE B 1 163 ? -5.738 23.438 12.43 1 97.31 163 ILE B N 1
ATOM 3458 C CA . ILE B 1 163 ? -5.711 23.109 13.852 1 97.31 163 ILE B CA 1
ATOM 3459 C C . ILE B 1 163 ? -6.051 21.641 14.047 1 97.31 163 ILE B C 1
ATOM 3461 O O . ILE B 1 163 ? -5.488 20.984 14.922 1 97.31 163 ILE B O 1
ATOM 3465 N N . ILE B 1 164 ? -6.883 21.109 13.195 1 98 164 ILE B N 1
ATOM 3466 C CA . ILE B 1 164 ? -7.383 19.75 13.305 1 98 164 ILE B CA 1
ATOM 3467 C C . ILE B 1 164 ? -6.258 18.766 13 1 98 164 ILE B C 1
ATOM 3469 O O . ILE B 1 164 ? -6.172 17.703 13.617 1 98 164 ILE B O 1
ATOM 3473 N N . ILE B 1 165 ? -5.344 19.156 12.078 1 98.25 165 ILE B N 1
ATOM 3474 C CA . ILE B 1 165 ? -4.316 18.219 11.633 1 98.25 165 ILE B CA 1
ATOM 3475 C C . ILE B 1 165 ? -3.129 18.266 12.594 1 98.25 165 ILE B C 1
ATOM 3477 O O . ILE B 1 165 ? -2.303 17.344 12.609 1 98.25 165 ILE B O 1
ATOM 3481 N N . MET B 1 166 ? -2.986 19.234 13.477 1 97.69 166 MET B N 1
ATOM 3482 C CA . MET B 1 166 ? -1.81 19.5 14.305 1 97.69 166 MET B CA 1
ATOM 3483 C C . MET B 1 166 ? -1.559 18.344 15.266 1 97.69 166 MET B C 1
ATOM 3485 O O . MET B 1 166 ? -0.421 17.891 15.422 1 97.69 166 MET B O 1
ATOM 3489 N N . PRO B 1 167 ? -2.629 17.828 15.961 1 97.38 167 PRO B N 1
ATOM 3490 C CA . PRO B 1 167 ? -2.383 16.688 16.844 1 97.38 167 PRO B CA 1
ATOM 3491 C C . PRO B 1 167 ? -1.691 15.523 16.141 1 97.38 167 PRO B C 1
ATOM 3493 O O . PRO B 1 167 ? -0.775 14.914 16.703 1 97.38 167 PRO B O 1
ATOM 3496 N N . LEU B 1 168 ? -2.102 15.289 14.945 1 98.19 168 LEU B N 1
ATOM 3497 C CA . LEU B 1 168 ? -1.543 14.172 14.195 1 98.19 168 LEU B CA 1
ATOM 3498 C C . LEU B 1 168 ? -0.112 14.469 13.758 1 98.19 168 LEU B C 1
ATOM 3500 O O . LEU B 1 168 ? 0.741 13.578 13.766 1 98.19 168 LEU B O 1
ATOM 3504 N N . VAL B 1 169 ? 0.192 15.703 13.422 1 98.31 169 VAL B N 1
ATOM 3505 C CA . VAL B 1 169 ? 1.539 16.109 13.031 1 98.31 169 VAL B CA 1
ATOM 3506 C C . VAL B 1 169 ? 2.498 15.898 14.195 1 98.31 169 VAL B C 1
ATOM 3508 O O . VAL B 1 169 ? 3.576 15.328 14.031 1 98.31 169 VAL B O 1
ATOM 3511 N N . PHE B 1 170 ? 2.086 16.297 15.359 1 97.69 170 PHE B N 1
ATOM 3512 C CA . PHE B 1 170 ? 2.922 16.141 16.531 1 97.69 170 PHE B CA 1
ATOM 3513 C C . PHE B 1 170 ? 3.119 14.664 16.859 1 97.69 170 PHE B C 1
ATOM 3515 O O . PHE B 1 170 ? 4.234 14.227 17.156 1 97.69 170 PHE B O 1
ATOM 3522 N N . MET B 1 171 ? 2.066 13.961 16.75 1 98.12 171 MET B N 1
ATOM 3523 C CA . MET B 1 171 ? 2.145 12.531 17.031 1 98.12 171 MET B CA 1
ATOM 3524 C C . MET B 1 171 ? 3.096 11.836 16.062 1 98.12 171 MET B C 1
ATOM 3526 O O . MET B 1 171 ? 3.957 11.062 16.484 1 98.12 171 MET B O 1
ATOM 3530 N N . MET B 1 172 ? 2.98 12.156 14.773 1 98.44 172 MET B N 1
ATOM 3531 C CA . MET B 1 172 ? 3.811 11.508 13.758 1 98.44 172 MET B CA 1
ATOM 3532 C C . MET B 1 172 ? 5.266 11.938 13.891 1 98.44 172 MET B C 1
ATOM 3534 O O . MET B 1 172 ? 6.18 11.156 13.617 1 98.44 172 MET B O 1
ATOM 3538 N N . MET B 1 173 ? 5.457 13.133 14.336 1 97.94 173 MET B N 1
ATOM 3539 C CA . MET B 1 173 ? 6.82 13.586 14.602 1 97.94 173 MET B CA 1
ATOM 3540 C C . MET B 1 173 ? 7.48 12.727 15.68 1 97.94 173 MET B C 1
ATOM 3542 O O . MET B 1 173 ? 8.602 12.242 15.492 1 97.94 173 MET B O 1
ATOM 3546 N N . GLY B 1 174 ? 6.793 12.555 16.734 1 98.19 174 GLY B N 1
ATOM 3547 C CA . GLY B 1 174 ? 7.305 11.719 17.797 1 98.19 174 GLY B CA 1
ATOM 3548 C C . GLY B 1 174 ? 7.492 10.266 17.391 1 98.19 174 GLY B C 1
ATOM 3549 O O . GLY B 1 174 ? 8.539 9.672 17.672 1 98.19 174 GLY B O 1
ATOM 3550 N N . ILE B 1 175 ? 6.551 9.758 16.688 1 98.38 175 ILE B N 1
ATOM 3551 C CA . ILE B 1 175 ? 6.602 8.367 16.234 1 98.38 175 ILE B CA 1
ATOM 3552 C C . ILE B 1 175 ? 7.742 8.203 15.227 1 98.38 175 ILE B C 1
ATOM 3554 O O . ILE B 1 175 ? 8.43 7.176 15.219 1 98.38 175 ILE B O 1
ATOM 3558 N N . SER B 1 176 ? 7.902 9.172 14.391 1 98.56 176 SER B N 1
ATOM 3559 C CA . SER B 1 176 ? 8.992 9.125 13.422 1 98.56 176 SER B CA 1
ATOM 3560 C C . SER B 1 176 ? 10.344 9.031 14.109 1 98.56 176 SER B C 1
ATOM 3562 O O . SER B 1 176 ? 11.195 8.227 13.719 1 98.56 176 SER B O 1
ATOM 3564 N N . TRP B 1 177 ? 10.547 9.828 15.148 1 98.25 177 TRP B N 1
ATOM 3565 C CA . TRP B 1 177 ? 11.797 9.758 15.898 1 98.25 177 TRP B CA 1
ATOM 3566 C C . TRP B 1 177 ? 11.961 8.398 16.578 1 98.25 177 TRP B C 1
ATOM 3568 O O . TRP B 1 177 ? 13.039 7.805 16.531 1 98.25 177 TRP B O 1
ATOM 3578 N N . LEU B 1 178 ? 10.906 7.949 17.141 1 98.44 178 LEU B N 1
ATOM 3579 C CA . LEU B 1 178 ? 10.93 6.656 17.812 1 98.44 178 LEU B CA 1
ATOM 3580 C C . LEU B 1 178 ? 11.273 5.539 16.828 1 98.44 178 LEU B C 1
ATOM 3582 O O . LEU B 1 178 ? 12.18 4.742 17.078 1 98.44 178 LEU B O 1
ATOM 3586 N N . LEU B 1 179 ? 10.633 5.504 15.703 1 98.56 179 LEU B N 1
ATOM 3587 C CA . LEU B 1 179 ? 10.797 4.441 14.719 1 98.56 179 LEU B CA 1
ATOM 3588 C C . LEU B 1 179 ? 12.141 4.559 14.008 1 98.56 179 LEU B C 1
ATOM 3590 O O . LEU B 1 179 ? 12.75 3.551 13.648 1 98.56 179 LEU B O 1
ATOM 3594 N N . ALA B 1 180 ? 12.578 5.797 13.797 1 98.31 180 ALA B N 1
ATOM 3595 C CA . ALA B 1 180 ? 13.898 5.988 13.203 1 98.31 180 ALA B CA 1
ATOM 3596 C C . ALA B 1 180 ? 14.984 5.398 14.094 1 98.31 180 ALA B C 1
ATOM 3598 O O . ALA B 1 180 ? 15.891 4.715 13.609 1 98.31 180 ALA B O 1
ATOM 3599 N N . ALA B 1 181 ? 14.836 5.672 15.367 1 97.81 181 ALA B N 1
ATOM 3600 C CA . ALA B 1 181 ? 15.805 5.145 16.312 1 97.81 181 ALA B CA 1
ATOM 3601 C C . ALA B 1 181 ? 15.734 3.623 16.391 1 97.81 181 ALA B C 1
ATOM 3603 O O . ALA B 1 181 ? 16.75 2.938 16.266 1 97.81 181 ALA B O 1
ATOM 3604 N N . LEU B 1 182 ? 14.555 3.086 16.547 1 97.56 182 LEU B N 1
ATOM 3605 C CA . LEU B 1 182 ? 14.375 1.644 16.688 1 97.56 182 LEU B CA 1
ATOM 3606 C C . LEU B 1 182 ? 14.812 0.926 15.406 1 97.56 182 LEU B C 1
ATOM 3608 O O . LEU B 1 182 ? 15.445 -0.132 15.469 1 97.56 182 LEU B O 1
ATOM 3612 N N . GLY B 1 183 ? 14.477 1.48 14.297 1 96.38 183 GLY B N 1
ATOM 3613 C CA . GLY B 1 183 ? 14.82 0.875 13.023 1 96.38 183 GLY B CA 1
ATOM 3614 C C . GLY B 1 183 ? 16.312 0.79 12.789 1 96.38 183 GLY B C 1
ATOM 3615 O O . GLY B 1 183 ? 16.797 -0.071 12.039 1 96.38 183 GLY B O 1
ATOM 3616 N N . THR B 1 184 ? 17.031 1.717 13.375 1 95.38 184 THR B N 1
ATOM 3617 C CA . THR B 1 184 ? 18.484 1.701 13.273 1 95.38 184 THR B CA 1
ATOM 3618 C C . THR B 1 184 ? 19.062 0.487 14 1 95.38 184 THR B C 1
ATOM 3620 O O . THR B 1 184 ? 20.047 -0.102 13.539 1 95.38 184 THR B O 1
ATOM 3623 N N . TYR B 1 185 ? 18.391 0.089 15.039 1 94.94 185 TYR B N 1
ATOM 3624 C CA . TYR B 1 185 ? 18.906 -1.004 15.859 1 94.94 185 TYR B CA 1
ATOM 3625 C C . TYR B 1 185 ? 18.266 -2.33 15.461 1 94.94 185 TYR B C 1
ATOM 3627 O O . TYR B 1 185 ? 18.906 -3.383 15.547 1 94.94 185 TYR B O 1
ATOM 3635 N N . ILE B 1 186 ? 17 -2.27 15.117 1 94.5 186 ILE B N 1
ATOM 3636 C CA . ILE B 1 186 ? 16.234 -3.48 14.852 1 94.5 186 ILE B CA 1
ATOM 3637 C C . ILE B 1 186 ? 15.594 -3.395 13.469 1 94.5 186 ILE B C 1
ATOM 3639 O O . ILE B 1 186 ? 14.602 -2.691 13.289 1 94.5 186 ILE B O 1
ATOM 3643 N N . ARG B 1 187 ? 15.992 -4.238 12.586 1 92 187 ARG B N 1
ATOM 3644 C CA . ARG B 1 187 ? 15.547 -4.168 11.195 1 92 187 ARG B CA 1
ATOM 3645 C C . ARG B 1 187 ? 14.109 -4.66 11.055 1 92 187 ARG B C 1
ATOM 3647 O O . ARG B 1 187 ? 13.438 -4.336 10.078 1 92 187 ARG B O 1
ATOM 3654 N N . ASP B 1 188 ? 13.641 -5.379 12.039 1 93.56 188 ASP B N 1
ATOM 3655 C CA . ASP B 1 188 ? 12.281 -5.91 12.023 1 93.56 188 ASP B CA 1
ATOM 3656 C C . ASP B 1 188 ? 11.25 -4.785 12.078 1 93.56 188 ASP B C 1
ATOM 3658 O O . ASP B 1 188 ? 10.086 -4.984 11.695 1 93.56 188 ASP B O 1
ATOM 3662 N N . ILE B 1 189 ? 11.656 -3.658 12.445 1 94.62 189 ILE B N 1
ATOM 3663 C CA . ILE B 1 189 ? 10.719 -2.549 12.617 1 94.62 189 ILE B CA 1
ATOM 3664 C C . ILE B 1 189 ? 10.109 -2.178 11.266 1 94.62 189 ILE B C 1
ATOM 3666 O O . ILE B 1 189 ? 8.945 -1.797 11.188 1 94.62 189 ILE B O 1
ATOM 3670 N N . GLY B 1 190 ? 10.883 -2.357 10.234 1 92.38 190 GLY B N 1
ATOM 3671 C CA . GLY B 1 190 ? 10.359 -2.084 8.906 1 92.38 190 GLY B CA 1
ATOM 3672 C C . GLY B 1 190 ? 9.188 -2.969 8.531 1 92.38 190 GLY B C 1
ATOM 3673 O O . GLY B 1 190 ? 8.219 -2.5 7.93 1 92.38 190 GLY B O 1
ATOM 3674 N N . GLN B 1 191 ? 9.227 -4.18 8.922 1 87.44 191 GLN B N 1
ATOM 3675 C CA . GLN B 1 191 ? 8.141 -5.121 8.672 1 87.44 191 GLN B CA 1
ATOM 3676 C C . GLN B 1 191 ? 6.918 -4.793 9.523 1 87.44 191 GLN B C 1
ATOM 3678 O O . GLN B 1 191 ? 5.789 -4.824 9.031 1 87.44 191 GLN B O 1
ATOM 3683 N N . ILE B 1 192 ? 7.16 -4.371 10.641 1 91.69 192 ILE B N 1
ATOM 3684 C CA . ILE B 1 192 ? 6.102 -4.094 11.609 1 91.69 192 ILE B CA 1
ATOM 3685 C C . ILE B 1 192 ? 5.328 -2.85 11.188 1 91.69 192 ILE B C 1
ATOM 3687 O O . ILE B 1 192 ? 4.098 -2.814 11.281 1 91.69 192 ILE B O 1
ATOM 3691 N N . THR B 1 193 ? 6.074 -1.866 10.75 1 95.06 193 THR B N 1
ATOM 3692 C CA . THR B 1 193 ? 5.426 -0.609 10.391 1 95.06 193 THR B CA 1
ATOM 3693 C C . THR B 1 193 ? 4.473 -0.805 9.211 1 95.06 193 THR B C 1
ATOM 3695 O O . THR B 1 193 ? 3.385 -0.231 9.188 1 95.06 193 THR B O 1
ATOM 3698 N N . GLY B 1 194 ? 4.82 -1.636 8.266 1 90.06 194 GLY B N 1
ATOM 3699 C CA . GLY B 1 194 ? 3.92 -1.92 7.164 1 90.06 194 GLY B CA 1
ATOM 3700 C C . GLY B 1 194 ? 2.594 -2.508 7.609 1 90.06 194 GLY B C 1
ATOM 3701 O O . GLY B 1 194 ? 1.532 -2.062 7.168 1 90.06 194 GLY B O 1
ATOM 3702 N N . MET B 1 195 ? 2.664 -3.381 8.484 1 87.75 195 MET B N 1
ATOM 3703 C CA . MET B 1 195 ? 1.471 -4.039 9.008 1 87.75 195 MET B CA 1
ATOM 3704 C C . MET B 1 195 ? 0.644 -3.074 9.852 1 87.75 195 MET B C 1
ATOM 3706 O O . MET B 1 195 ? -0.587 -3.088 9.789 1 87.75 195 MET B O 1
ATOM 3710 N N . ALA B 1 196 ? 1.359 -2.305 10.578 1 91.94 196 ALA B N 1
ATOM 3711 C CA . ALA B 1 196 ? 0.681 -1.343 11.445 1 91.94 196 ALA B CA 1
ATOM 3712 C C . ALA B 1 196 ? -0.119 -0.336 10.625 1 91.94 196 ALA B C 1
ATOM 3714 O O . ALA B 1 196 ? -1.245 0.013 10.984 1 91.94 196 ALA B O 1
ATOM 3715 N N . VAL B 1 197 ? 0.441 0.073 9.539 1 93.62 197 VAL B N 1
ATOM 3716 C CA . VAL B 1 197 ? -0.219 1.044 8.672 1 93.62 197 VAL B CA 1
ATOM 3717 C C . VAL B 1 197 ? -1.477 0.425 8.062 1 93.62 197 VAL B C 1
ATOM 3719 O O . VAL B 1 197 ? -2.525 1.071 8 1 93.62 197 VAL B O 1
ATOM 3722 N N . THR B 1 198 ? -1.381 -0.807 7.664 1 86.44 198 THR B N 1
ATOM 3723 C CA . THR B 1 198 ? -2.541 -1.5 7.113 1 86.44 198 THR B CA 1
ATOM 3724 C C . THR B 1 198 ? -3.627 -1.661 8.172 1 86.44 198 THR B C 1
ATOM 3726 O O . THR B 1 198 ? -4.805 -1.42 7.906 1 86.44 198 THR B O 1
ATOM 3729 N N . ALA B 1 199 ? -3.227 -2.027 9.352 1 86.88 199 ALA B N 1
ATOM 3730 C CA . ALA B 1 199 ? -4.168 -2.15 10.461 1 86.88 199 ALA B CA 1
ATOM 3731 C C . ALA B 1 199 ? -4.863 -0.821 10.742 1 86.88 199 ALA B C 1
ATOM 3733 O O . ALA B 1 199 ? -6.078 -0.78 10.953 1 86.88 199 ALA B O 1
ATOM 3734 N N . LEU B 1 200 ? -4.09 0.22 10.672 1 91.69 200 LEU B N 1
ATOM 3735 C CA . LEU B 1 200 ? -4.641 1.545 10.93 1 91.69 200 LEU B CA 1
ATOM 3736 C C . LEU B 1 200 ? -5.691 1.912 9.891 1 91.69 200 LEU B C 1
ATOM 3738 O O . LEU B 1 200 ? -6.68 2.578 10.211 1 91.69 200 LEU B O 1
ATOM 3742 N N . LEU B 1 201 ? -5.465 1.511 8.703 1 88.69 201 LEU B N 1
ATOM 3743 C CA . LEU B 1 201 ? -6.418 1.812 7.641 1 88.69 201 LEU B CA 1
ATOM 3744 C C . LEU B 1 201 ? -7.785 1.219 7.953 1 88.69 201 LEU B C 1
ATOM 3746 O O . LEU B 1 201 ? -8.805 1.901 7.832 1 88.69 201 LEU B O 1
ATOM 3750 N N . PHE B 1 202 ? -7.758 0.047 8.477 1 80.81 202 PHE B N 1
ATOM 3751 C CA . PHE B 1 202 ? -9.008 -0.681 8.625 1 80.81 202 PHE B CA 1
ATOM 3752 C C . PHE B 1 202 ? -9.594 -0.471 10.023 1 80.81 202 PHE B C 1
ATOM 3754 O O . PHE B 1 202 ? -10.797 -0.626 10.227 1 80.81 202 PHE B O 1
ATOM 3761 N N . LEU B 1 203 ? -8.727 -0.12 10.93 1 84.94 203 LEU B N 1
ATOM 3762 C CA . LEU B 1 203 ? -9.203 0.104 12.289 1 84.94 203 LEU B CA 1
ATOM 3763 C C . LEU B 1 203 ? -9.586 1.565 12.492 1 84.94 203 LEU B C 1
ATOM 3765 O O . LEU B 1 203 ? -9.984 1.957 13.594 1 84.94 203 LEU B O 1
ATOM 3769 N N . SER B 1 204 ? -9.438 2.355 11.508 1 89.19 204 SER B N 1
ATOM 3770 C CA . SER B 1 204 ? -9.93 3.73 11.492 1 89.19 204 SER B CA 1
ATOM 3771 C C . SER B 1 204 ? -11.211 3.85 10.68 1 89.19 204 SER B C 1
ATOM 3773 O O . SER B 1 204 ? -11.484 3.016 9.812 1 89.19 204 SER B O 1
ATOM 3775 N N . PRO B 1 205 ? -11.945 4.848 10.969 1 88.06 205 PRO B N 1
ATOM 3776 C CA . PRO B 1 205 ? -13.195 5.004 10.219 1 88.06 205 PRO B CA 1
ATOM 3777 C C . PRO B 1 205 ? -12.977 5.641 8.844 1 88.06 205 PRO B C 1
ATOM 3779 O O . PRO B 1 205 ? -13.648 6.617 8.5 1 88.06 205 PRO B O 1
ATOM 3782 N N . VAL B 1 206 ? -12.086 5.004 8.117 1 88.5 206 VAL B N 1
ATOM 3783 C CA . VAL B 1 206 ? -11.805 5.492 6.773 1 88.5 206 VAL B CA 1
ATOM 3784 C C . VAL B 1 206 ? -12.898 5.023 5.812 1 88.5 206 VAL B C 1
ATOM 3786 O O . VAL B 1 206 ? -13.477 5.828 5.078 1 88.5 206 VAL B O 1
ATOM 3789 N N . PHE B 1 207 ? -13.273 3.748 5.953 1 79.94 207 PHE B N 1
ATOM 3790 C CA . PHE B 1 207 ? -14.18 3.141 4.98 1 79.94 207 PHE B CA 1
ATOM 3791 C C . PHE B 1 207 ? -15.594 3.072 5.527 1 79.94 207 PHE B C 1
ATOM 3793 O O . PHE B 1 207 ? -16.516 2.664 4.824 1 79.94 207 PHE B O 1
ATOM 3800 N N . TYR B 1 208 ? -15.758 3.416 6.781 1 78.19 208 TYR B N 1
ATOM 3801 C CA . TYR B 1 208 ? -17.062 3.295 7.43 1 78.19 208 TYR B CA 1
ATOM 3802 C C . TYR B 1 208 ? -17.25 4.387 8.477 1 78.19 208 TYR B C 1
ATOM 3804 O O . TYR B 1 208 ? -16.281 4.875 9.055 1 78.19 208 TYR B O 1
ATOM 3812 N N . PRO B 1 209 ? -18.484 4.688 8.625 1 80.5 209 PRO B N 1
ATOM 3813 C CA . PRO B 1 209 ? -18.766 5.609 9.734 1 80.5 209 PRO B CA 1
ATOM 3814 C C . PRO B 1 209 ? -18.656 4.934 11.094 1 80.5 209 PRO B C 1
ATOM 3816 O O . PRO B 1 209 ? -18.859 3.723 11.211 1 80.5 209 PRO B O 1
ATOM 3819 N N . ILE B 1 210 ? -18.406 5.703 12.07 1 83.12 210 ILE B N 1
ATOM 3820 C CA . ILE B 1 210 ? -18.281 5.168 13.422 1 83.12 210 ILE B CA 1
ATOM 3821 C C . ILE B 1 210 ? -19.578 4.477 13.828 1 83.12 210 ILE B C 1
ATOM 3823 O O . ILE B 1 210 ? -19.547 3.463 14.531 1 83.12 210 ILE B O 1
ATOM 3827 N N . SER B 1 211 ? -20.656 4.965 13.336 1 79.69 211 SER B N 1
ATOM 3828 C CA . SER B 1 211 ? -21.969 4.457 13.695 1 79.69 211 SER B CA 1
ATOM 3829 C C . SER B 1 211 ? -22.203 3.064 13.117 1 79.69 211 SER B C 1
ATOM 3831 O O . SER B 1 211 ? -23.141 2.373 13.508 1 79.69 211 SER B O 1
ATOM 3833 N N . ALA B 1 212 ? -21.359 2.674 12.188 1 74.56 212 ALA B N 1
ATOM 3834 C CA . ALA B 1 212 ? -21.5 1.349 11.586 1 74.56 212 ALA B CA 1
ATOM 3835 C C . ALA B 1 212 ? -21 0.264 12.531 1 74.56 212 ALA B C 1
ATOM 3837 O O . ALA B 1 212 ? -21.281 -0.919 12.344 1 74.56 212 ALA B O 1
ATOM 3838 N N . LEU B 1 213 ? -20.266 0.65 13.586 1 77.31 213 LEU B N 1
ATOM 3839 C CA . LEU B 1 213 ? -19.75 -0.307 14.555 1 77.31 213 LEU B CA 1
ATOM 3840 C C . LEU B 1 213 ? -20.719 -0.466 15.727 1 77.31 213 LEU B C 1
ATOM 3842 O O . LEU B 1 213 ? -21.438 0.473 16.078 1 77.31 213 LEU B O 1
ATOM 3846 N N . PRO B 1 214 ? -20.672 -1.719 16.281 1 79.31 214 PRO B N 1
ATOM 3847 C CA . PRO B 1 214 ? -21.438 -1.862 17.531 1 79.31 214 PRO B CA 1
ATOM 3848 C C . PRO B 1 214 ? -21 -0.867 18.609 1 79.31 214 PRO B C 1
ATOM 3850 O O . PRO B 1 214 ? -19.828 -0.504 18.672 1 79.31 214 PRO B O 1
ATOM 3853 N N . GLU B 1 215 ? -21.891 -0.45 19.391 1 82.06 215 GLU B N 1
ATOM 3854 C CA . GLU B 1 215 ? -21.672 0.608 20.375 1 82.06 215 GLU B CA 1
ATOM 3855 C C . GLU B 1 215 ? -20.5 0.284 21.281 1 82.06 215 GLU B C 1
ATOM 3857 O O . GLU B 1 215 ? -19.75 1.177 21.672 1 82.06 215 GLU B O 1
ATOM 3862 N N . GLN B 1 216 ? -20.344 -1.005 21.531 1 82.69 216 GLN B N 1
ATOM 3863 C CA . GLN B 1 216 ? -19.297 -1.414 22.469 1 82.69 216 GLN B CA 1
ATOM 3864 C C . GLN B 1 216 ? -17.922 -1.141 21.891 1 82.69 216 GLN B C 1
ATOM 3866 O O . GLN B 1 216 ? -16.953 -0.998 22.641 1 82.69 216 GLN B O 1
ATOM 3871 N N . TYR B 1 217 ? -17.812 -1.016 20.578 1 80.06 217 TYR B N 1
ATOM 3872 C CA . TYR B 1 217 ? -16.5 -0.862 19.953 1 80.06 217 TYR B CA 1
ATOM 3873 C C . TYR B 1 217 ? -16.266 0.583 19.516 1 80.06 217 TYR B C 1
ATOM 3875 O O . TYR B 1 217 ? -15.148 0.957 19.172 1 80.06 217 TYR B O 1
ATOM 3883 N N . GLN B 1 218 ? -17.25 1.38 19.594 1 83.12 218 GLN B N 1
ATOM 3884 C CA . GLN B 1 218 ? -17.125 2.752 19.109 1 83.12 218 GLN B CA 1
ATOM 3885 C C . GLN B 1 218 ? -16.125 3.549 19.953 1 83.12 218 GLN B C 1
ATOM 3887 O O . GLN B 1 218 ? -15.336 4.32 19.406 1 83.12 218 GLN B O 1
ATOM 3892 N N . GLY B 1 219 ? -16.172 3.295 21.297 1 81.06 219 GLY B N 1
ATOM 3893 C CA . GLY B 1 219 ? -15.227 3.975 22.172 1 81.06 219 GLY B CA 1
ATOM 3894 C C . GLY B 1 219 ? -13.789 3.572 21.922 1 81.06 219 GLY B C 1
ATOM 3895 O O . GLY B 1 219 ? -12.883 4.414 21.969 1 81.06 219 GLY B O 1
ATOM 3896 N N . TRP B 1 220 ? -13.547 2.344 21.516 1 79.31 220 TRP B N 1
ATOM 3897 C CA . TRP B 1 220 ? -12.203 1.82 21.281 1 79.31 220 TRP B CA 1
ATOM 3898 C C . TRP B 1 220 ? -11.609 2.426 20.016 1 79.31 220 TRP B C 1
ATOM 3900 O O . TRP B 1 220 ? -10.383 2.535 19.891 1 79.31 220 TRP B O 1
ATOM 3910 N N . LEU B 1 221 ? -12.5 2.908 19.188 1 82.62 221 LEU B N 1
ATOM 3911 C CA . LEU B 1 221 ? -12.023 3.486 17.938 1 82.62 221 LEU B CA 1
ATOM 3912 C C . LEU B 1 221 ? -11.297 4.805 18.188 1 82.62 221 LEU B C 1
ATOM 3914 O O . LEU B 1 221 ? -10.406 5.184 17.422 1 82.62 221 LEU B O 1
ATOM 3918 N N . TYR B 1 222 ? -11.703 5.387 19.297 1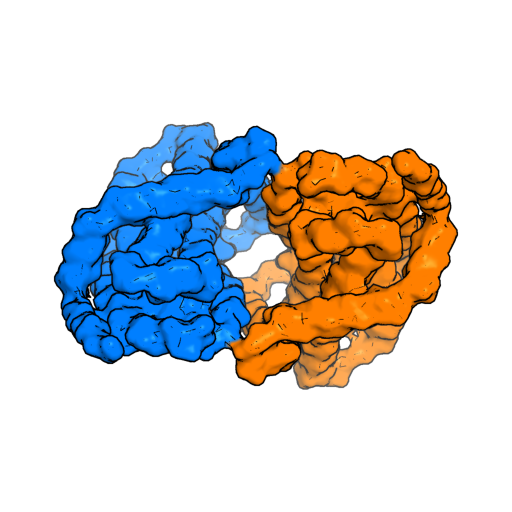 81.44 222 TYR B N 1
ATOM 3919 C CA . TYR B 1 222 ? -11.117 6.691 19.562 1 81.44 222 TYR B CA 1
ATOM 3920 C C . TYR B 1 222 ? -9.719 6.555 20.141 1 81.44 222 TYR B C 1
ATOM 3922 O O . TYR B 1 222 ? -8.977 7.535 20.25 1 81.44 222 TYR B O 1
ATOM 3930 N N . LEU B 1 223 ? -9.352 5.324 20.375 1 82.62 223 LEU B N 1
ATOM 3931 C CA . LEU B 1 223 ? -7.965 5.074 20.734 1 82.62 223 LEU B CA 1
ATOM 3932 C C . LEU B 1 223 ? -7.062 5.172 19.516 1 82.62 223 LEU B C 1
ATOM 3934 O O . LEU B 1 223 ? -5.844 5.332 19.641 1 82.62 223 LEU B O 1
ATOM 3938 N N . ASN B 1 224 ? -7.711 5.062 18.406 1 88 224 ASN B N 1
ATOM 3939 C CA . ASN B 1 224 ? -7.004 5.277 17.156 1 88 224 ASN B CA 1
ATOM 3940 C C . ASN B 1 224 ? -6.738 6.758 16.906 1 88 224 ASN B C 1
ATOM 3942 O O . ASN B 1 224 ? -7.676 7.559 16.844 1 88 224 ASN B O 1
ATOM 3946 N N . PRO B 1 225 ? -5.512 7.031 16.75 1 88.88 225 PRO B N 1
ATOM 3947 C CA . PRO B 1 225 ? -5.16 8.445 16.625 1 88.88 225 PRO B CA 1
ATOM 3948 C C . PRO B 1 225 ? -5.762 9.094 15.375 1 88.88 225 PRO B C 1
ATOM 3950 O O . PRO B 1 225 ? -5.848 10.32 15.289 1 88.88 225 PRO B O 1
ATOM 3953 N N . LEU B 1 226 ? -6.242 8.281 14.492 1 95.31 226 LEU B N 1
ATOM 3954 C CA . LEU B 1 226 ? -6.75 8.828 13.234 1 95.31 226 LEU B CA 1
ATOM 3955 C C . LEU B 1 226 ? -8.234 9.164 13.352 1 95.31 226 LEU B C 1
ATOM 3957 O O . LEU B 1 226 ? -8.742 10 12.609 1 95.31 226 LEU B O 1
ATOM 3961 N N . THR B 1 227 ? -8.883 8.539 14.281 1 94.38 227 THR B N 1
ATOM 3962 C CA . THR B 1 227 ? -10.336 8.602 14.344 1 94.38 227 THR B CA 1
ATOM 3963 C C . THR B 1 227 ? -10.805 10.039 14.578 1 94.38 227 THR B C 1
ATOM 3965 O O . THR B 1 227 ? -11.586 10.578 13.789 1 94.38 227 THR B O 1
ATOM 3968 N N . ALA B 1 228 ? -10.258 10.664 15.625 1 95.25 228 ALA B N 1
ATOM 3969 C CA . ALA B 1 228 ? -10.688 12.023 15.953 1 95.25 228 ALA B CA 1
ATOM 3970 C C . ALA B 1 228 ? -10.352 12.992 14.828 1 95.25 228 ALA B C 1
ATOM 3972 O O . ALA B 1 228 ? -11.141 13.883 14.508 1 95.25 228 ALA B O 1
ATOM 3973 N N . VAL B 1 229 ? -9.234 12.805 14.18 1 97.56 229 VAL B N 1
ATOM 3974 C CA . VAL B 1 229 ? -8.789 13.703 13.125 1 97.56 229 VAL B CA 1
ATOM 3975 C C . VAL B 1 229 ? -9.664 13.516 11.891 1 97.56 229 VAL B C 1
ATOM 3977 O O . VAL B 1 229 ? -10.094 14.5 11.273 1 97.56 229 VAL B O 1
ATOM 3980 N N . ILE B 1 230 ? -9.977 12.297 11.57 1 97.06 230 ILE B N 1
ATOM 3981 C CA . ILE B 1 230 ? -10.805 12 10.414 1 97.06 230 ILE B CA 1
ATOM 3982 C C . ILE B 1 230 ? -12.203 12.57 10.609 1 97.06 230 ILE B C 1
ATOM 3984 O O . ILE B 1 230 ? -12.734 13.258 9.734 1 97.06 230 ILE B O 1
ATOM 3988 N N . GLU B 1 231 ? -12.773 12.375 11.781 1 95.75 231 GLU B N 1
ATOM 3989 C CA . GLU B 1 231 ? -14.125 12.852 12.062 1 95.75 231 GLU B CA 1
ATOM 3990 C C . GLU B 1 231 ? -14.188 14.375 12.039 1 95.75 231 GLU B C 1
ATOM 3992 O O . GLU B 1 231 ? -15.102 14.953 11.453 1 95.75 231 GLU B O 1
ATOM 3997 N N . ASN B 1 232 ? -13.242 14.992 12.617 1 97.56 232 ASN B N 1
ATOM 3998 C CA . ASN B 1 232 ? -13.219 16.453 12.633 1 97.56 232 ASN B CA 1
ATOM 3999 C C . ASN B 1 232 ? -12.938 17.016 11.242 1 97.56 232 ASN B C 1
ATOM 4001 O O . ASN B 1 232 ? -13.453 18.078 10.891 1 97.56 232 ASN B O 1
ATOM 4005 N N . ALA B 1 233 ? -12.109 16.312 10.492 1 98 233 ALA B N 1
ATOM 4006 C CA . ALA B 1 233 ? -11.844 16.75 9.125 1 98 233 ALA B CA 1
ATOM 4007 C C . ALA B 1 233 ? -13.117 16.703 8.281 1 98 233 ALA B C 1
ATOM 4009 O O . ALA B 1 233 ? -13.445 17.672 7.594 1 98 233 ALA B O 1
ATOM 4010 N N . ARG B 1 234 ? -13.844 15.625 8.359 1 96.25 234 ARG B N 1
ATOM 4011 C CA . ARG B 1 234 ? -15.094 15.523 7.613 1 96.25 234 ARG B CA 1
ATOM 4012 C C . AR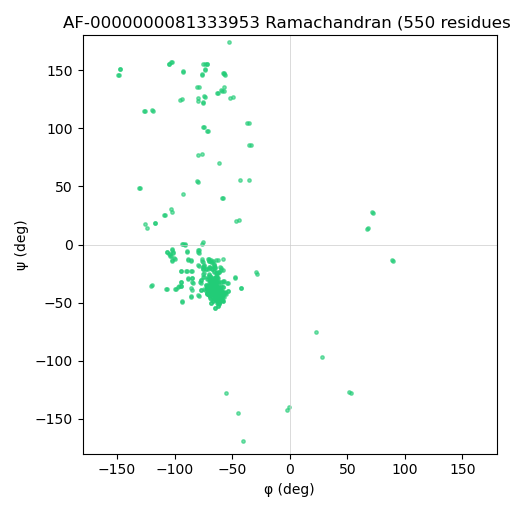G B 1 234 ? -16.094 16.562 8.078 1 96.25 234 ARG B C 1
ATOM 4014 O O . ARG B 1 234 ? -16.734 17.234 7.262 1 96.25 234 ARG B O 1
ATOM 4021 N N . ALA B 1 235 ? -16.219 16.75 9.367 1 96.44 235 ALA B N 1
ATOM 4022 C CA . ALA B 1 235 ? -17.156 17.719 9.945 1 96.44 235 ALA B CA 1
ATOM 4023 C C . ALA B 1 235 ? -16.875 19.125 9.43 1 96.44 235 ALA B C 1
ATOM 4025 O O . ALA B 1 235 ? -17.797 19.844 9.031 1 96.44 235 ALA B O 1
ATOM 4026 N N . THR B 1 236 ? -15.594 19.5 9.32 1 97.88 236 THR B N 1
ATOM 4027 C CA . THR B 1 236 ? -15.258 20.891 9.039 1 97.88 236 THR B CA 1
ATOM 4028 C C . THR B 1 236 ? -15.07 21.109 7.539 1 97.88 236 THR B C 1
ATOM 4030 O O . THR B 1 236 ? -15.391 22.172 7.016 1 97.88 236 THR B O 1
ATOM 4033 N N . LEU B 1 237 ? -14.586 20.094 6.805 1 97.44 237 LEU B N 1
ATOM 4034 C CA . LEU B 1 237 ? -14.258 20.266 5.395 1 97.44 237 LEU B CA 1
ATOM 4035 C C . LEU B 1 237 ? -15.469 19.984 4.516 1 97.44 237 LEU B C 1
ATOM 4037 O O . LEU B 1 237 ? -15.594 20.547 3.43 1 97.44 237 LEU B O 1
ATOM 4041 N N . LEU B 1 238 ? -16.344 19.109 5.035 1 94.5 238 LEU B N 1
ATOM 4042 C CA . LEU B 1 238 ? -17.375 18.609 4.133 1 94.5 238 LEU B CA 1
ATOM 4043 C C . LEU B 1 238 ? -18.766 18.938 4.66 1 94.5 238 LEU B C 1
ATOM 4045 O O . LEU B 1 238 ? -19.656 19.281 3.891 1 94.5 238 LEU B O 1
ATOM 4049 N N . PHE B 1 239 ? -18.922 18.906 6 1 94 239 PHE B N 1
ATOM 4050 C CA . PHE B 1 239 ? -20.281 18.953 6.531 1 94 239 PHE B CA 1
ATOM 4051 C C . PHE B 1 239 ? -20.594 20.344 7.07 1 94 239 PHE B C 1
ATOM 4053 O O . PHE B 1 239 ? -21.734 20.641 7.457 1 94 239 PHE B O 1
ATOM 4060 N N . GLY B 1 240 ? -19.594 21.172 7.164 1 95.88 240 GLY B N 1
ATOM 4061 C CA . GLY B 1 240 ? -19.812 22.531 7.645 1 95.88 240 GLY B CA 1
ATOM 4062 C C . GLY B 1 240 ? -20.109 22.594 9.133 1 95.88 240 GLY B C 1
ATOM 4063 O O . GLY B 1 240 ? -20.859 23.453 9.586 1 95.88 240 GLY B O 1
ATOM 4064 N N . GLN B 1 241 ? -19.594 21.625 9.844 1 97.19 241 GLN B N 1
ATOM 4065 C CA . GLN B 1 241 ? -19.797 21.562 11.289 1 97.19 241 GLN B CA 1
ATOM 4066 C C . GLN B 1 241 ? -18.531 21.984 12.031 1 97.19 241 GLN B C 1
ATOM 4068 O O . GLN B 1 241 ? -17.422 21.859 11.5 1 97.19 241 GLN B O 1
ATOM 4073 N N . LEU B 1 242 ? -18.688 22.438 13.234 1 97.75 242 LEU B N 1
ATOM 4074 C CA . LEU B 1 242 ? -17.562 22.797 14.086 1 97.75 242 LEU B CA 1
ATOM 4075 C C . LEU B 1 242 ? -16.844 21.547 14.594 1 97.75 242 LEU B C 1
ATOM 4077 O O . LEU B 1 242 ? -17.453 20.484 14.719 1 97.75 242 LEU B O 1
ATOM 4081 N N . PRO B 1 243 ? -15.539 21.688 14.828 1 97.75 243 PRO B N 1
ATOM 4082 C CA . PRO B 1 243 ? -14.828 20.516 15.352 1 97.75 243 PRO B CA 1
ATOM 4083 C C . PRO B 1 243 ? -15.18 20.219 16.812 1 97.75 243 PRO B C 1
ATOM 4085 O O . PRO B 1 243 ? -15.703 21.094 17.516 1 97.75 243 PRO B O 1
ATOM 4088 N N . ASP B 1 244 ? -15.023 19.047 17.188 1 96.75 244 ASP B N 1
ATOM 4089 C CA . ASP B 1 244 ? -15.109 18.672 18.594 1 96.75 244 ASP B CA 1
ATOM 4090 C C . ASP B 1 244 ? -13.859 19.109 19.359 1 96.75 244 ASP B C 1
ATOM 4092 O O . ASP B 1 244 ? -12.859 18.375 19.391 1 96.75 244 ASP B O 1
ATOM 4096 N N . TRP B 1 245 ? -13.953 20.172 20.062 1 96.56 245 TRP B N 1
ATOM 4097 C CA . TRP B 1 245 ? -12.805 20.781 20.719 1 96.56 245 TRP B CA 1
ATOM 4098 C C . TRP B 1 245 ? -12.258 19.875 21.812 1 96.56 245 TRP B C 1
ATOM 4100 O O . TRP B 1 245 ? -11.07 19.938 22.141 1 96.56 245 TRP B O 1
ATOM 4110 N N . GLY B 1 246 ? -13.117 19.094 22.438 1 95.12 246 GLY B N 1
ATOM 4111 C CA . GLY B 1 246 ? -12.664 18.141 23.438 1 95.12 246 GLY B CA 1
ATOM 4112 C C . GLY B 1 246 ? -11.719 17.094 22.875 1 95.12 246 GLY B C 1
ATOM 4113 O O . GLY B 1 246 ? -10.625 16.891 23.406 1 95.12 246 GLY B O 1
ATOM 4114 N N . SER B 1 247 ? -12.164 16.484 21.812 1 93.56 247 SER B N 1
ATOM 4115 C CA . SER B 1 247 ? -11.328 15.461 21.188 1 93.56 247 SER B CA 1
ATOM 4116 C C . SER B 1 247 ? -10.031 16.062 20.641 1 93.56 247 SER B C 1
ATOM 4118 O O . SER B 1 247 ? -8.977 15.422 20.703 1 93.56 247 SER B O 1
ATOM 4120 N N . LEU B 1 248 ? -10.094 17.281 20.188 1 95 248 LEU B N 1
ATOM 4121 C CA . LEU B 1 248 ? -8.906 17.953 19.656 1 95 248 LEU B CA 1
ATOM 4122 C C . LEU B 1 248 ? -7.91 18.25 20.766 1 95 248 LEU B C 1
ATOM 4124 O O . LEU B 1 248 ? -6.703 18.078 20.594 1 95 248 LEU B O 1
ATOM 4128 N N . GLY B 1 249 ? -8.484 18.734 21.859 1 96 249 GLY B N 1
ATOM 4129 C CA . GLY B 1 249 ? -7.625 19 23 1 96 249 GLY B CA 1
ATOM 4130 C C . GLY B 1 249 ? -6.895 17.781 23.5 1 96 249 GLY B C 1
ATOM 4131 O O . GLY B 1 249 ? -5.684 17.828 23.75 1 96 249 GLY B O 1
ATOM 4132 N N . ILE B 1 250 ? -7.613 16.719 23.641 1 95.38 250 ILE B N 1
ATOM 4133 C CA . ILE B 1 250 ? -7.02 15.453 24.094 1 95.38 250 ILE B CA 1
ATOM 4134 C C . ILE B 1 250 ? -5.973 14.992 23.078 1 95.38 250 ILE B C 1
ATOM 4136 O O . ILE B 1 250 ? -4.859 14.617 23.453 1 95.38 250 ILE B O 1
ATOM 4140 N N . GLY B 1 251 ? -6.309 15.078 21.797 1 95.62 251 GLY B N 1
ATOM 4141 C CA . GLY B 1 251 ? -5.371 14.711 20.75 1 95.62 251 GLY B CA 1
ATOM 4142 C C . GLY B 1 251 ? -4.102 15.547 20.766 1 95.62 251 GLY B C 1
ATOM 4143 O O . GLY B 1 251 ? -3.002 15.016 20.594 1 95.62 251 GLY B O 1
ATOM 4144 N N . PHE B 1 252 ? -4.316 16.781 21 1 96.38 252 PHE B N 1
ATOM 4145 C CA . PHE B 1 252 ? -3.178 17.703 21.047 1 96.38 252 PHE B CA 1
ATOM 4146 C C . PHE B 1 252 ? -2.256 17.328 22.203 1 96.38 252 PHE B C 1
ATOM 4148 O O . PHE B 1 252 ? -1.037 17.266 22.047 1 96.38 252 PHE B O 1
ATOM 4155 N N . GLY B 1 253 ? -2.865 17.125 23.359 1 96.94 253 GLY B N 1
ATOM 4156 C CA . GLY B 1 253 ? -2.076 16.719 24.516 1 96.94 253 GLY B CA 1
ATOM 4157 C C . GLY B 1 253 ? -1.293 15.445 24.281 1 96.94 253 GLY B C 1
ATOM 4158 O O . GLY B 1 253 ? -0.085 15.398 24.516 1 96.94 253 GLY B O 1
ATOM 4159 N N . ILE B 1 254 ? -1.889 14.453 23.719 1 96.75 254 ILE B N 1
ATOM 4160 C CA . ILE B 1 254 ? -1.246 13.172 23.438 1 96.75 254 ILE B CA 1
ATOM 4161 C C . ILE B 1 254 ? -0.159 13.359 22.391 1 96.75 254 ILE B C 1
ATOM 4163 O O . ILE B 1 254 ? 0.922 12.773 22.484 1 96.75 254 ILE B O 1
ATOM 4167 N N . GLY B 1 255 ? -0.484 14.156 21.391 1 97.19 255 GLY B N 1
ATOM 4168 C CA . GLY B 1 255 ? 0.488 14.445 20.344 1 97.19 255 GLY B CA 1
ATOM 4169 C C . GLY B 1 255 ? 1.754 15.094 20.875 1 97.19 255 GLY B C 1
ATOM 4170 O O . GLY B 1 255 ? 2.861 14.664 20.531 1 97.19 255 GLY B O 1
ATOM 4171 N N . VAL B 1 256 ? 1.593 16.047 21.734 1 96.38 256 VAL B N 1
ATOM 4172 C CA . VAL B 1 256 ? 2.73 16.766 22.281 1 96.38 256 VAL B CA 1
ATOM 4173 C C . VAL B 1 256 ? 3.555 15.844 23.172 1 96.38 256 VAL B C 1
ATOM 4175 O O . VAL B 1 256 ? 4.785 15.844 23.109 1 96.38 256 VAL B O 1
ATOM 4178 N N . ILE B 1 257 ? 2.895 15.078 23.953 1 97.25 257 ILE B N 1
ATOM 4179 C CA . ILE B 1 257 ? 3.58 14.141 24.828 1 97.25 257 ILE B CA 1
ATOM 4180 C C . ILE B 1 257 ? 4.352 13.117 24 1 97.25 257 ILE B C 1
ATOM 4182 O O . ILE B 1 257 ? 5.516 12.828 24.281 1 97.25 257 ILE B O 1
ATOM 4186 N N . THR B 1 258 ? 3.707 12.602 22.938 1 97.44 258 THR B N 1
ATOM 4187 C CA . THR B 1 258 ? 4.359 11.641 22.047 1 97.44 258 THR B CA 1
ATOM 4188 C C . THR B 1 258 ? 5.562 12.273 21.359 1 97.44 258 THR B C 1
ATOM 4190 O O . THR B 1 258 ? 6.613 11.641 21.234 1 97.44 258 THR B O 1
ATOM 4193 N N . CYS B 1 259 ? 5.375 13.43 20.953 1 97.06 259 CYS B N 1
ATOM 4194 C CA . CYS B 1 259 ? 6.453 14.172 20.297 1 97.06 259 CYS B CA 1
ATOM 4195 C C . CYS B 1 259 ? 7.648 14.32 21.234 1 97.06 259 CYS B C 1
ATOM 4197 O O . CYS B 1 259 ? 8.781 14.039 20.844 1 97.06 259 CYS B O 1
ATOM 4199 N N . ALA B 1 260 ? 7.395 14.719 22.453 1 96.19 260 ALA B N 1
ATOM 4200 C CA . ALA B 1 260 ? 8.445 14.93 23.438 1 96.19 260 ALA B CA 1
ATOM 4201 C C . ALA B 1 260 ? 9.141 13.609 23.797 1 96.19 260 ALA B C 1
ATOM 4203 O O . ALA B 1 260 ? 10.375 13.547 23.828 1 96.19 260 ALA B O 1
ATOM 4204 N N . LEU B 1 261 ? 8.383 12.594 23.969 1 97.12 261 LEU B N 1
ATOM 4205 C CA . LEU B 1 261 ? 8.938 11.297 24.344 1 97.12 261 LEU B CA 1
ATOM 4206 C C . LEU B 1 261 ? 9.734 10.703 23.188 1 97.12 261 LEU B C 1
ATOM 4208 O O . LEU B 1 261 ? 10.797 10.109 23.391 1 97.12 261 LEU B O 1
ATOM 4212 N N . GLY B 1 262 ? 9.156 10.859 21.953 1 97.62 262 GLY B N 1
ATOM 4213 C CA . GLY B 1 262 ? 9.883 10.383 20.781 1 97.62 262 GLY B CA 1
ATOM 4214 C C . GLY B 1 262 ? 11.219 11.078 20.594 1 97.62 262 GLY B C 1
ATOM 4215 O O . GLY B 1 262 ? 12.227 10.422 20.297 1 97.62 262 GLY B O 1
ATOM 4216 N N . TYR B 1 263 ? 11.211 12.336 20.844 1 96.31 263 TYR B N 1
ATOM 4217 C CA . TYR B 1 263 ? 12.438 13.109 20.719 1 96.31 263 TYR B CA 1
ATOM 4218 C C . TYR B 1 263 ? 13.453 12.688 21.781 1 96.31 263 TYR B C 1
ATOM 4220 O O . TYR B 1 263 ? 14.633 12.484 21.469 1 96.31 263 TYR B O 1
ATOM 4228 N N . ALA B 1 264 ? 13.016 12.578 22.984 1 95.75 264 ALA B N 1
ATOM 4229 C CA . ALA B 1 264 ? 13.891 12.18 24.078 1 95.75 264 ALA B CA 1
ATOM 4230 C C . ALA B 1 264 ? 14.5 10.805 23.828 1 95.75 264 ALA B C 1
ATOM 4232 O O . ALA B 1 264 ? 15.695 10.594 24.031 1 95.75 264 ALA B O 1
ATOM 4233 N N . PHE B 1 265 ? 13.68 9.953 23.375 1 96.88 265 PHE B N 1
ATOM 4234 C CA . PHE B 1 265 ? 14.148 8.602 23.078 1 96.88 265 PHE B CA 1
ATOM 4235 C C . PHE B 1 265 ? 15.195 8.633 21.969 1 96.88 265 PHE B C 1
ATOM 4237 O O . PHE B 1 265 ? 16.234 7.973 22.078 1 96.88 265 PHE B O 1
ATOM 4244 N N . PHE B 1 266 ? 14.961 9.367 20.969 1 96.69 266 PHE B N 1
ATOM 4245 C CA . PHE B 1 266 ? 15.883 9.492 19.844 1 96.69 266 PHE B CA 1
ATOM 4246 C C . PHE B 1 266 ? 17.219 10.039 20.312 1 96.69 266 PHE B C 1
ATOM 4248 O O . PHE B 1 266 ? 18.281 9.492 19.969 1 96.69 266 PHE B O 1
ATOM 4255 N N . GLN B 1 267 ? 17.188 11.031 21.109 1 93.69 267 GLN B N 1
ATOM 4256 C CA . GLN B 1 267 ? 18.406 11.664 21.578 1 93.69 267 GLN B CA 1
ATOM 4257 C C . GLN B 1 267 ? 19.203 10.719 22.469 1 93.69 267 GLN B C 1
ATOM 4259 O O . GLN B 1 267 ? 20.438 10.695 22.422 1 93.69 267 GLN B O 1
ATOM 4264 N N . LYS B 1 268 ? 18.5 10.008 23.203 1 94.5 268 LYS B N 1
ATOM 4265 C CA . LYS B 1 268 ? 19.172 9.094 24.125 1 94.5 268 LYS B CA 1
ATOM 4266 C C . LYS B 1 268 ? 19.828 7.945 23.359 1 94.5 268 LYS B C 1
ATOM 4268 O O . LYS B 1 268 ? 20.859 7.426 23.797 1 94.5 268 LYS B O 1
ATOM 4273 N N . THR B 1 269 ? 19.312 7.586 22.234 1 94.88 269 THR B N 1
ATOM 4274 C CA . THR B 1 269 ? 19.781 6.383 21.562 1 94.88 269 THR B CA 1
ATOM 4275 C C . THR B 1 269 ? 20.703 6.746 20.406 1 94.88 269 THR B C 1
ATOM 4277 O O . THR B 1 269 ? 21.422 5.887 19.875 1 94.88 269 THR B O 1
ATOM 4280 N N . ARG B 1 270 ? 20.766 7.934 19.969 1 92.06 270 ARG B N 1
ATOM 4281 C CA . ARG B 1 270 ? 21.469 8.336 18.75 1 92.06 270 ARG B CA 1
ATOM 4282 C C . ARG B 1 270 ? 22.969 8.125 18.891 1 92.06 270 ARG B C 1
ATOM 4284 O O . ARG B 1 270 ? 23.688 7.992 17.891 1 92.06 270 ARG B O 1
ATOM 4291 N N . ALA B 1 271 ? 23.484 8.094 20.141 1 89.31 271 ALA B N 1
ATOM 4292 C CA . ALA B 1 271 ? 24.906 7.906 20.375 1 89.31 271 ALA B CA 1
ATOM 4293 C C . ALA B 1 271 ? 25.375 6.535 19.875 1 89.31 271 ALA B C 1
ATOM 4295 O O . ALA B 1 271 ? 26.531 6.363 19.5 1 89.31 271 ALA B O 1
ATOM 4296 N N . GLY B 1 272 ? 24.469 5.605 19.828 1 91.31 272 GLY B N 1
ATOM 4297 C CA . GLY B 1 272 ? 24.828 4.25 19.453 1 91.31 272 GLY B CA 1
ATOM 4298 C C . GLY B 1 272 ? 24.641 3.982 17.969 1 91.31 272 GLY B C 1
ATOM 4299 O O . GLY B 1 272 ? 24.984 2.9 17.484 1 91.31 272 GLY B O 1
ATOM 4300 N N . PHE B 1 273 ? 24.219 4.953 17.25 1 93.31 273 PHE B N 1
ATOM 4301 C CA . PHE B 1 273 ? 23.922 4.754 15.836 1 93.31 273 PHE B CA 1
ATOM 4302 C C . PHE B 1 273 ? 25.172 4.375 15.055 1 93.31 273 PHE B C 1
ATOM 4304 O O . PHE B 1 273 ? 25.156 3.43 14.266 1 93.31 273 PHE B O 1
ATOM 4311 N N . ALA B 1 274 ? 26.234 5.066 15.297 1 89.31 274 ALA B N 1
ATOM 4312 C CA . ALA B 1 274 ? 27.469 4.863 14.555 1 89.31 274 ALA B CA 1
ATOM 4313 C C . ALA B 1 274 ? 28.016 3.459 14.773 1 89.31 274 ALA B C 1
ATOM 4315 O O . ALA B 1 274 ? 28.625 2.875 13.875 1 89.31 274 ALA B O 1
ATOM 4316 N N . ASP B 1 275 ? 27.734 2.879 15.867 1 90.38 275 ASP B N 1
ATOM 4317 C CA . ASP B 1 275 ? 28.266 1.568 16.234 1 90.38 275 ASP B CA 1
ATOM 4318 C C . ASP B 1 275 ? 27.562 0.457 15.453 1 90.38 275 ASP B C 1
ATOM 4320 O O . ASP B 1 275 ? 28.141 -0.615 15.242 1 90.38 275 ASP B O 1
ATOM 4324 N N . VAL B 1 276 ? 26.391 0.779 15.062 1 90.25 276 VAL B N 1
ATOM 4325 C CA . VAL B 1 276 ? 25.641 -0.313 14.469 1 90.25 276 VAL B CA 1
ATOM 4326 C C . VAL B 1 276 ? 25.562 -0.123 12.953 1 90.25 276 VAL B C 1
ATOM 4328 O O . VAL B 1 276 ? 25 -0.963 12.242 1 90.25 276 VAL B O 1
ATOM 4331 N N . LEU B 1 277 ? 26.031 0.956 12.539 1 88.06 277 LEU B N 1
ATOM 4332 C CA . LEU B 1 277 ? 26 1.236 11.102 1 88.06 277 LEU B CA 1
ATOM 4333 C C . LEU B 1 277 ? 27.359 0.953 10.477 1 88.06 277 LEU B C 1
ATOM 4335 O O . LEU B 1 277 ? 28.406 1.138 11.125 1 88.06 277 LEU B O 1
#